Protein AF-0000000087426852 (afdb_homodimer)

pLDDT: mean 93.82, std 9.53, range [47.88, 98.94]

Secondary structure (DSSP, 8-state):
-PPPEEEE-TT-HHHHHHHHHHHT-PBPPEEEEE-TTSPEEEEE-S--TT-EEEEE---SSGGGTHHHHHHHHHHHHHTT-SEEEEEESS-SS-S--S--STTB--HHHHHHHHHHTT-SEEEEE----SS-S-GGGT--SEEEEE--HHHHHHHHHHH-SSEEEEESSGGGHHHHHHHHHHHT--EEE-EEEEETTTEEEEE-TTGGGGTTSEEEEEEEEESS-HHHHHHHHHHHHTTPPPPEEEEEEE---TTHHHHHHHHT-SEEEEETTS--TTEEE--HHHHHHHHHHHHH-/-PPPEEEE-TT-HHHHHHHHHHHT-PBPPEEEEE-TTSPEEEEE-S--TT-EEEEE---SSGGGTHHHHHHHHHHHHHTT-SEEEEEESS-SS-S--S--STTB--HHHHHHHHHHTT-SEEEEE----SS-S-GGGT--SEEEEE--HHHHHHHHHHH-SSEEEEESSGGGHHHHHHHHHHHT--EEE-EEEEETTTEEEEE-TTGGGGTTSEEEEEEEEESS-HHHHHHHHHHHHTTPPPPEEEEEEE---TTHHHHHHHHT-SEEEEETTS--TTEEE--HHHHHHHHHHHHH-

Foldseek 3Di:
DAQEEEEEDPPCVVLRVLLCVLRVHYYWDKDWDADPVGDIDIDTPDQQAAHHYEYEDACLVPPSPPVVVLVNLVVSVVSHHPFYEYEHQADPQLVQCDPPDPPDDSVLLVVLVVVLVRGAEYEYECHLQQPHPDSVVRHVHHYYYFYCLLLLLVVCLVPFDQEEEEELEPSQVVSSVSNCVNNVHHYYYWYQDDDPPPDTQTDDPPLVVCQVHAYEYEHQEQACCPSVLNVQLNCVVSVHAAHEYEYAHYSNPDPNQVSNVVSRHPAYAYDVSDPDPRHDGYCSNSSSVRVVVVVVD/DAQEEEEEDPPCVVLRVLLCVLRVHYYWDKDWDADPVGDIDIDTPDQQAAHHYEYEDACLVPPSPPVVVLVNLVVSVVSHHPFYEYEHQADPQLVQCDPPDPPDDSVLLVVLVVVLVRGAEYEYECHLQQPHPDSVVRHVHHYYYFYCLLLLLVVCLVPFDQEEEEELEPSQVVSSVSNCVNNVHHYYYWYQDDDPPDDTQTDDPPLVVCQVHAYEYEHQEQACCPSVLVVQLNCVVSVHAAHEYEYAHYSNPDVNLVSNVVSRHPAYAYDVSDPDPRHDGYCSNSSSVRVVVVVVD

Structure (mmCIF, N/CA/C/O backbone):
data_AF-0000000087426852-model_v1
#
loop_
_entity.id
_entity.type
_entity.pdbx_description
1 polymer 'ribose-phosphate diphosphokinase'
#
loop_
_atom_site.group_PDB
_atom_site.id
_atom_site.type_symbol
_atom_site.label_atom_id
_atom_site.label_alt_id
_atom_site.label_comp_id
_atom_site.label_asym_id
_atom_site.label_entity_id
_atom_site.label_seq_id
_atom_site.pdbx_PDB_ins_code
_atom_site.Cartn_x
_atom_site.Cartn_y
_atom_site.Cartn_z
_atom_site.occupancy
_atom_site.B_iso_or_equiv
_atom_site.auth_seq_id
_atom_site.auth_comp_id
_atom_site.auth_asym_id
_atom_site.auth_atom_id
_atom_site.pdbx_PDB_model_num
ATOM 1 N N . MET A 1 1 ? -29.328 19.297 -4.664 1 62 1 MET A N 1
ATOM 2 C CA . MET A 1 1 ? -28.344 18.234 -4.793 1 62 1 MET A CA 1
ATOM 3 C C . MET A 1 1 ? -28.188 17.484 -3.477 1 62 1 MET A C 1
ATOM 5 O O . MET A 1 1 ? -28.375 18.047 -2.4 1 62 1 MET A O 1
ATOM 9 N N . SER A 1 2 ? -28.203 16.109 -3.492 1 82.44 2 SER A N 1
ATOM 10 C CA . SER A 1 2 ? -28.094 15.305 -2.279 1 82.44 2 SER A CA 1
ATOM 11 C C . SER A 1 2 ? -26.812 15.602 -1.524 1 82.44 2 SER A C 1
ATOM 13 O O . SER A 1 2 ? -25.797 15.945 -2.135 1 82.44 2 SER A O 1
ATOM 15 N N . ALA A 1 3 ? -26.953 15.703 -0.221 1 91.25 3 ALA A N 1
ATOM 16 C CA . ALA A 1 3 ? -25.781 15.898 0.623 1 91.25 3 ALA A CA 1
ATOM 17 C C . ALA A 1 3 ? -24.703 14.859 0.319 1 91.25 3 ALA A C 1
ATOM 19 O O . ALA A 1 3 ? -25.016 13.719 -0.027 1 91.25 3 ALA A O 1
ATOM 20 N N . PRO A 1 4 ? -23.516 15.227 0.409 1 96.44 4 PRO A N 1
ATOM 21 C CA . PRO A 1 4 ? -22.438 14.25 0.174 1 96.44 4 PRO A CA 1
ATOM 22 C C . PRO A 1 4 ? -22.453 13.117 1.193 1 96.44 4 PRO A C 1
ATOM 24 O O . PRO A 1 4 ? -23 13.266 2.287 1 96.44 4 PRO A O 1
ATOM 27 N N . LEU A 1 5 ? -22 12.039 0.794 1 97.94 5 LEU A N 1
ATOM 28 C CA . LEU A 1 5 ? -21.797 10.891 1.672 1 97.94 5 LEU A CA 1
ATOM 29 C C . LEU A 1 5 ? -20.344 10.789 2.109 1 97.94 5 LEU A C 1
ATOM 31 O O . LEU A 1 5 ? -19.438 10.859 1.278 1 97.94 5 LEU A O 1
ATOM 35 N N . ILE A 1 6 ? -20.141 10.633 3.438 1 98.69 6 ILE A N 1
ATOM 36 C CA . ILE A 1 6 ? -18.781 10.641 3.969 1 98.69 6 ILE A CA 1
ATOM 37 C C . ILE A 1 6 ? -18.391 9.234 4.402 1 98.69 6 ILE A C 1
ATOM 39 O O . ILE A 1 6 ? -19.125 8.57 5.133 1 98.69 6 ILE A O 1
ATOM 43 N N . PHE A 1 7 ? -17.281 8.766 3.912 1 98.69 7 PHE A N 1
ATOM 44 C CA . PHE A 1 7 ? -16.719 7.473 4.281 1 98.69 7 PHE A CA 1
ATOM 45 C C . PHE A 1 7 ? -15.406 7.648 5.047 1 98.69 7 PHE A C 1
ATOM 47 O O . PHE A 1 7 ? -14.602 8.523 4.715 1 98.69 7 PHE A O 1
ATOM 54 N N . ALA A 1 8 ? -15.219 6.836 6.066 1 98.19 8 ALA A N 1
ATOM 55 C CA . ALA A 1 8 ? -13.984 6.84 6.836 1 98.19 8 ALA A CA 1
ATOM 56 C C . ALA A 1 8 ? -13.195 5.555 6.617 1 98.19 8 ALA A C 1
ATOM 58 O O . ALA A 1 8 ? -13.75 4.457 6.695 1 98.19 8 ALA A O 1
ATOM 59 N N . LEU A 1 9 ? -11.953 5.672 6.176 1 97.5 9 LEU A N 1
ATOM 60 C CA . LEU A 1 9 ? -11.117 4.488 6.312 1 97.5 9 LEU A CA 1
ATOM 61 C C . LEU A 1 9 ? -10.906 4.137 7.785 1 97.5 9 LEU A C 1
ATOM 63 O O . LEU A 1 9 ? -11.094 4.988 8.656 1 97.5 9 LEU A O 1
ATOM 67 N N . PRO A 1 10 ? -10.531 2.912 8.039 1 94.25 10 PRO A N 1
ATOM 68 C CA . PRO A 1 10 ? -10.344 2.506 9.438 1 94.25 10 PRO A CA 1
ATOM 69 C C . PRO A 1 10 ? -9.383 3.426 10.195 1 94.25 10 PRO A C 1
ATOM 71 O O . PRO A 1 10 ? -8.312 3.758 9.688 1 94.25 10 PRO A O 1
ATOM 74 N N . GLY A 1 11 ? -9.797 3.922 11.336 1 93.81 11 GLY A N 1
ATOM 75 C CA . GLY A 1 11 ? -8.969 4.781 12.164 1 93.81 11 GLY A CA 1
ATOM 76 C C . GLY A 1 11 ? -9.258 6.258 11.969 1 93.81 11 GLY A C 1
ATOM 77 O O . GLY A 1 11 ? -8.766 7.098 12.727 1 93.81 11 GLY A O 1
ATOM 78 N N . GLN A 1 12 ? -10.117 6.559 10.992 1 97 12 GLN A N 1
ATOM 79 C CA . GLN A 1 12 ? -10.383 7.957 10.68 1 97 12 GLN A CA 1
ATOM 80 C C . GLN A 1 12 ? -11.797 8.359 11.094 1 97 12 GLN A C 1
ATOM 82 O O . GLN A 1 12 ? -12.305 9.398 10.672 1 97 12 GLN A O 1
ATOM 87 N N . GLU A 1 13 ? -12.43 7.551 11.898 1 97.38 13 GLU A N 1
ATOM 88 C CA . GLU A 1 13 ? -13.852 7.719 12.203 1 97.38 13 GLU A CA 1
ATOM 89 C C . GLU A 1 13 ? -14.102 9.023 12.953 1 97.38 13 GLU A C 1
ATOM 91 O O . GLU A 1 13 ? -15.086 9.711 12.695 1 97.38 13 GLU A O 1
ATOM 96 N N . SER A 1 14 ? -13.227 9.352 13.891 1 97.75 14 SER A N 1
ATOM 97 C CA . SER A 1 14 ? -13.422 10.555 14.695 1 97.75 14 SER A CA 1
ATOM 98 C C . SER A 1 14 ? -13.406 11.812 13.828 1 97.75 14 SER A C 1
ATOM 100 O O . SER A 1 14 ? -14.297 12.656 13.93 1 97.75 14 SER A O 1
ATOM 102 N N . PHE A 1 15 ? -12.414 11.922 13 1 98.75 15 PHE A N 1
ATOM 103 C CA . PHE A 1 15 ? -12.328 13.078 12.117 1 98.75 15 PHE A CA 1
ATOM 104 C C . PHE A 1 15 ? -13.5 13.102 11.148 1 98.75 15 PHE A C 1
ATOM 106 O O . PHE A 1 15 ? -14.086 14.164 10.891 1 98.75 15 PHE A O 1
ATOM 113 N N . ALA A 1 16 ? -13.867 11.945 10.594 1 98.75 16 ALA A N 1
ATOM 114 C CA . ALA A 1 16 ? -14.969 11.844 9.641 1 98.75 16 ALA A CA 1
ATOM 115 C C . ALA A 1 16 ? -16.297 12.258 10.281 1 98.75 16 ALA A C 1
ATOM 117 O O . ALA A 1 16 ? -17.109 12.938 9.648 1 98.75 16 ALA A O 1
ATOM 118 N N . ARG A 1 17 ? -16.484 11.875 11.508 1 98.5 17 ARG A N 1
ATOM 119 C CA . ARG A 1 17 ? -17.719 12.242 12.211 1 98.5 17 ARG A CA 1
ATOM 120 C C . ARG A 1 17 ? -17.781 13.75 12.438 1 98.5 17 ARG A C 1
ATOM 122 O O . ARG A 1 17 ? -18.844 14.359 12.281 1 98.5 17 ARG A O 1
ATOM 129 N N . ALA A 1 18 ? -16.672 14.32 12.836 1 98.62 18 ALA A N 1
ATOM 130 C CA . ALA A 1 18 ? -16.625 15.773 13 1 98.62 18 ALA A CA 1
ATOM 131 C C . ALA A 1 18 ? -16.938 16.484 11.68 1 98.62 18 ALA A C 1
ATOM 133 O O . ALA A 1 18 ? -17.703 17.453 11.656 1 98.62 18 ALA A O 1
ATOM 134 N N . LEU A 1 19 ? -16.344 15.977 10.633 1 98.62 19 LEU A N 1
ATOM 135 C CA . LEU A 1 19 ? -16.609 16.531 9.305 1 98.62 19 LEU A CA 1
ATOM 136 C C . LEU A 1 19 ? -18.078 16.406 8.945 1 98.62 19 LEU A C 1
ATOM 138 O O . LEU A 1 19 ? -18.672 17.328 8.391 1 98.62 19 LEU A O 1
ATOM 142 N N . SER A 1 20 ? -18.625 15.211 9.195 1 98.56 20 SER A N 1
ATOM 143 C CA . SER A 1 20 ? -20.031 14.953 8.953 1 98.56 20 SER A CA 1
ATOM 144 C C . SER A 1 20 ? -20.906 15.984 9.648 1 98.56 20 SER A C 1
ATOM 146 O O . SER A 1 20 ? -21.859 16.5 9.062 1 98.56 20 SER A O 1
ATOM 148 N N . GLU A 1 21 ? -20.609 16.312 10.875 1 98.44 21 GLU A N 1
ATOM 149 C CA . GLU A 1 21 ? -21.359 17.297 11.648 1 98.44 21 GLU A CA 1
ATOM 150 C C . GLU A 1 21 ? -21.234 18.688 11.039 1 98.44 21 GLU A C 1
ATOM 152 O O . GLU A 1 21 ? -22.234 19.391 10.875 1 98.44 21 GLU A O 1
ATOM 157 N N . HIS A 1 22 ? -20.078 19.078 10.688 1 98.44 22 HIS A N 1
ATOM 158 C CA . HIS A 1 22 ? -19.844 20.406 10.133 1 98.44 22 HIS A CA 1
ATOM 159 C C . HIS A 1 22 ? -20.531 20.578 8.789 1 98.44 22 HIS A C 1
ATOM 161 O O . HIS A 1 22 ? -20.984 21.672 8.453 1 98.44 22 HIS A O 1
ATOM 167 N N . LEU A 1 23 ? -20.594 19.469 7.984 1 98.06 23 LEU A N 1
ATOM 168 C CA . LEU A 1 23 ? -21.109 19.531 6.621 1 98.06 23 LEU A CA 1
ATOM 169 C C . LEU A 1 23 ? -22.578 19.172 6.578 1 98.06 23 LEU A C 1
ATOM 171 O O . LEU A 1 23 ? -23.219 19.266 5.531 1 98.06 23 LEU A O 1
ATOM 175 N N . ASP A 1 24 ? -23.109 18.734 7.684 1 97.38 24 ASP A N 1
ATOM 176 C CA . ASP A 1 24 ? -24.469 18.188 7.719 1 97.38 24 ASP A CA 1
ATOM 177 C C . ASP A 1 24 ? -24.656 17.125 6.648 1 97.38 24 ASP A C 1
ATOM 179 O O . ASP A 1 24 ? -25.594 17.203 5.84 1 97.38 24 ASP A O 1
ATOM 183 N N . ALA A 1 25 ? -23.703 16.25 6.574 1 97.62 25 ALA A N 1
ATOM 184 C CA . ALA A 1 25 ? -23.688 15.164 5.598 1 97.62 25 ALA A CA 1
ATOM 185 C C . ALA A 1 25 ? -23.625 13.805 6.285 1 97.62 25 ALA A C 1
ATOM 187 O O . ALA A 1 25 ? -22.922 13.641 7.289 1 97.62 25 ALA A O 1
ATOM 188 N N . PRO A 1 26 ? -24.344 12.836 5.836 1 97.31 26 PRO A N 1
ATOM 189 C CA . PRO A 1 26 ? -24.391 11.539 6.508 1 97.31 26 PRO A CA 1
ATOM 190 C C . PRO A 1 26 ? -23.109 10.727 6.305 1 97.31 26 PRO A C 1
ATOM 192 O O . PRO A 1 26 ? -22.422 10.883 5.285 1 97.31 26 PRO A O 1
ATOM 195 N N . MET A 1 27 ? -22.875 9.883 7.309 1 97.69 27 MET A N 1
ATOM 196 C CA . MET A 1 27 ? -21.812 8.883 7.18 1 97.69 27 MET A CA 1
ATOM 197 C C . MET A 1 27 ? -22.281 7.715 6.309 1 97.69 27 MET A C 1
ATOM 199 O O . MET A 1 27 ? -23.422 7.273 6.406 1 97.69 27 MET A O 1
ATOM 203 N N . GLY A 1 28 ? -21.391 7.336 5.391 1 97 28 GLY A N 1
ATOM 204 C CA . GLY A 1 28 ? -21.641 6.105 4.66 1 97 28 GLY A CA 1
ATOM 205 C C . GLY A 1 28 ? -21.078 4.875 5.348 1 97 28 GLY A C 1
ATOM 206 O O . GLY A 1 28 ? -20.156 4.98 6.156 1 97 28 GLY A O 1
ATOM 207 N N . GLU A 1 29 ? -21.672 3.762 5.031 1 95.88 29 GLU A N 1
ATOM 208 C CA . GLU A 1 29 ? -21.203 2.49 5.582 1 95.88 29 GLU A CA 1
ATOM 209 C C . GLU A 1 29 ? -20.406 1.7 4.551 1 95.88 29 GLU A C 1
ATOM 211 O O . GLU A 1 29 ? -20.797 1.632 3.381 1 95.88 29 GLU A O 1
ATOM 216 N N . THR A 1 30 ? -19.281 1.238 5.004 1 96.81 30 THR A N 1
ATOM 217 C CA . THR A 1 30 ? -18.453 0.394 4.156 1 96.81 30 THR A CA 1
ATOM 218 C C . THR A 1 30 ? -17.922 -0.8 4.941 1 96.81 30 THR A C 1
ATOM 220 O O . THR A 1 30 ? -17.828 -0.752 6.172 1 96.81 30 THR A O 1
ATOM 223 N N . THR A 1 31 ? -17.734 -1.869 4.285 1 97.06 31 THR A N 1
ATOM 224 C CA . THR A 1 31 ? -16.984 -3 4.828 1 97.06 31 THR A CA 1
ATOM 225 C C . THR A 1 31 ? -15.586 -3.074 4.219 1 97.06 31 THR A C 1
ATOM 227 O O . THR A 1 31 ? -15.445 -3.213 3 1 97.06 31 THR A O 1
ATOM 230 N N . LEU A 1 32 ? -14.633 -2.836 5.016 1 96.44 32 LEU A N 1
ATOM 231 C CA . LEU A 1 32 ? -13.227 -2.969 4.645 1 96.44 32 LEU A CA 1
ATOM 232 C C . LEU A 1 32 ? -12.531 -4.012 5.512 1 96.44 32 LEU A C 1
ATOM 234 O O . LEU A 1 32 ? -12.477 -3.873 6.734 1 96.44 32 LEU A O 1
ATOM 238 N N . ARG A 1 33 ? -12.062 -5.039 4.895 1 95.19 33 ARG A N 1
ATOM 239 C CA . ARG A 1 33 ? -11.328 -6.059 5.637 1 95.19 33 ARG A CA 1
ATOM 240 C C . ARG A 1 33 ? -10.242 -6.688 4.773 1 95.19 33 ARG A C 1
ATOM 242 O O . ARG A 1 33 ? -10.156 -6.41 3.574 1 95.19 33 ARG A O 1
ATOM 249 N N . ARG A 1 34 ? -9.43 -7.457 5.391 1 94.25 34 ARG A N 1
ATOM 250 C CA . ARG A 1 34 ? -8.367 -8.18 4.699 1 94.25 34 ARG A CA 1
ATOM 251 C C . ARG A 1 34 ? -8.656 -9.672 4.664 1 94.25 34 ARG A C 1
ATOM 253 O O . ARG A 1 34 ? -9.117 -10.242 5.656 1 94.25 34 ARG A O 1
ATOM 260 N N . PHE A 1 35 ? -8.414 -10.258 3.551 1 94.38 35 PHE A N 1
ATOM 261 C CA . PHE A 1 35 ? -8.453 -11.711 3.461 1 94.38 35 PHE A CA 1
ATOM 262 C C . PHE A 1 35 ? -7.25 -12.328 4.172 1 94.38 35 PHE A C 1
ATOM 264 O O . PHE A 1 35 ? -6.281 -11.633 4.484 1 94.38 35 PHE A O 1
ATOM 271 N N . PRO A 1 36 ? -7.32 -13.594 4.418 1 91.06 36 PRO A N 1
ATOM 272 C CA . PRO A 1 36 ? -6.184 -14.266 5.051 1 91.06 36 PRO A CA 1
ATOM 273 C C . PRO A 1 36 ? -4.891 -14.117 4.25 1 91.06 36 PRO A C 1
ATOM 275 O O . PRO A 1 36 ? -3.801 -14.094 4.828 1 91.06 36 PRO A O 1
ATOM 278 N N . ASP A 1 37 ? -4.996 -13.93 3.029 1 89.81 37 ASP A N 1
ATOM 279 C CA . ASP A 1 37 ? -3.814 -13.82 2.182 1 89.81 37 ASP A CA 1
ATOM 280 C C . ASP A 1 37 ? -3.316 -12.375 2.127 1 89.81 37 ASP A C 1
ATOM 282 O O . ASP A 1 37 ? -2.352 -12.07 1.421 1 89.81 37 ASP A O 1
ATOM 286 N N . GLY A 1 38 ? -4.047 -11.477 2.74 1 92.38 38 GLY A N 1
ATOM 287 C CA . GLY A 1 38 ? -3.586 -10.102 2.861 1 92.38 38 GLY A CA 1
ATOM 288 C C . GLY A 1 38 ? -4.258 -9.156 1.881 1 92.38 38 GLY A C 1
ATOM 289 O O . GLY A 1 38 ? -4.07 -7.941 1.952 1 92.38 38 GLY A O 1
ATOM 290 N N . GLU A 1 39 ? -5.031 -9.672 0.985 1 95.88 39 GLU A N 1
ATOM 291 C CA . GLU A 1 39 ? -5.703 -8.828 0.006 1 95.88 39 GLU A CA 1
ATOM 292 C C . GLU A 1 39 ? -6.875 -8.078 0.636 1 95.88 39 GLU A C 1
ATOM 294 O O . GLU A 1 39 ? -7.469 -8.547 1.609 1 95.88 39 GLU A O 1
ATOM 299 N N . THR A 1 40 ? -7.199 -6.965 0.07 1 96.81 40 THR A N 1
ATOM 300 C CA . THR A 1 40 ? -8.227 -6.078 0.607 1 96.81 40 THR A CA 1
ATOM 301 C C . THR A 1 40 ? -9.594 -6.41 0.01 1 96.81 40 THR A C 1
ATOM 303 O O . THR A 1 40 ? -9.711 -6.629 -1.197 1 96.81 40 THR A O 1
ATOM 306 N N . TYR A 1 41 ? -10.539 -6.555 0.896 1 97.38 41 TYR A N 1
ATOM 307 C CA . TYR A 1 41 ? -11.953 -6.629 0.531 1 97.38 41 TYR A CA 1
ATOM 308 C C . TYR A 1 41 ? -12.648 -5.297 0.791 1 97.38 41 TYR A C 1
ATOM 310 O O . TYR A 1 41 ? -12.5 -4.711 1.865 1 97.38 41 TYR A O 1
ATOM 318 N N . VAL A 1 42 ? -13.383 -4.793 -0.225 1 97.94 42 VAL A N 1
ATOM 319 C CA . VAL A 1 42 ? -14.102 -3.527 -0.09 1 97.94 42 VAL A CA 1
ATOM 320 C C . VAL A 1 42 ? -15.555 -3.707 -0.525 1 97.94 42 VAL A C 1
ATOM 322 O O . VAL A 1 42 ? -15.82 -4.273 -1.587 1 97.94 42 VAL A O 1
ATOM 325 N N . ARG A 1 43 ? -16.453 -3.219 0.251 1 98.5 43 ARG A N 1
ATOM 326 C CA . ARG A 1 43 ? -17.859 -3.199 -0.109 1 98.5 43 ARG A CA 1
ATOM 327 C C . ARG A 1 43 ? -18.547 -1.937 0.409 1 98.5 43 ARG A C 1
ATOM 329 O O . A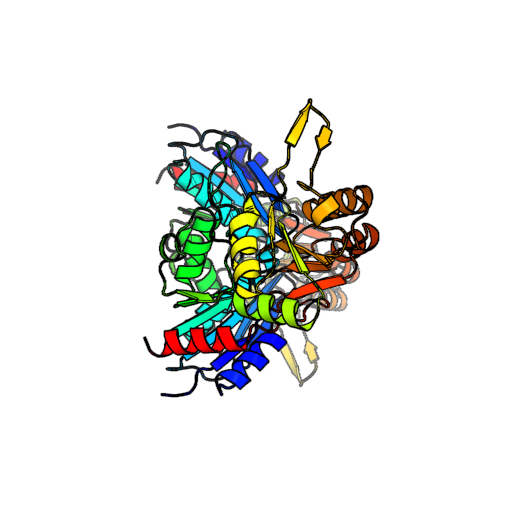RG A 1 43 ? -18.406 -1.59 1.585 1 98.5 43 ARG A O 1
ATOM 336 N N . VAL A 1 44 ? -19.156 -1.218 -0.441 1 98.44 44 VAL A N 1
ATOM 337 C CA . VAL A 1 44 ? -19.969 -0.057 -0.076 1 98.44 44 VAL A CA 1
ATOM 338 C C . VAL A 1 44 ? -21.391 -0.496 0.225 1 98.44 44 VAL A C 1
ATOM 340 O O . VAL A 1 44 ? -22.078 -1.051 -0.641 1 98.44 44 VAL A O 1
ATOM 343 N N . GLU A 1 45 ? -21.875 -0.236 1.397 1 96.38 45 GLU A N 1
ATOM 344 C CA . GLU A 1 45 ? -23.141 -0.773 1.873 1 96.38 45 GLU A CA 1
ATOM 345 C C . GLU A 1 45 ? -24.297 0.202 1.61 1 96.38 45 GLU A C 1
ATOM 347 O O . GLU A 1 45 ? -25.453 -0.128 1.833 1 96.38 45 GLU A O 1
ATOM 352 N N . GLU A 1 46 ? -23.938 1.396 1.179 1 91.69 46 GLU A N 1
ATOM 353 C CA . GLU A 1 46 ? -24.938 2.436 0.931 1 91.69 46 GLU A CA 1
ATOM 354 C C . GLU A 1 46 ? -24.953 2.836 -0.542 1 91.69 46 GLU A C 1
ATOM 356 O O . GLU A 1 46 ? -23.922 2.842 -1.206 1 91.69 46 GLU A O 1
ATOM 361 N N . ALA A 1 47 ? -26.203 3.178 -1.003 1 92.56 47 ALA A N 1
ATOM 362 C CA . ALA A 1 47 ? -26.312 3.68 -2.371 1 92.56 47 ALA A CA 1
ATOM 363 C C . ALA A 1 47 ? -25.625 5.027 -2.52 1 92.56 47 ALA A C 1
ATOM 365 O O . ALA A 1 47 ? -25.781 5.914 -1.681 1 92.56 47 ALA A O 1
ATOM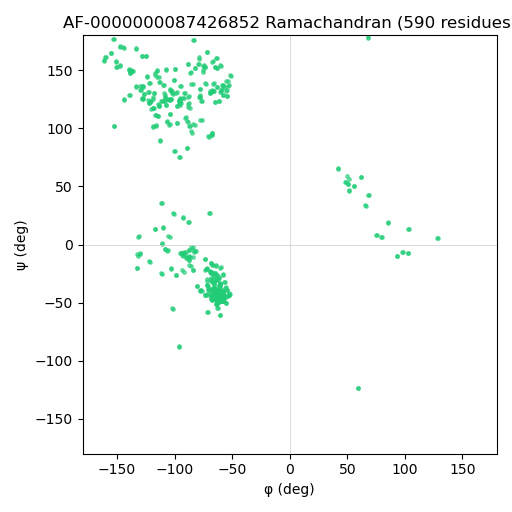 366 N N . CYS A 1 48 ? -24.812 5.117 -3.57 1 95.88 48 CYS A N 1
ATOM 367 C CA . CYS A 1 48 ? -24.062 6.355 -3.734 1 95.88 48 CYS A CA 1
ATOM 368 C C . CYS A 1 48 ? -24.188 6.883 -5.156 1 95.88 48 CYS A C 1
ATOM 370 O O . CYS A 1 48 ? -23.5 7.836 -5.531 1 95.88 48 CYS A O 1
ATOM 372 N N . LYS A 1 49 ? -25.031 6.277 -5.98 1 96 49 LYS A N 1
ATOM 373 C CA . LYS A 1 49 ? -25.172 6.688 -7.375 1 96 49 LYS A CA 1
ATOM 374 C C . LYS A 1 49 ? -25.578 8.156 -7.477 1 96 49 LYS A C 1
ATOM 376 O O . LYS A 1 49 ? -26.547 8.586 -6.848 1 96 49 LYS A O 1
ATOM 381 N N . GLY A 1 50 ? -24.828 8.852 -8.266 1 96.56 50 GLY A N 1
ATOM 382 C CA . GLY A 1 50 ? -25.156 10.242 -8.539 1 96.56 50 GLY A CA 1
ATOM 383 C C . GLY A 1 50 ? -24.812 11.164 -7.387 1 96.56 50 GLY A C 1
ATOM 384 O O . GLY A 1 50 ? -25.125 12.359 -7.434 1 96.56 50 GLY A O 1
ATOM 385 N N . ARG A 1 51 ? -24.141 10.68 -6.375 1 96.12 51 ARG A N 1
ATOM 386 C CA . ARG A 1 51 ? -23.859 11.492 -5.191 1 96.12 51 ARG A CA 1
ATOM 387 C C . ARG A 1 51 ? -22.391 11.883 -5.133 1 96.12 51 ARG A C 1
ATOM 389 O O . ARG A 1 51 ? -21.531 11.18 -5.66 1 96.12 51 ARG A O 1
ATOM 396 N N . GLU A 1 52 ? -22.203 13.062 -4.5 1 97.25 52 GLU A N 1
ATOM 397 C CA . GLU A 1 52 ? -20.844 13.391 -4.047 1 97.25 52 GLU A CA 1
ATOM 398 C C . GLU A 1 52 ? -20.422 12.492 -2.891 1 97.25 52 GLU A C 1
ATOM 400 O O . GLU A 1 52 ? -21.188 12.281 -1.946 1 97.25 52 GLU A O 1
ATOM 405 N N . THR A 1 53 ? -19.25 11.922 -3.033 1 98.5 53 THR A N 1
ATOM 406 C CA . THR A 1 53 ? -18.734 11.078 -1.959 1 98.5 53 THR A CA 1
ATOM 407 C C . THR A 1 53 ? -17.359 11.57 -1.493 1 98.5 53 THR A C 1
ATOM 409 O O . THR A 1 53 ? -16.594 12.125 -2.283 1 98.5 53 THR A O 1
ATOM 412 N N . ILE A 1 54 ? -17.141 11.438 -0.201 1 98.81 54 ILE A N 1
ATOM 413 C CA . ILE A 1 54 ? -15.906 11.914 0.424 1 98.81 54 ILE A CA 1
ATOM 414 C C . ILE A 1 54 ? -15.266 10.797 1.234 1 98.81 54 ILE A C 1
ATOM 416 O O . ILE A 1 54 ? -15.922 10.172 2.07 1 98.81 54 ILE A O 1
ATOM 420 N N . ILE A 1 55 ? -14.055 10.508 0.965 1 98.88 55 ILE A N 1
ATOM 421 C CA . ILE A 1 55 ? -13.297 9.562 1.775 1 98.88 55 ILE A CA 1
ATOM 422 C C . ILE A 1 55 ? -12.344 10.32 2.693 1 98.88 55 ILE A C 1
ATOM 424 O O . ILE A 1 55 ? -11.57 11.164 2.234 1 98.88 55 ILE A O 1
ATOM 428 N N . VAL A 1 56 ? -12.438 10.055 3.984 1 98.94 56 VAL A N 1
ATOM 429 C CA . VAL A 1 56 ? -11.523 10.633 4.961 1 98.94 56 VAL A CA 1
ATOM 430 C C . VAL A 1 56 ? -10.422 9.633 5.297 1 98.94 56 VAL A C 1
ATOM 432 O O . VAL A 1 56 ? -10.703 8.531 5.777 1 98.94 56 VAL A O 1
ATOM 435 N N . CYS A 1 57 ? -9.203 10.016 5.02 1 98.69 57 CYS A N 1
ATOM 436 C CA . CYS A 1 57 ? -8.07 9.148 5.297 1 98.69 57 CYS A CA 1
ATOM 437 C C . CYS A 1 57 ? -6.805 9.969 5.539 1 98.69 57 CYS A C 1
ATOM 439 O O . CYS A 1 57 ? -6.195 10.469 4.59 1 98.69 57 CYS A O 1
ATOM 441 N N . SER A 1 58 ? -6.418 10.125 6.844 1 98.44 58 SER A N 1
ATOM 442 C CA . SER A 1 58 ? -5.07 10.633 7.105 1 98.44 58 SER A CA 1
ATOM 443 C C . SER A 1 58 ? -4.008 9.633 6.66 1 98.44 58 SER A C 1
ATOM 445 O O . SER A 1 58 ? -4.086 8.453 6.992 1 98.44 58 SER A O 1
ATOM 447 N N . LEU A 1 59 ? -3.047 10.008 5.977 1 97.94 59 LEU A N 1
ATOM 448 C CA . LEU A 1 59 ? -2.146 9.086 5.297 1 97.94 59 LEU A CA 1
ATOM 449 C C . LEU A 1 59 ? -0.847 8.914 6.078 1 97.94 59 LEU A C 1
ATOM 451 O O . LEU A 1 59 ? 0.229 8.82 5.484 1 97.94 59 LEU A O 1
ATOM 455 N N . ASP A 1 60 ? -0.92 9.125 7.422 1 95.69 60 ASP A N 1
ATOM 456 C CA . ASP A 1 60 ? 0.176 8.617 8.242 1 95.69 60 ASP A CA 1
ATOM 457 C C . ASP A 1 60 ? 0.316 7.102 8.102 1 95.69 60 ASP A C 1
ATOM 459 O O . ASP A 1 60 ? -0.679 6.375 8.141 1 95.69 60 ASP A O 1
ATOM 463 N N . GLY A 1 61 ? 1.555 6.664 7.875 1 92.69 61 GLY A N 1
ATOM 464 C CA . GLY A 1 61 ? 1.721 5.246 7.59 1 92.69 61 GLY A CA 1
ATOM 465 C C . GLY A 1 61 ? 1 4.801 6.332 1 92.69 61 GLY A C 1
ATOM 466 O O . GLY A 1 61 ? 0.175 3.887 6.375 1 92.69 61 GLY A O 1
ATOM 467 N N . PRO A 1 62 ? 1.266 5.355 5.203 1 93.88 62 PRO A N 1
ATOM 468 C CA . PRO A 1 62 ? 0.465 5.262 3.982 1 93.88 62 PRO A CA 1
ATOM 469 C C . PRO A 1 62 ? 0.5 3.869 3.357 1 93.88 62 PRO A C 1
ATOM 471 O O . PRO A 1 62 ? -0.455 3.465 2.689 1 93.88 62 PRO A O 1
ATOM 474 N N . ASP A 1 63 ? 1.476 3.018 3.584 1 89.19 63 ASP A N 1
ATOM 475 C CA . ASP A 1 63 ? 1.712 1.81 2.799 1 89.19 63 ASP A CA 1
ATOM 476 C C . ASP A 1 63 ? 0.571 0.81 2.973 1 89.19 63 ASP A C 1
ATOM 478 O O . ASP A 1 63 ? 0.197 0.116 2.025 1 89.19 63 ASP A O 1
ATOM 482 N N . ARG A 1 64 ? -0.009 0.82 4.145 1 89.5 64 ARG A N 1
ATOM 483 C CA . ARG A 1 64 ? -1.085 -0.136 4.387 1 89.5 64 ARG A CA 1
ATOM 484 C C . ARG A 1 64 ? -2.445 0.486 4.09 1 89.5 64 ARG A C 1
ATOM 486 O O . ARG A 1 64 ? -3.461 -0.213 4.062 1 89.5 64 ARG A O 1
ATOM 493 N N . LYS A 1 65 ? -2.447 1.743 3.826 1 95.12 65 LYS A N 1
ATOM 494 C CA . LYS A 1 65 ? -3.717 2.453 3.697 1 95.12 65 LYS A CA 1
ATOM 495 C C . LYS A 1 65 ? -4.059 2.705 2.232 1 95.12 65 LYS A C 1
ATOM 497 O O . LYS A 1 65 ? -5.23 2.873 1.883 1 95.12 65 LYS A O 1
ATOM 502 N N . VAL A 1 66 ? -3.092 2.672 1.383 1 96.69 66 VAL A N 1
ATOM 503 C CA . VAL A 1 66 ? -3.26 3.254 0.055 1 96.69 66 VAL A CA 1
ATOM 504 C C . VAL A 1 66 ? -4.148 2.35 -0.796 1 96.69 66 VAL A C 1
ATOM 506 O O . VAL A 1 66 ? -5.043 2.83 -1.496 1 96.69 66 VAL A O 1
ATOM 509 N N . LEU A 1 67 ? -3.928 1.048 -0.751 1 97.31 67 LEU A N 1
ATOM 510 C CA . LEU A 1 67 ? -4.742 0.184 -1.598 1 97.31 67 LEU A CA 1
ATOM 511 C C . LEU A 1 67 ? -6.195 0.182 -1.132 1 97.31 67 LEU A C 1
ATOM 513 O O . LEU A 1 67 ? -7.109 0.403 -1.932 1 97.31 67 LEU A O 1
ATOM 517 N N . PRO A 1 68 ? -6.457 0.004 0.202 1 97.25 68 PRO A N 1
ATOM 518 C CA . PRO A 1 68 ? -7.848 0.13 0.647 1 97.25 68 PRO A CA 1
ATOM 519 C C . PRO A 1 68 ? -8.484 1.455 0.232 1 97.25 68 PRO A C 1
ATOM 521 O O . PRO A 1 68 ? -9.641 1.483 -0.193 1 97.25 68 PRO A O 1
ATOM 524 N N . LEU A 1 69 ? -7.727 2.486 0.297 1 98.38 69 LEU A N 1
ATOM 525 C CA . LEU A 1 69 ? -8.219 3.814 -0.056 1 98.38 69 LEU A CA 1
ATOM 526 C C . LEU A 1 69 ? -8.594 3.879 -1.532 1 98.38 69 LEU A C 1
ATOM 528 O O . LEU A 1 69 ? -9.711 4.273 -1.873 1 98.38 69 LEU A O 1
ATOM 532 N N . PHE A 1 70 ? -7.699 3.471 -2.379 1 98.56 70 PHE A N 1
ATOM 533 C CA . PHE A 1 70 ? -7.926 3.6 -3.812 1 98.56 70 PHE A CA 1
ATOM 534 C C . PHE A 1 70 ? -8.984 2.609 -4.285 1 98.56 70 PHE A C 1
ATOM 536 O O . PHE A 1 70 ? -9.766 2.912 -5.191 1 98.56 70 PHE A O 1
ATOM 543 N N . PHE A 1 71 ? -8.992 1.411 -3.643 1 98.62 71 PHE A N 1
ATOM 544 C CA . PHE A 1 71 ? -10.039 0.453 -3.988 1 98.62 71 PHE A CA 1
ATOM 545 C C . PHE A 1 71 ? -11.414 0.989 -3.604 1 98.62 71 PHE A C 1
ATOM 547 O O . PHE A 1 71 ? -12.383 0.805 -4.34 1 98.62 71 PHE A O 1
ATOM 554 N N . LEU A 1 72 ? -11.484 1.619 -2.447 1 98.69 72 LEU A N 1
ATOM 555 C CA . LEU A 1 72 ? -12.75 2.238 -2.068 1 98.69 72 LEU A CA 1
ATOM 556 C C . LEU A 1 72 ? -13.141 3.328 -3.062 1 98.69 72 LEU A C 1
ATOM 558 O O . LEU A 1 72 ? -14.297 3.389 -3.502 1 98.69 72 LEU A O 1
ATOM 562 N N . ALA A 1 73 ? -12.219 4.148 -3.436 1 98.88 73 ALA A N 1
ATOM 563 C CA . ALA A 1 73 ? -12.484 5.211 -4.406 1 98.88 73 ALA A CA 1
ATOM 564 C C . ALA A 1 73 ? -12.984 4.633 -5.727 1 98.88 73 ALA A C 1
ATOM 566 O O . ALA A 1 73 ? -14 5.086 -6.262 1 98.88 73 ALA A O 1
ATOM 567 N N . ASP A 1 74 ? -12.305 3.654 -6.219 1 98.75 74 ASP A N 1
ATOM 568 C CA . ASP A 1 74 ? -12.664 3.041 -7.488 1 98.75 74 ASP A CA 1
ATOM 569 C C . ASP A 1 74 ? -14.023 2.348 -7.395 1 98.75 74 ASP A C 1
ATOM 571 O O . ASP A 1 74 ? -14.797 2.355 -8.359 1 98.75 74 ASP A O 1
ATOM 575 N N . THR A 1 75 ? -14.258 1.681 -6.242 1 98.81 75 THR A N 1
ATOM 576 C CA . THR A 1 75 ? -15.562 1.057 -6.031 1 98.81 75 THR A CA 1
ATOM 577 C C . THR A 1 75 ? -16.672 2.098 -6.086 1 98.81 75 THR A C 1
ATOM 579 O O . THR A 1 75 ? -17.703 1.884 -6.738 1 98.81 75 THR A O 1
ATOM 582 N N . LEU A 1 76 ? -16.453 3.234 -5.43 1 98.75 76 LEU A N 1
ATOM 583 C CA . LEU A 1 76 ? -17.438 4.312 -5.449 1 98.75 76 LEU A CA 1
ATOM 584 C C . LEU A 1 76 ? -17.672 4.812 -6.871 1 98.75 76 LEU A C 1
ATOM 586 O O . LEU A 1 76 ? -18.812 5.012 -7.285 1 98.75 76 LEU A O 1
ATOM 590 N N . HIS A 1 77 ? -16.625 4.996 -7.633 1 98.69 77 HIS A N 1
ATOM 591 C CA . HIS A 1 77 ? -16.766 5.367 -9.039 1 98.69 77 HIS A CA 1
ATOM 592 C C . HIS A 1 77 ? -17.578 4.34 -9.805 1 98.69 77 HIS A C 1
ATOM 594 O O . HIS A 1 77 ? -18.516 4.695 -10.539 1 98.69 77 HIS A O 1
ATOM 600 N N . ASP A 1 78 ? -17.219 3.104 -9.586 1 98.06 78 ASP A N 1
ATOM 601 C CA . ASP A 1 78 ? -17.875 2 -10.289 1 98.06 78 ASP A CA 1
ATOM 602 C C . ASP A 1 78 ? -19.375 1.954 -9.969 1 98.06 78 ASP A C 1
ATOM 604 O O . ASP A 1 78 ? -20.172 1.542 -10.805 1 98.06 78 ASP A O 1
ATOM 608 N N . LEU A 1 79 ? -19.703 2.32 -8.766 1 98.12 79 LEU A N 1
ATOM 609 C CA . LEU A 1 79 ? -21.094 2.258 -8.312 1 98.12 79 LEU A CA 1
ATOM 610 C C . LEU A 1 79 ? -21.859 3.51 -8.727 1 98.12 79 LEU A C 1
ATOM 612 O O . LEU A 1 79 ? -23.047 3.652 -8.406 1 98.12 79 LEU A O 1
ATOM 616 N N . GLY A 1 80 ? -21.172 4.48 -9.375 1 98 80 GLY A N 1
ATOM 617 C CA . GLY A 1 80 ? -21.875 5.582 -10.008 1 98 80 GLY A CA 1
ATOM 618 C C . GLY A 1 80 ? -21.797 6.875 -9.219 1 98 80 GLY A C 1
ATOM 619 O O . GLY A 1 80 ? -22.578 7.801 -9.461 1 98 80 GLY A O 1
ATOM 620 N N . ALA A 1 81 ? -20.906 6.961 -8.211 1 98.19 81 ALA A N 1
ATOM 621 C CA . ALA A 1 81 ? -20.734 8.242 -7.527 1 98.19 81 ALA A CA 1
ATOM 622 C C . ALA A 1 81 ? -20.391 9.352 -8.523 1 98.19 81 ALA A C 1
ATOM 624 O O . ALA A 1 81 ? -19.672 9.125 -9.5 1 98.19 81 ALA A O 1
ATOM 625 N N . GLU A 1 82 ? -20.969 10.531 -8.297 1 97.44 82 GLU A N 1
ATOM 626 C CA . GLU A 1 82 ? -20.688 11.656 -9.18 1 97.44 82 GLU A CA 1
ATOM 627 C C . GLU A 1 82 ? -19.203 12.031 -9.133 1 97.44 82 GLU A C 1
ATOM 629 O O . GLU A 1 82 ? -18.562 12.156 -10.172 1 97.44 82 GLU A O 1
ATOM 634 N N . ARG A 1 83 ? -18.703 12.281 -7.953 1 98.19 83 ARG A N 1
ATOM 635 C CA . ARG A 1 83 ? -17.281 12.516 -7.688 1 98.19 83 ARG A CA 1
ATOM 636 C C . ARG A 1 83 ? -16.859 11.836 -6.391 1 98.19 83 ARG A C 1
ATOM 638 O O . ARG A 1 83 ? -17.672 11.578 -5.512 1 98.19 83 ARG A O 1
ATOM 645 N N . VAL A 1 84 ? -15.648 11.477 -6.348 1 98.75 84 VAL A N 1
ATOM 646 C CA . VAL A 1 84 ? -15.023 10.93 -5.148 1 98.75 84 VAL A CA 1
ATOM 647 C C . VAL A 1 84 ? -13.906 11.852 -4.676 1 98.75 84 VAL A C 1
ATOM 649 O O . VAL A 1 84 ? -12.875 11.969 -5.332 1 98.75 84 VAL A O 1
ATOM 652 N N . GLY A 1 85 ? -14.102 12.492 -3.557 1 98.81 85 GLY A N 1
ATOM 653 C CA . GLY A 1 85 ? -13.086 13.359 -2.971 1 98.81 85 GLY A CA 1
ATOM 654 C C . GLY A 1 85 ? -12.305 12.695 -1.859 1 98.81 85 GLY A C 1
ATOM 655 O O . GLY A 1 85 ? -12.828 11.828 -1.152 1 98.81 85 GLY A O 1
ATOM 656 N N . LEU A 1 86 ? -11.102 13.109 -1.698 1 98.94 86 LEU A N 1
ATOM 657 C CA . LEU A 1 86 ? -10.25 12.656 -0.609 1 98.94 86 LEU A CA 1
ATOM 658 C C . LEU A 1 86 ? -9.945 13.789 0.362 1 98.94 86 LEU A C 1
ATOM 660 O O . LEU A 1 86 ? -9.461 14.852 -0.043 1 98.94 86 LEU A O 1
ATOM 664 N N . VAL A 1 87 ? -10.328 13.617 1.553 1 98.94 87 VAL A N 1
ATOM 665 C CA . VAL A 1 87 ? -9.852 14.453 2.648 1 98.94 87 VAL A CA 1
ATOM 666 C C . VAL A 1 87 ? -8.719 13.742 3.389 1 98.94 87 VAL A C 1
ATOM 668 O O . VAL A 1 87 ? -8.953 12.766 4.102 1 98.94 87 VAL A O 1
ATOM 671 N N . ALA A 1 88 ? -7.562 14.188 3.158 1 98.88 88 ALA A N 1
ATOM 672 C CA . ALA A 1 88 ? -6.371 13.68 3.83 1 98.88 88 ALA A CA 1
ATOM 673 C C . ALA A 1 88 ? -5.77 14.734 4.754 1 98.88 88 ALA A C 1
ATOM 675 O O . ALA A 1 88 ? -4.859 15.469 4.359 1 98.88 88 ALA A O 1
ATOM 676 N N . PRO A 1 89 ? -6.227 14.742 5.98 1 98.75 89 PRO A N 1
ATOM 677 C CA . PRO A 1 89 ? -5.684 15.758 6.887 1 98.75 89 PRO A CA 1
ATOM 678 C C . PRO A 1 89 ? -4.156 15.758 6.922 1 98.75 89 PRO A C 1
ATOM 680 O O . PRO A 1 89 ? -3.541 16.828 6.977 1 98.75 89 PRO A O 1
ATOM 683 N N . TYR A 1 90 ? -3.551 14.641 6.953 1 98.62 90 TYR A N 1
ATOM 684 C CA . TYR A 1 90 ? -2.123 14.492 6.688 1 98.62 90 TYR A CA 1
ATOM 685 C C . TYR A 1 90 ? -1.887 13.844 5.328 1 98.62 90 TYR A C 1
ATOM 687 O O . TYR A 1 90 ? -2.346 12.727 5.082 1 98.62 90 TYR A O 1
ATOM 695 N N . LEU A 1 91 ? -1.215 14.523 4.449 1 98.44 91 LEU A N 1
ATOM 696 C CA . LEU A 1 91 ? -0.917 14.031 3.109 1 98.44 91 LEU A CA 1
ATOM 697 C C . LEU A 1 91 ? 0.471 13.398 3.059 1 98.44 91 LEU A C 1
ATOM 699 O O . LEU A 1 91 ? 1.471 14.062 3.338 1 98.44 91 LEU A O 1
ATOM 703 N N . ALA A 1 92 ? 0.542 12.164 2.639 1 97.31 92 ALA A N 1
ATOM 704 C CA . ALA A 1 92 ? 1.789 11.406 2.605 1 97.31 92 ALA A CA 1
ATOM 705 C C . ALA A 1 92 ? 2.631 11.789 1.391 1 97.31 92 ALA A C 1
ATOM 707 O O . ALA A 1 92 ? 2.111 12.328 0.412 1 97.31 92 ALA A O 1
ATOM 708 N N . TYR A 1 93 ? 3.99 11.57 1.492 1 97.56 93 TYR A N 1
ATOM 709 C CA . TYR A 1 93 ? 4.965 11.594 0.406 1 97.56 93 TYR A CA 1
ATOM 710 C C . TYR A 1 93 ? 5.133 13 -0.151 1 97.56 93 TYR A C 1
ATOM 712 O O . TYR A 1 93 ? 5.199 13.188 -1.368 1 97.56 93 TYR A O 1
ATOM 720 N N . MET A 1 94 ? 5.199 13.961 0.767 1 96.62 94 MET A N 1
ATOM 721 C CA . MET A 1 94 ? 5.453 15.336 0.334 1 96.62 94 MET A CA 1
ATOM 722 C C . MET A 1 94 ? 6.879 15.758 0.672 1 96.62 94 MET A C 1
ATOM 724 O O . MET A 1 94 ? 7.34 16.812 0.23 1 96.62 94 MET A O 1
ATOM 728 N N . ARG A 1 95 ? 7.598 14.836 1.389 1 93.56 95 ARG A N 1
ATOM 729 C CA . ARG A 1 95 ? 8.914 15.234 1.882 1 93.56 95 ARG A CA 1
ATOM 730 C C . ARG A 1 95 ? 10.008 14.836 0.895 1 93.56 95 ARG A C 1
ATOM 732 O O . ARG A 1 95 ? 11.102 15.406 0.911 1 93.56 95 ARG A O 1
ATOM 739 N N . GLN A 1 96 ? 9.766 13.844 0.016 1 96.44 96 GLN A N 1
ATOM 740 C CA . GLN A 1 96 ? 10.711 13.43 -1.018 1 96.44 96 GLN A CA 1
ATOM 741 C C . GLN A 1 96 ? 10.398 14.102 -2.352 1 96.44 96 GLN A C 1
ATOM 743 O O . GLN A 1 96 ? 9.93 13.445 -3.287 1 96.44 96 GLN A O 1
ATOM 748 N N . ASP A 1 97 ? 10.766 15.453 -2.43 1 96.69 97 ASP A N 1
ATOM 749 C CA . ASP A 1 97 ? 10.258 16.297 -3.508 1 96.69 97 ASP A CA 1
ATOM 750 C C . ASP A 1 97 ? 11.383 16.688 -4.473 1 96.69 97 ASP A C 1
ATOM 752 O O . ASP A 1 97 ? 11.156 17.438 -5.426 1 96.69 97 ASP A O 1
ATOM 756 N N . VAL A 1 98 ? 12.578 16.219 -4.211 1 96.12 98 VAL A N 1
ATOM 757 C CA . VAL A 1 98 ? 13.695 16.453 -5.113 1 96.12 98 VAL A CA 1
ATOM 758 C C . VAL A 1 98 ? 14.688 15.297 -5.035 1 96.12 98 VAL A C 1
ATOM 760 O O . VAL A 1 98 ? 14.703 14.555 -4.055 1 96.12 98 VAL A O 1
ATOM 763 N N . ARG A 1 99 ? 15.43 15.055 -6.109 1 96.75 99 ARG A N 1
ATOM 764 C CA . ARG A 1 99 ? 16.5 14.07 -6.148 1 96.75 99 ARG A CA 1
ATOM 765 C C . ARG A 1 99 ? 17.812 14.664 -5.633 1 96.75 99 ARG A C 1
ATOM 767 O O . ARG A 1 99 ? 18.547 15.297 -6.387 1 96.75 99 ARG A O 1
ATOM 774 N N . PHE A 1 100 ? 18.188 14.492 -4.375 1 94.81 100 PHE A N 1
ATOM 775 C CA . PHE A 1 100 ? 19.391 15.039 -3.768 1 94.81 100 PHE A CA 1
ATOM 776 C C . PHE A 1 100 ? 20.609 14.219 -4.176 1 94.81 100 PHE A C 1
ATOM 778 O O . PHE A 1 100 ? 21.688 14.781 -4.398 1 94.81 100 PHE A O 1
ATOM 785 N N . GLN A 1 101 ? 20.391 12.922 -4.203 1 95.75 101 GLN A N 1
ATOM 786 C CA . GLN A 1 101 ? 21.422 11.984 -4.637 1 95.75 101 GLN A CA 1
ATOM 787 C C . GLN A 1 101 ? 21.031 11.297 -5.938 1 95.75 101 GLN A C 1
ATOM 789 O O . GLN A 1 101 ? 19.859 10.969 -6.145 1 95.75 101 GLN A O 1
ATOM 794 N N . PRO A 1 102 ? 22.031 11.07 -6.754 1 96.19 102 PRO A N 1
ATOM 795 C CA . PRO A 1 102 ? 21.703 10.352 -7.992 1 96.19 102 PRO A CA 1
ATOM 796 C C . PRO A 1 102 ? 20.969 9.039 -7.734 1 96.19 102 PRO A C 1
ATOM 798 O O . PRO A 1 102 ? 21.281 8.328 -6.785 1 96.19 102 PRO A O 1
ATOM 801 N N . GLY A 1 103 ? 19.922 8.82 -8.562 1 98.06 103 GLY A N 1
ATOM 802 C CA . GLY A 1 103 ? 19.234 7.539 -8.508 1 98.06 103 GLY A CA 1
ATOM 803 C C . GLY A 1 103 ? 18.031 7.551 -7.574 1 98.06 103 GLY A C 1
ATOM 804 O O . GLY A 1 103 ? 17.234 6.613 -7.574 1 98.06 103 GLY A O 1
ATOM 805 N N . GLU A 1 104 ? 17.891 8.672 -6.77 1 98.38 104 GLU A N 1
ATOM 806 C CA . GLU A 1 104 ? 16.781 8.75 -5.828 1 98.38 104 GLU A CA 1
ATOM 807 C C . GLU A 1 104 ? 15.461 9 -6.551 1 98.38 104 GLU A C 1
ATOM 809 O O . GLU A 1 104 ? 15.414 9.758 -7.52 1 98.38 104 GLU A O 1
ATOM 814 N N . GLY A 1 105 ? 14.461 8.312 -6.094 1 98.19 105 GLY A N 1
ATOM 815 C CA . GLY A 1 105 ? 13.125 8.594 -6.594 1 98.19 105 GLY A CA 1
ATOM 816 C C . GLY A 1 105 ? 12.531 9.867 -6.016 1 98.19 105 GLY A C 1
ATOM 817 O O . GLY A 1 105 ? 12.883 10.273 -4.902 1 98.19 105 GLY A O 1
ATOM 818 N N . ILE A 1 106 ? 11.727 10.516 -6.801 1 98.38 106 ILE A N 1
ATOM 819 C CA . ILE A 1 106 ? 10.938 11.648 -6.324 1 98.38 106 ILE A CA 1
ATOM 820 C C . ILE A 1 106 ? 9.516 11.195 -6.016 1 98.38 106 ILE A C 1
ATOM 822 O O . ILE A 1 106 ? 8.594 11.422 -6.805 1 98.38 106 ILE A O 1
ATOM 826 N N . THR A 1 107 ? 9.328 10.602 -4.859 1 98 107 THR A N 1
ATOM 827 C CA . THR A 1 107 ? 8.109 9.867 -4.543 1 98 107 THR A CA 1
ATOM 828 C C . THR A 1 107 ? 6.922 10.812 -4.414 1 98 107 THR A C 1
ATOM 830 O O . THR A 1 107 ? 5.77 10.406 -4.59 1 98 107 THR A O 1
ATOM 833 N N . SER A 1 108 ? 7.16 12.133 -4.109 1 98.19 108 SER A N 1
ATOM 834 C CA . SER A 1 108 ? 6.062 13.094 -4.062 1 98.19 108 SER A CA 1
ATOM 835 C C . SER A 1 108 ? 5.328 13.156 -5.398 1 98.19 108 SER A C 1
ATOM 837 O O . SER A 1 108 ? 4.098 13.164 -5.438 1 98.19 108 SER A O 1
ATOM 839 N N . ARG A 1 109 ? 6.086 13.117 -6.48 1 98.19 109 ARG A N 1
ATOM 840 C CA . ARG A 1 109 ? 5.5 13.18 -7.816 1 98.19 109 ARG A CA 1
ATOM 841 C C . ARG A 1 109 ? 4.785 11.883 -8.164 1 98.19 109 ARG A C 1
ATOM 843 O O . ARG A 1 109 ? 3.695 11.898 -8.742 1 98.19 109 ARG A O 1
ATOM 850 N N . TYR A 1 110 ? 5.438 10.789 -7.816 1 98.44 110 TYR A N 1
ATOM 851 C CA . TYR A 1 110 ? 4.875 9.492 -8.164 1 98.44 110 TYR A CA 1
ATOM 852 C C . TYR A 1 110 ? 3.557 9.258 -7.434 1 98.44 110 TYR A C 1
ATOM 854 O O . TYR A 1 110 ? 2.57 8.836 -8.039 1 98.44 110 TYR A O 1
ATOM 862 N N . PHE A 1 111 ? 3.574 9.555 -6.145 1 98.44 111 PHE A N 1
ATOM 863 C CA . PHE A 1 111 ? 2.371 9.352 -5.348 1 98.44 111 PHE A CA 1
ATOM 864 C C . PHE A 1 111 ? 1.251 10.273 -5.812 1 98.44 111 PHE A C 1
ATOM 866 O O . PHE A 1 111 ? 0.096 9.852 -5.914 1 98.44 111 PHE A O 1
ATOM 873 N N . ALA A 1 112 ? 1.55 11.523 -6.059 1 98.56 112 ALA A N 1
ATOM 874 C CA . ALA A 1 112 ? 0.562 12.5 -6.508 1 98.56 112 ALA A CA 1
ATOM 875 C C . ALA A 1 112 ? -0.105 12.047 -7.805 1 98.56 112 ALA A C 1
ATOM 877 O O . ALA A 1 112 ? -1.33 12.109 -7.934 1 98.56 112 ALA A O 1
ATOM 878 N N . LYS A 1 113 ? 0.739 11.594 -8.734 1 97.75 113 LYS A N 1
ATOM 879 C CA . LYS A 1 113 ? 0.208 11.094 -10 1 97.75 113 LYS A CA 1
ATOM 880 C C . LYS A 1 113 ? -0.733 9.914 -9.781 1 97.75 113 LYS A C 1
ATOM 882 O O . LYS A 1 113 ? -1.825 9.867 -10.352 1 97.75 113 LYS A O 1
ATOM 887 N N . MET A 1 114 ? -0.319 9.031 -8.953 1 97.69 114 MET A N 1
ATOM 888 C CA . MET A 1 114 ? -1.12 7.844 -8.656 1 97.69 114 MET A CA 1
ATOM 889 C C . MET A 1 114 ? -2.445 8.234 -8.008 1 97.69 114 MET A C 1
ATOM 891 O O . MET A 1 114 ? -3.51 7.816 -8.469 1 97.69 114 MET A O 1
ATOM 895 N N . ALA A 1 115 ? -2.42 9.039 -6.98 1 98.12 115 ALA A N 1
ATOM 896 C CA . ALA A 1 115 ? -3.623 9.445 -6.258 1 98.12 115 ALA A CA 1
ATOM 897 C C . ALA A 1 115 ? -4.594 10.188 -7.18 1 98.12 115 ALA A C 1
ATOM 899 O O . ALA A 1 115 ? -5.809 9.992 -7.094 1 98.12 115 ALA A O 1
ATOM 900 N N . SER A 1 116 ? -4.051 10.961 -8.109 1 98.38 116 SER A N 1
ATOM 901 C CA . SER A 1 116 ? -4.852 11.797 -9 1 98.38 116 SER A CA 1
ATOM 902 C C . SER A 1 116 ? -5.664 10.945 -9.969 1 98.38 116 SER A C 1
ATOM 904 O O . SER A 1 116 ? -6.598 11.43 -10.609 1 98.38 116 SER A O 1
ATOM 906 N N . THR A 1 117 ? -5.312 9.664 -10.102 1 97.38 117 THR A N 1
ATOM 907 C CA . THR A 1 117 ? -6.043 8.781 -11.008 1 97.38 117 THR A CA 1
ATOM 908 C C . THR A 1 117 ? -7.203 8.109 -10.289 1 97.38 117 THR A C 1
ATOM 910 O O . THR A 1 117 ? -8.094 7.535 -10.93 1 97.38 117 THR A O 1
ATOM 913 N N . HIS A 1 118 ? -7.223 8.219 -8.938 1 98.31 118 HIS A N 1
ATOM 914 C CA . HIS A 1 118 ? -8.203 7.434 -8.203 1 98.31 118 HIS A CA 1
ATOM 915 C C . HIS A 1 118 ? -9.266 8.336 -7.566 1 98.31 118 HIS A C 1
ATOM 917 O O . HIS A 1 118 ? -10.375 7.883 -7.281 1 98.31 118 HIS A O 1
ATOM 923 N N . VAL A 1 119 ? -8.906 9.609 -7.316 1 98.75 119 VAL A N 1
ATOM 924 C CA . VAL A 1 119 ? -9.859 10.516 -6.684 1 98.75 119 VAL A CA 1
ATOM 925 C C . VAL A 1 119 ? -10.039 11.766 -7.547 1 98.75 119 VAL A C 1
ATOM 927 O O . VAL A 1 119 ? -9.172 12.086 -8.367 1 98.75 119 VAL A O 1
ATOM 930 N N . ASP A 1 120 ? -11.117 12.508 -7.301 1 98.62 120 ASP A N 1
ATOM 931 C CA . ASP A 1 120 ? -11.484 13.609 -8.188 1 98.62 120 ASP A CA 1
ATOM 932 C C . ASP A 1 120 ? -11.016 14.945 -7.621 1 98.62 120 ASP A C 1
ATOM 934 O O . ASP A 1 120 ? -10.852 15.922 -8.367 1 98.62 120 ASP A O 1
ATOM 938 N N . TRP A 1 121 ? -10.883 15.039 -6.395 1 98.75 121 TRP A N 1
ATOM 939 C CA . TRP A 1 121 ? -10.359 16.234 -5.75 1 98.75 121 TRP A CA 1
ATOM 940 C C . TRP A 1 121 ? -9.75 15.906 -4.395 1 98.75 121 TRP A C 1
ATOM 942 O O . TRP A 1 121 ? -9.922 14.797 -3.881 1 98.75 121 TRP A O 1
ATOM 952 N N . LEU A 1 122 ? -8.945 16.859 -3.82 1 98.81 122 LEU A N 1
ATOM 953 C CA . LEU A 1 122 ? -8.164 16.609 -2.611 1 98.81 122 LEU A CA 1
ATOM 954 C C . LEU A 1 122 ? -8.219 17.828 -1.686 1 98.81 122 LEU A C 1
ATOM 956 O O . LEU A 1 122 ? -8.047 18.969 -2.133 1 98.81 122 LEU A O 1
ATOM 960 N N . VAL A 1 123 ? -8.555 17.578 -0.427 1 98.88 123 VAL A N 1
ATOM 961 C CA . VAL A 1 123 ? -8.398 18.578 0.634 1 98.88 123 VAL A CA 1
ATOM 962 C C . VAL A 1 123 ? -7.414 18.062 1.681 1 98.88 123 VAL A C 1
ATOM 964 O O . VAL A 1 123 ? -7.508 16.906 2.123 1 98.88 123 VAL A O 1
ATOM 967 N N . THR A 1 124 ? -6.473 18.859 2.029 1 98.88 124 THR A N 1
ATOM 968 C CA . THR A 1 124 ? -5.449 18.469 2.99 1 98.88 124 THR A CA 1
ATOM 969 C C . THR A 1 124 ? -5.035 19.641 3.867 1 98.88 124 THR A C 1
ATOM 971 O O . THR A 1 124 ? -5.496 20.766 3.66 1 98.88 124 THR A O 1
ATOM 974 N N . VAL A 1 125 ? -4.266 19.312 4.938 1 98.69 125 VAL A N 1
ATOM 975 C CA . VAL A 1 125 ? -3.809 20.328 5.867 1 98.69 125 VAL A CA 1
ATOM 976 C C . VAL A 1 125 ? -2.289 20.469 5.789 1 98.69 125 VAL A C 1
ATOM 978 O O . VAL A 1 125 ? -1.566 19.484 5.977 1 98.69 125 VAL A O 1
ATOM 981 N N . ASP A 1 126 ? -1.837 21.609 5.465 1 96.81 126 ASP A N 1
ATOM 982 C CA . ASP A 1 126 ? -0.417 21.953 5.496 1 96.81 126 ASP A CA 1
ATOM 983 C C . ASP A 1 126 ? 0.432 20.812 4.938 1 96.81 126 ASP A C 1
ATOM 985 O O . ASP A 1 126 ? 1.249 20.234 5.652 1 96.81 126 ASP A O 1
ATOM 989 N N . PRO A 1 12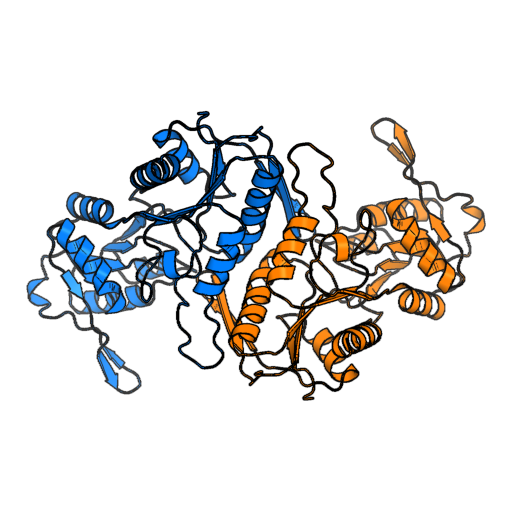7 ? 0.396 20.391 3.596 1 95.81 127 PRO A N 1
ATOM 990 C CA . PRO A 1 127 ? 1.088 19.25 2.99 1 95.81 127 PRO A CA 1
ATOM 991 C C . PRO A 1 127 ? 2.6 19.453 2.906 1 95.81 127 PRO A C 1
ATOM 993 O O . PRO A 1 127 ? 3.293 18.688 2.234 1 95.81 127 PRO A O 1
ATOM 996 N N . HIS A 1 128 ? 3.221 20.203 3.713 1 91.44 128 HIS A N 1
ATOM 997 C CA . HIS A 1 128 ? 4.668 20.406 3.717 1 91.44 128 HIS A CA 1
ATOM 998 C C . HIS A 1 128 ? 5.16 20.875 2.352 1 91.44 128 HIS A C 1
ATOM 1000 O O . HIS A 1 128 ? 6.082 20.281 1.784 1 91.44 128 HIS A O 1
ATOM 1006 N N . LEU A 1 129 ? 4.582 21.828 1.823 1 90.44 129 LEU A N 1
ATOM 1007 C CA . LEU A 1 129 ? 5.035 22.438 0.575 1 90.44 129 LEU A CA 1
ATOM 1008 C C . LEU A 1 129 ? 6.375 23.141 0.769 1 90.44 129 LEU A C 1
ATOM 1010 O O . LEU A 1 129 ? 6.434 24.219 1.368 1 90.44 129 LEU A O 1
ATOM 1014 N N . HIS A 1 130 ? 7.453 22.453 0.441 1 85.56 130 HIS A N 1
ATOM 1015 C CA . HIS A 1 130 ? 8.789 23 0.609 1 85.56 130 HIS A CA 1
ATOM 1016 C C . HIS A 1 130 ? 9.352 23.5 -0.72 1 85.56 130 HIS A C 1
ATOM 1018 O O . HIS A 1 130 ? 9.68 24.688 -0.862 1 85.56 130 HIS A O 1
ATOM 1024 N N . ARG A 1 131 ? 9.375 22.625 -1.695 1 91 131 ARG A N 1
ATOM 1025 C CA . ARG A 1 131 ? 9.922 23.016 -2.99 1 91 131 ARG A CA 1
ATOM 1026 C C . ARG A 1 131 ? 8.82 23.156 -4.035 1 91 131 ARG A C 1
ATOM 1028 O O . ARG A 1 131 ? 9.094 23.453 -5.199 1 91 131 ARG A O 1
ATOM 1035 N N . TYR A 1 132 ? 7.637 22.844 -3.625 1 94.5 132 TYR A N 1
ATOM 1036 C CA . TYR A 1 132 ? 6.461 23.109 -4.445 1 94.5 132 TYR A CA 1
ATOM 1037 C C . TYR A 1 132 ? 5.742 24.375 -3.977 1 94.5 132 TYR A C 1
ATOM 1039 O O . TYR A 1 132 ? 5.629 24.625 -2.773 1 94.5 132 TYR A O 1
ATOM 1047 N N . ASP A 1 133 ? 5.238 25.172 -4.934 1 93.88 133 ASP A N 1
ATOM 1048 C CA . ASP A 1 133 ? 4.457 26.344 -4.586 1 93.88 133 ASP A CA 1
ATOM 1049 C C . ASP A 1 133 ? 3.012 25.969 -4.262 1 93.88 133 ASP A C 1
ATOM 1051 O O . ASP A 1 133 ? 2.363 26.625 -3.441 1 93.88 133 ASP A O 1
ATOM 1055 N N . SER A 1 134 ? 2.613 25.016 -5 1 96.69 134 SER A N 1
ATOM 1056 C CA . SER A 1 134 ? 1.242 24.547 -4.828 1 96.69 134 SER A CA 1
ATOM 1057 C C . SER A 1 134 ? 1.116 23.062 -5.18 1 96.69 134 SER A C 1
ATOM 1059 O O . SER A 1 134 ? 1.96 22.516 -5.891 1 96.69 134 SER A O 1
ATOM 1061 N N . LEU A 1 135 ? 0.107 22.469 -4.648 1 97.75 135 LEU A N 1
ATOM 1062 C CA . LEU A 1 135 ? -0.134 21.047 -4.914 1 97.75 135 LEU A CA 1
ATOM 1063 C C . LEU A 1 135 ? -0.407 20.812 -6.395 1 97.75 135 LEU A C 1
ATOM 1065 O O . LEU A 1 135 ? -0.136 19.719 -6.914 1 97.75 135 LEU A O 1
ATOM 1069 N N . ASP A 1 136 ? -0.913 21.812 -7.094 1 96.88 136 ASP A N 1
ATOM 1070 C CA . ASP A 1 136 ? -1.308 21.688 -8.492 1 96.88 136 ASP A CA 1
ATOM 1071 C C . ASP A 1 136 ? -0.1 21.375 -9.383 1 96.88 136 ASP A C 1
ATOM 1073 O O . ASP A 1 136 ? -0.255 20.984 -10.539 1 96.88 136 ASP A O 1
ATOM 1077 N N . GLU A 1 137 ? 1.027 21.641 -8.844 1 97.69 137 GLU A N 1
ATOM 1078 C CA . GLU A 1 137 ? 2.24 21.344 -9.602 1 97.69 137 GLU A CA 1
ATOM 1079 C C . GLU A 1 137 ? 2.42 19.844 -9.797 1 97.69 137 GLU A C 1
ATOM 1081 O O . GLU A 1 137 ? 3.07 19.406 -10.75 1 97.69 137 GLU A O 1
ATOM 1086 N N . ILE A 1 138 ? 1.806 19.016 -8.867 1 97.88 138 ILE A N 1
ATOM 1087 C CA . ILE A 1 138 ? 2.078 17.578 -8.992 1 97.88 138 ILE A CA 1
ATOM 1088 C C . ILE A 1 138 ? 0.77 16.797 -8.906 1 97.88 138 ILE A C 1
ATOM 1090 O O . ILE A 1 138 ? 0.699 15.648 -9.344 1 97.88 138 ILE A O 1
ATOM 1094 N N . TYR A 1 139 ? -0.237 17.375 -8.359 1 98.38 139 TYR A N 1
ATOM 1095 C CA . TYR A 1 139 ? -1.561 16.75 -8.375 1 98.38 139 TYR A CA 1
ATOM 1096 C C . TYR A 1 139 ? -2.391 17.281 -9.539 1 98.38 139 TYR A C 1
ATOM 1098 O O . TYR A 1 139 ? -2.578 18.484 -9.688 1 98.38 139 TYR A O 1
ATOM 1106 N N . GLY A 1 140 ? -2.918 16.391 -10.383 1 97.69 140 GLY A N 1
ATOM 1107 C CA . GLY A 1 140 ? -3.691 16.766 -11.562 1 97.69 140 GLY A CA 1
ATOM 1108 C C . GLY A 1 140 ? -5.172 16.938 -11.273 1 97.69 140 GLY A C 1
ATOM 1109 O O . GLY A 1 140 ? -6 16.859 -12.18 1 97.69 140 GLY A O 1
ATOM 1110 N N . ILE A 1 141 ? -5.531 17.125 -10.07 1 98.19 141 ILE A N 1
ATOM 1111 C CA . ILE A 1 141 ? -6.922 17.266 -9.648 1 98.19 141 ILE A CA 1
ATOM 1112 C C . ILE A 1 141 ? -7.09 18.531 -8.805 1 98.19 141 ILE A C 1
ATOM 1114 O O . ILE A 1 141 ? -6.105 19.078 -8.312 1 98.19 141 ILE A O 1
ATOM 1118 N N . ASP A 1 142 ? -8.336 18.984 -8.656 1 97.69 142 ASP A N 1
ATOM 1119 C CA . ASP A 1 142 ? -8.609 20.125 -7.789 1 97.69 142 ASP A CA 1
ATOM 1120 C C . ASP A 1 142 ? -8.18 19.844 -6.352 1 97.69 142 ASP A C 1
ATOM 1122 O O . ASP A 1 142 ? -8.398 18.734 -5.84 1 97.69 142 ASP A O 1
ATOM 1126 N N . SER A 1 143 ? -7.504 20.781 -5.789 1 98.06 143 SER A N 1
ATOM 1127 C CA . SER A 1 143 ? -7.035 20.578 -4.422 1 98.06 143 SER A CA 1
ATOM 1128 C C . SER A 1 143 ? -7.203 21.859 -3.596 1 98.06 143 SER A C 1
ATOM 1130 O O . SER A 1 143 ? -7.207 22.953 -4.141 1 98.06 143 SER A O 1
ATOM 1132 N N . ARG A 1 144 ? -7.43 21.719 -2.311 1 98.06 144 ARG A N 1
ATOM 1133 C CA . ARG A 1 144 ? -7.453 22.797 -1.328 1 98.06 144 ARG A CA 1
ATOM 1134 C C . ARG A 1 144 ? -6.527 22.484 -0.157 1 98.06 144 ARG A C 1
ATOM 1136 O O . ARG A 1 144 ? -6.477 21.359 0.323 1 98.06 144 ARG A O 1
ATOM 1143 N N . VAL A 1 145 ? -5.828 23.516 0.173 1 98.31 145 VAL A N 1
ATOM 1144 C CA . VAL A 1 145 ? -4.945 23.406 1.331 1 98.31 145 VAL A CA 1
ATOM 1145 C C . VAL A 1 145 ? -5.508 24.234 2.484 1 98.31 145 VAL A C 1
ATOM 1147 O O . VAL A 1 145 ? -5.797 25.422 2.32 1 98.31 145 VAL A O 1
ATOM 1150 N N . VAL A 1 146 ? -5.695 23.547 3.562 1 98.5 146 VAL A N 1
ATOM 1151 C CA . VAL A 1 146 ? -6.109 24.219 4.797 1 98.5 146 VAL A CA 1
ATOM 1152 C C . VAL A 1 146 ? -4.887 24.516 5.656 1 98.5 146 VAL A C 1
ATOM 1154 O O . VAL A 1 146 ? -3.98 23.688 5.777 1 98.5 146 VAL A O 1
ATOM 1157 N N . HIS A 1 147 ? -4.852 25.703 6.211 1 97.44 147 HIS A N 1
ATOM 1158 C CA . HIS A 1 147 ? -3.732 26.094 7.051 1 97.44 147 HIS A CA 1
ATOM 1159 C C . HIS A 1 147 ? -4.105 26.047 8.531 1 97.44 147 HIS A C 1
ATOM 1161 O O . HIS A 1 147 ? -5.141 26.594 8.93 1 97.44 147 HIS A O 1
ATOM 1167 N N . ALA A 1 148 ? -3.268 25.484 9.297 1 98.19 148 ALA A N 1
ATOM 1168 C CA . ALA A 1 148 ? -3.525 25.266 10.719 1 98.19 148 ALA A CA 1
ATOM 1169 C C . ALA A 1 148 ? -3.086 26.484 11.539 1 98.19 148 ALA A C 1
ATOM 1171 O O . ALA A 1 148 ? -3.422 26.594 12.719 1 98.19 148 ALA A O 1
ATOM 1172 N N . ALA A 1 149 ? -2.381 27.422 10.961 1 97.5 149 ALA A N 1
ATOM 1173 C CA . ALA A 1 149 ? -1.637 28.484 11.648 1 97.5 149 ALA A CA 1
ATOM 1174 C C . ALA A 1 149 ? -2.547 29.281 12.578 1 97.5 149 ALA A C 1
ATOM 1176 O O . ALA A 1 149 ? -2.191 29.547 13.727 1 97.5 149 ALA A O 1
ATOM 1177 N N . GLU A 1 150 ? -3.715 29.641 12.102 1 97.88 150 GLU A N 1
ATOM 1178 C CA . GLU A 1 150 ? -4.617 30.469 12.883 1 97.88 150 GLU A CA 1
ATOM 1179 C C . GLU A 1 150 ? -5.066 29.766 14.156 1 97.88 150 GLU A C 1
ATOM 1181 O O . GLU A 1 150 ? -5.051 30.359 15.242 1 97.88 150 GLU A O 1
ATOM 1186 N N . LEU A 1 151 ? -5.473 28.516 14.016 1 98.62 151 LEU A N 1
ATOM 1187 C CA . LEU A 1 151 ? -5.961 27.766 15.172 1 98.62 151 LEU A CA 1
ATOM 1188 C C . LEU A 1 151 ? -4.816 27.422 16.109 1 98.62 151 LEU A C 1
ATOM 1190 O O . LEU A 1 151 ? -4.996 27.391 17.328 1 98.62 151 LEU A O 1
ATOM 1194 N N . VAL A 1 152 ? -3.662 27.109 15.57 1 98.62 152 VAL A N 1
ATOM 1195 C CA . VAL A 1 152 ? -2.486 26.844 16.391 1 98.62 152 VAL A CA 1
ATOM 1196 C C . VAL A 1 152 ? -2.121 28.094 17.188 1 98.62 152 VAL A C 1
ATOM 1198 O O . VAL A 1 152 ? -1.895 28.016 18.406 1 98.62 152 VAL A O 1
ATOM 1201 N N . ALA A 1 153 ? -2.09 29.25 16.547 1 98.44 153 ALA A N 1
ATOM 1202 C CA . ALA A 1 153 ? -1.78 30.531 17.188 1 98.44 153 ALA A CA 1
ATOM 1203 C C . ALA A 1 153 ? -2.783 30.828 18.297 1 98.44 153 ALA A C 1
ATOM 1205 O O . ALA A 1 153 ? -2.4 31.266 19.391 1 98.44 153 ALA A O 1
ATOM 1206 N N . ALA A 1 154 ? -4.051 30.625 17.953 1 98.44 154 ALA A N 1
ATOM 1207 C CA . ALA A 1 154 ? -5.098 30.859 18.938 1 98.44 154 ALA A CA 1
ATOM 1208 C C . ALA A 1 154 ? -4.902 29.984 20.172 1 98.44 154 ALA A C 1
ATOM 1210 O O . ALA A 1 154 ? -5.074 30.453 21.312 1 98.44 154 ALA A O 1
ATOM 1211 N N . TRP A 1 155 ? -4.594 28.719 19.953 1 98.69 155 TRP A N 1
ATOM 1212 C CA . TRP A 1 155 ? -4.355 27.812 21.078 1 98.69 155 TRP A CA 1
ATOM 1213 C C . TR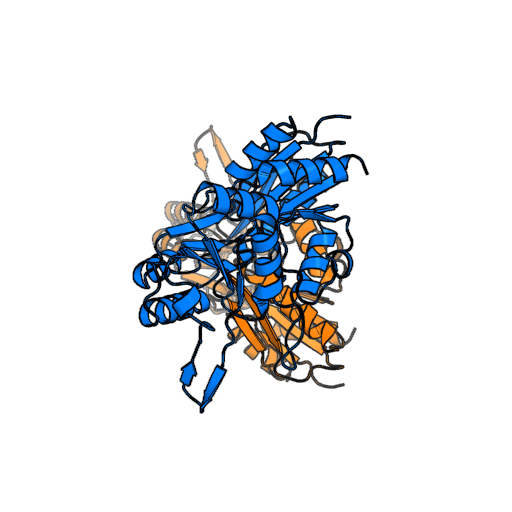P A 1 155 ? -3.176 28.297 21.922 1 98.69 155 TRP A C 1
ATOM 1215 O O . TRP A 1 155 ? -3.25 28.312 23.141 1 98.69 155 TRP A O 1
ATOM 1225 N N . ILE A 1 156 ? -2.068 28.641 21.281 1 98.25 156 ILE A N 1
ATOM 1226 C CA . ILE A 1 156 ? -0.867 29.109 21.969 1 98.25 156 ILE A CA 1
ATOM 1227 C C . ILE A 1 156 ? -1.198 30.328 22.812 1 98.25 156 ILE A C 1
ATOM 1229 O O . ILE A 1 156 ? -0.835 30.406 23.984 1 98.25 156 ILE A O 1
ATOM 1233 N N . GLY A 1 157 ? -1.891 31.297 22.234 1 97.12 157 GLY A N 1
ATOM 1234 C CA . GLY A 1 157 ? -2.271 32.5 22.953 1 97.12 157 GLY A CA 1
ATOM 1235 C C . GLY A 1 157 ? -3.15 32.219 24.156 1 97.12 157 GLY A C 1
ATOM 1236 O O . GLY A 1 157 ? -3.025 32.906 25.188 1 97.12 157 GLY A O 1
ATOM 1237 N N . ALA A 1 158 ? -3.977 31.219 24.062 1 97.81 158 ALA A N 1
ATOM 1238 C CA . ALA A 1 158 ? -4.949 30.938 25.109 1 97.81 158 ALA A CA 1
ATOM 1239 C C . ALA A 1 158 ? -4.32 30.109 26.234 1 97.81 158 ALA A C 1
ATOM 1241 O O . ALA A 1 158 ? -4.773 30.172 27.375 1 97.81 158 ALA A O 1
ATOM 1242 N N . HIS A 1 159 ? -3.207 29.391 25.906 1 98.06 159 HIS A N 1
ATOM 1243 C CA . HIS A 1 159 ? -2.801 28.375 26.859 1 98.06 159 HIS A CA 1
ATOM 1244 C C . HIS A 1 159 ? -1.381 28.625 27.359 1 98.06 159 HIS A C 1
ATOM 1246 O O . HIS A 1 159 ? -0.946 28 28.328 1 98.06 159 HIS A O 1
ATOM 1252 N N . ILE A 1 160 ? -0.617 29.484 26.688 1 97.88 160 ILE A N 1
ATOM 1253 C CA . ILE A 1 160 ? 0.788 29.656 27.031 1 97.88 160 ILE A CA 1
ATOM 1254 C C . ILE A 1 160 ? 1.064 31.109 27.391 1 97.88 160 ILE A C 1
ATOM 1256 O O . ILE A 1 160 ? 0.813 32 26.578 1 97.88 160 ILE A O 1
ATOM 1260 N N . GLU A 1 161 ? 1.582 31.328 28.578 1 96.19 161 GLU A N 1
ATOM 1261 C CA . GLU A 1 161 ? 1.953 32.656 29.016 1 96.19 161 GLU A CA 1
ATOM 1262 C C . GLU A 1 161 ? 3.281 33.094 28.406 1 96.19 161 GLU A C 1
ATOM 1264 O O . GLU A 1 161 ? 4.266 32.344 28.453 1 96.19 161 GLU A O 1
ATOM 1269 N N . ARG A 1 162 ? 3.338 34.281 27.781 1 96.56 162 ARG A N 1
ATOM 1270 C CA . ARG A 1 162 ? 4.523 34.906 27.188 1 96.56 162 ARG A CA 1
ATOM 1271 C C . ARG A 1 162 ? 5.258 33.906 26.281 1 96.56 162 ARG A C 1
ATOM 1273 O O . ARG A 1 162 ? 6.457 33.688 26.453 1 96.56 162 ARG A O 1
ATOM 1280 N N . PRO A 1 163 ? 4.527 33.438 25.312 1 97.56 163 PRO A N 1
ATOM 1281 C CA . PRO A 1 163 ? 5.145 32.438 24.422 1 97.56 163 PRO A CA 1
ATOM 1282 C C . PRO A 1 163 ? 6.277 33 23.578 1 97.56 163 PRO A C 1
ATOM 1284 O O . PRO A 1 163 ? 6.199 34.156 23.141 1 97.56 163 PRO A O 1
ATOM 1287 N N . LEU A 1 164 ? 7.348 32.25 23.438 1 96.56 164 LEU A N 1
ATOM 1288 C CA . LEU A 1 164 ? 8.406 32.438 22.453 1 96.56 164 LEU A CA 1
ATOM 1289 C C . LEU A 1 164 ? 8.453 31.281 21.469 1 96.56 164 LEU A C 1
ATOM 1291 O O . LEU A 1 164 ? 8.789 30.156 21.844 1 96.56 164 LEU A O 1
ATOM 1295 N N . LEU A 1 165 ? 8.07 31.547 20.203 1 96.94 165 LEU A N 1
ATOM 1296 C CA . LEU A 1 165 ? 8.086 30.484 19.203 1 96.94 165 LEU A CA 1
ATOM 1297 C C . LEU A 1 165 ? 9.508 30.234 18.703 1 96.94 165 LEU A C 1
ATOM 1299 O O . LEU A 1 165 ? 10.203 31.172 18.328 1 96.94 165 LEU A O 1
ATOM 1303 N N . ILE A 1 166 ? 9.875 28.953 18.797 1 95.06 166 ILE A N 1
ATOM 1304 C CA . ILE A 1 166 ? 11.227 28.562 18.406 1 95.06 166 ILE A CA 1
ATOM 1305 C C . ILE A 1 166 ? 11.156 27.531 17.281 1 95.06 166 ILE A C 1
ATOM 1307 O O . ILE A 1 166 ? 10.484 26.5 17.422 1 95.06 166 ILE A O 1
ATOM 1311 N N . GLY A 1 167 ? 11.773 27.797 16.172 1 93.69 167 GLY A N 1
ATOM 1312 C CA . GLY A 1 167 ? 11.977 26.812 15.117 1 93.69 167 GLY A CA 1
ATOM 1313 C C . GLY A 1 167 ? 13.258 26.016 15.297 1 93.69 167 GLY A C 1
ATOM 1314 O O . GLY A 1 167 ? 14.328 26.578 15.531 1 93.69 167 GLY A O 1
ATOM 1315 N N . PRO A 1 168 ? 13.125 24.719 15.273 1 88.75 168 PRO A N 1
ATOM 1316 C CA . PRO A 1 168 ? 14.297 23.891 15.547 1 88.75 168 PRO A CA 1
ATOM 1317 C C . PRO A 1 168 ? 15.383 24.031 14.477 1 88.75 168 PRO A C 1
ATOM 1319 O O . PRO A 1 168 ? 16.562 23.75 14.734 1 88.75 168 PRO A O 1
ATOM 1322 N N . ASP A 1 169 ? 14.992 24.359 13.234 1 84.62 169 ASP A N 1
ATOM 1323 C CA . ASP A 1 169 ? 15.938 24.562 12.141 1 84.62 169 ASP A CA 1
ATOM 1324 C C . ASP A 1 169 ? 15.367 25.516 11.094 1 84.62 169 ASP A C 1
ATOM 1326 O O . ASP A 1 169 ? 14.234 26 11.227 1 84.62 169 ASP A O 1
ATOM 1330 N N . VAL A 1 170 ? 16.172 25.781 10.164 1 81.81 170 VAL A N 1
ATOM 1331 C CA . VAL A 1 170 ? 15.852 26.797 9.164 1 81.81 170 VAL A CA 1
ATOM 1332 C C . VAL A 1 170 ? 14.641 26.344 8.344 1 81.81 170 VAL A C 1
ATOM 1334 O O . VAL A 1 170 ? 13.836 27.172 7.91 1 81.81 170 VAL A O 1
ATOM 1337 N N . GLU A 1 171 ? 14.391 25.125 8.258 1 81.75 171 GLU A N 1
ATOM 1338 C CA . GLU A 1 171 ? 13.305 24.609 7.43 1 81.75 171 GLU A CA 1
ATOM 1339 C C . GLU A 1 171 ? 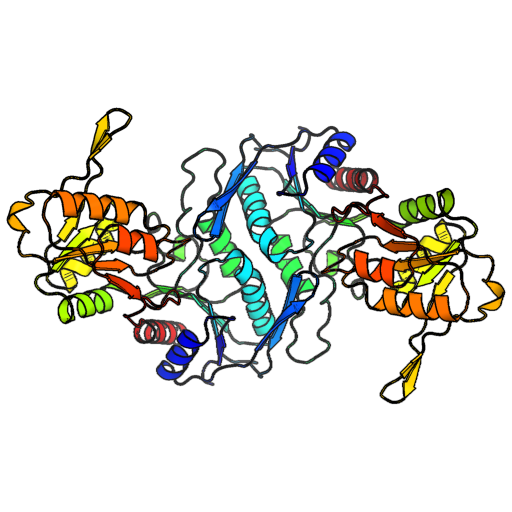11.945 24.922 8.047 1 81.75 171 GLU A C 1
ATOM 1341 O O . GLU A 1 171 ? 10.93 24.953 7.34 1 81.75 171 GLU A O 1
ATOM 1346 N N . SER A 1 172 ? 11.961 25.172 9.32 1 86.44 172 SER A N 1
ATOM 1347 C CA . SER A 1 172 ? 10.703 25.438 10.016 1 86.44 172 SER A CA 1
ATOM 1348 C C . SER A 1 172 ? 10.359 26.922 10.016 1 86.44 172 SER A C 1
ATOM 1350 O O . SER A 1 172 ? 9.273 27.312 10.453 1 86.44 172 SER A O 1
ATOM 1352 N N . GLU A 1 173 ? 11.266 27.703 9.531 1 85.75 173 GLU A N 1
ATOM 1353 C CA . GLU A 1 173 ? 11.18 29.156 9.664 1 85.75 173 GLU A CA 1
ATOM 1354 C C . GLU A 1 173 ? 9.836 29.672 9.156 1 85.75 173 GLU A C 1
ATOM 1356 O O . GLU A 1 173 ? 9.18 30.469 9.828 1 85.75 173 GLU A O 1
ATOM 1361 N N . GLN A 1 174 ? 9.414 29.172 8.047 1 85.69 174 GLN A N 1
ATOM 1362 C CA . GLN A 1 174 ? 8.188 29.688 7.441 1 85.69 174 GLN A CA 1
ATOM 1363 C C . GLN A 1 174 ? 6.977 29.422 8.336 1 85.69 174 GLN A C 1
ATOM 1365 O O . GLN A 1 174 ? 6.121 30.281 8.508 1 85.69 174 GLN A O 1
ATOM 1370 N N . TRP A 1 175 ? 6.887 28.359 8.93 1 88.75 175 TRP A N 1
ATOM 1371 C CA . TRP A 1 175 ? 5.746 27.984 9.758 1 88.75 175 TRP A CA 1
ATOM 1372 C C . TRP A 1 175 ? 5.785 28.703 11.102 1 88.75 175 TRP A C 1
ATOM 1374 O O . TRP A 1 175 ? 4.758 29.172 11.586 1 88.75 175 TRP A O 1
ATOM 1384 N N . VAL A 1 176 ? 7 28.812 11.648 1 92.56 176 VAL A N 1
ATOM 1385 C CA . VAL A 1 176 ? 7.191 29.469 12.938 1 92.56 176 VAL A CA 1
ATOM 1386 C C . VAL A 1 176 ? 6.816 30.938 12.836 1 92.56 176 VAL A C 1
ATOM 1388 O O . VAL A 1 176 ? 6.086 31.469 13.68 1 92.56 176 VAL A O 1
ATOM 1391 N N . ALA A 1 177 ? 7.32 31.547 11.805 1 92.12 177 ALA A N 1
ATOM 1392 C CA . ALA A 1 177 ? 7.039 32.969 11.602 1 92.12 177 ALA A CA 1
ATOM 1393 C C . ALA A 1 177 ? 5.543 33.219 11.43 1 92.12 177 ALA A C 1
ATOM 1395 O O . ALA A 1 177 ? 4.996 34.156 11.992 1 92.12 177 ALA A O 1
ATOM 1396 N N . ASP A 1 178 ? 4.926 32.375 10.664 1 93.94 178 ASP A N 1
ATOM 1397 C CA . ASP A 1 178 ? 3.496 32.5 10.391 1 93.94 178 ASP A CA 1
ATOM 1398 C C . ASP A 1 178 ? 2.678 32.375 11.672 1 93.94 178 ASP A C 1
ATOM 1400 O O . ASP A 1 178 ? 1.862 33.25 11.992 1 93.94 178 ASP A O 1
ATOM 1404 N N . VAL A 1 179 ? 2.912 31.406 12.445 1 96.31 179 VAL A N 1
ATOM 1405 C CA . VAL A 1 179 ? 2.174 31.141 13.68 1 96.31 179 VAL A CA 1
ATOM 1406 C C . VAL A 1 179 ? 2.488 32.219 14.711 1 96.31 179 VAL A C 1
ATOM 1408 O O . VAL A 1 179 ? 1.59 32.719 15.398 1 96.31 179 VAL A O 1
ATOM 1411 N N . ALA A 1 180 ? 3.775 32.594 14.852 1 95.56 180 ALA A N 1
ATOM 1412 C CA . ALA A 1 180 ? 4.184 33.625 15.797 1 95.56 180 ALA A CA 1
ATOM 1413 C C . ALA A 1 180 ? 3.486 34.938 15.5 1 95.56 180 ALA A C 1
ATOM 1415 O O . ALA A 1 180 ? 2.996 35.625 16.422 1 95.56 180 ALA A O 1
ATOM 1416 N N . GLY A 1 181 ? 3.494 35.281 14.203 1 95.56 181 GLY A N 1
ATOM 1417 C CA . GLY A 1 181 ? 2.816 36.5 13.797 1 95.56 181 GLY A CA 1
ATOM 1418 C C . GLY A 1 181 ? 1.347 36.531 14.172 1 95.56 181 GLY A C 1
ATOM 1419 O O . GLY A 1 181 ? 0.846 37.531 14.688 1 95.56 181 GLY A O 1
ATOM 1420 N N . LYS A 1 182 ? 0.666 35.5 13.992 1 96.31 182 LYS A N 1
ATOM 1421 C CA . LYS A 1 182 ? -0.763 35.375 14.266 1 96.31 182 LYS A CA 1
ATOM 1422 C C . LYS A 1 182 ? -1.033 35.344 15.773 1 96.31 182 LYS A C 1
ATOM 1424 O O . LYS A 1 182 ? -2.078 35.844 16.219 1 96.31 182 LYS A O 1
ATOM 1429 N N . ALA A 1 183 ? -0.078 34.844 16.516 1 95.62 183 ALA A N 1
ATOM 1430 C CA . ALA A 1 183 ? -0.21 34.75 17.969 1 95.62 183 ALA A CA 1
ATOM 1431 C C . ALA A 1 183 ? 0.243 36.062 18.625 1 95.62 183 ALA A C 1
ATOM 1433 O O . ALA A 1 183 ? 0.041 36.25 19.828 1 95.62 183 ALA A O 1
ATOM 1434 N N . GLY A 1 184 ? 0.856 36.906 17.844 1 95.44 184 GLY A N 1
ATOM 1435 C CA . GLY A 1 184 ? 1.439 38.094 18.422 1 95.44 184 GLY A CA 1
ATOM 1436 C C . GLY A 1 184 ? 2.596 37.812 19.359 1 95.44 184 GLY A C 1
ATOM 1437 O O . GLY A 1 184 ? 2.742 38.469 20.406 1 95.44 184 GLY A O 1
ATOM 1438 N N . ALA A 1 185 ? 3.352 36.781 19.062 1 96.12 185 ALA A N 1
ATOM 1439 C CA . ALA A 1 185 ? 4.461 36.344 19.906 1 96.12 185 ALA A CA 1
ATOM 1440 C C . ALA A 1 185 ? 5.793 36.5 19.172 1 96.12 185 ALA A C 1
ATOM 1442 O O . ALA A 1 185 ? 5.844 36.469 17.938 1 96.12 185 ALA A O 1
ATOM 1443 N N . PRO A 1 186 ? 6.867 36.75 19.938 1 95.06 186 PRO A N 1
ATOM 1444 C CA . PRO A 1 186 ? 8.188 36.719 19.297 1 95.06 186 PRO A CA 1
ATOM 1445 C C . PRO A 1 186 ? 8.586 35.312 18.828 1 95.06 186 PRO A C 1
ATOM 1447 O O . PRO A 1 186 ? 8.023 34.312 19.297 1 95.06 186 PRO A O 1
ATOM 1450 N N . SER A 1 187 ? 9.508 35.312 17.859 1 94.38 187 SER A N 1
ATOM 1451 C CA . SER A 1 187 ? 9.984 34.031 17.344 1 94.38 187 SER A CA 1
ATOM 1452 C C . SER A 1 187 ? 11.492 34.062 17.125 1 94.38 187 SER A C 1
ATOM 1454 O O . SER A 1 187 ? 12.078 35.125 16.906 1 94.38 187 SER A O 1
ATOM 1456 N N . VAL A 1 188 ? 12.086 32.875 17.328 1 90.06 188 VAL A N 1
ATOM 1457 C CA . VAL A 1 188 ? 13.508 32.656 17.062 1 90.06 188 VAL A CA 1
ATOM 1458 C C . VAL A 1 188 ? 13.688 31.359 16.281 1 90.06 188 VAL A C 1
ATOM 1460 O O . VAL A 1 188 ? 12.984 30.375 16.531 1 90.06 188 VAL A O 1
ATOM 1463 N N . VAL A 1 189 ? 14.523 31.406 15.266 1 88.56 189 VAL A N 1
ATOM 1464 C CA . VAL A 1 189 ? 14.875 30.188 14.539 1 88.56 189 VAL A CA 1
ATOM 1465 C C . VAL A 1 189 ? 16.312 29.797 14.852 1 88.56 189 VAL A C 1
ATOM 1467 O O . VAL A 1 189 ? 17.219 30.625 14.758 1 88.56 189 VAL A O 1
ATOM 1470 N N . LEU A 1 190 ? 16.391 28.516 15.227 1 84 190 LEU A N 1
ATOM 1471 C CA . LEU A 1 190 ? 17.719 28.062 15.609 1 84 190 LEU A CA 1
ATOM 1472 C C . LEU A 1 190 ? 18.531 27.656 14.383 1 84 190 LEU A C 1
ATOM 1474 O O . LEU A 1 190 ? 17.969 27.172 13.398 1 84 190 LEU A O 1
ATOM 1478 N N . GLU A 1 191 ? 19.75 28.031 14.375 1 76.38 191 GLU A N 1
ATOM 1479 C CA . GLU A 1 191 ? 20.656 27.641 13.305 1 76.38 191 GLU A CA 1
ATOM 1480 C C . GLU A 1 191 ? 21.609 26.531 13.766 1 76.38 191 GLU A C 1
ATOM 1482 O O . GLU A 1 191 ? 22.109 26.578 14.891 1 76.38 191 GLU A O 1
ATOM 1487 N N . LYS A 1 192 ? 21.578 25.422 12.977 1 64.69 192 LYS A N 1
ATOM 1488 C CA . LYS A 1 192 ? 22.562 24.391 13.266 1 64.69 192 LYS A CA 1
ATOM 1489 C C . LYS A 1 192 ? 23.984 24.859 12.922 1 64.69 192 LYS A C 1
ATOM 1491 O O . LYS A 1 192 ? 24.219 25.328 11.805 1 64.69 192 LYS A O 1
ATOM 1496 N N . VAL A 1 193 ? 24.75 25.406 13.875 1 57.28 193 VAL A N 1
ATOM 1497 C CA . VAL A 1 193 ? 26.141 25.766 13.609 1 57.28 193 VAL A CA 1
ATOM 1498 C C . VAL A 1 193 ? 27.031 24.547 13.734 1 57.28 193 VAL A C 1
ATOM 1500 O O . VAL A 1 193 ? 27.094 23.922 14.797 1 57.28 193 VAL A O 1
ATOM 1503 N N . ARG A 1 194 ? 27.438 23.984 12.602 1 49.94 194 ARG A N 1
ATOM 1504 C CA . ARG A 1 194 ? 28.375 22.875 12.609 1 49.94 194 ARG A CA 1
ATOM 1505 C C . ARG A 1 194 ? 29.766 23.312 13.039 1 49.94 194 ARG A C 1
ATOM 1507 O O . ARG A 1 194 ? 30.375 24.188 12.406 1 49.94 194 ARG A O 1
ATOM 1514 N N . ARG A 1 195 ? 30 23.188 14.391 1 50.66 195 ARG A N 1
ATOM 1515 C CA . ARG A 1 195 ? 31.375 23.438 14.805 1 50.66 195 ARG A CA 1
ATOM 1516 C C . ARG A 1 195 ? 32.188 22.156 14.75 1 50.66 195 ARG A C 1
ATOM 1518 O O . ARG A 1 195 ? 32.031 21.266 15.586 1 50.66 195 ARG A O 1
ATOM 1525 N N . GLY A 1 196 ? 33.094 21.844 13.852 1 51.38 196 GLY A N 1
ATOM 1526 C CA . GLY A 1 196 ? 33.938 20.688 13.641 1 51.38 196 GLY A CA 1
ATOM 1527 C C . GLY A 1 196 ? 33.156 19.453 13.234 1 51.38 196 GLY A C 1
ATOM 1528 O O . GLY A 1 196 ? 31.969 19.531 12.969 1 51.38 196 GLY A O 1
ATOM 1529 N N . ASP A 1 197 ? 33.781 18.062 12.875 1 47.88 197 ASP A N 1
ATOM 1530 C CA . ASP A 1 197 ? 33.188 16.844 12.32 1 47.88 197 ASP A CA 1
ATOM 1531 C C . ASP A 1 197 ? 32.094 16.297 13.219 1 47.88 197 ASP A C 1
ATOM 1533 O O . ASP A 1 197 ? 31.312 15.438 12.805 1 47.88 197 ASP A O 1
ATOM 1537 N N . ARG A 1 198 ? 32.188 16.812 14.562 1 52.62 198 ARG A N 1
ATOM 1538 C CA . ARG A 1 198 ? 31.406 16 15.492 1 52.62 198 ARG A CA 1
ATOM 1539 C C . ARG A 1 198 ? 30.5 16.891 16.359 1 52.62 198 ARG A C 1
ATOM 1541 O O . ARG A 1 198 ? 29.672 16.375 17.109 1 52.62 198 ARG A O 1
ATOM 1548 N N . ASP A 1 199 ? 30.672 18.234 16.266 1 49.75 199 ASP A N 1
ATOM 1549 C CA . ASP A 1 199 ? 29.922 18.969 17.281 1 49.75 199 ASP A CA 1
ATOM 1550 C C . ASP A 1 199 ? 28.906 19.906 16.656 1 49.75 199 ASP A C 1
ATOM 1552 O O . ASP A 1 199 ? 29.25 20.734 15.797 1 49.75 199 ASP A O 1
ATOM 1556 N N . VAL A 1 200 ? 27.766 19.688 16.578 1 53.31 200 VAL A N 1
ATOM 1557 C CA . VAL A 1 200 ? 26.656 20.531 16.188 1 53.31 200 VAL A CA 1
ATOM 1558 C C . VAL A 1 200 ? 26.125 21.297 17.406 1 53.31 200 VAL A C 1
ATOM 1560 O O . VAL A 1 200 ? 25.781 20.688 18.422 1 53.31 200 VAL A O 1
ATOM 1563 N N . GLU A 1 201 ? 26.531 22.672 17.5 1 56.72 201 GLU A N 1
ATOM 1564 C CA . GLU A 1 201 ? 25.984 23.469 18.594 1 56.72 201 GLU A CA 1
ATOM 1565 C C . GLU A 1 201 ? 24.766 24.266 18.141 1 56.72 201 GLU A C 1
ATOM 1567 O O . GLU A 1 201 ? 24.719 24.719 16.984 1 56.72 201 GLU A O 1
ATOM 1572 N N . VAL A 1 202 ? 23.594 24.141 18.781 1 58.59 202 VAL A N 1
ATOM 1573 C CA . VAL A 1 202 ? 22.391 24.938 18.594 1 58.59 202 VAL A CA 1
ATOM 1574 C C . VAL A 1 202 ? 22.422 26.141 19.531 1 58.59 202 VAL A C 1
ATOM 1576 O O . VAL A 1 202 ? 22.672 25.984 20.734 1 58.59 202 VAL A O 1
ATOM 1579 N N . SER A 1 203 ? 22.609 27.438 19.047 1 63.12 203 SER A N 1
ATOM 1580 C CA . SER A 1 203 ? 22.641 28.594 19.938 1 63.12 203 SER A CA 1
ATOM 1581 C C . SER A 1 203 ? 21.359 29.422 19.812 1 63.12 203 SER A C 1
ATOM 1583 O O . SER A 1 203 ? 20.797 29.562 18.734 1 63.12 203 SER A O 1
ATOM 1585 N N . VAL A 1 204 ? 20.672 29.656 21.031 1 67.19 204 VAL A N 1
ATOM 1586 C CA . VAL A 1 204 ? 19.594 30.641 21.125 1 67.19 204 VAL A CA 1
ATOM 1587 C C . VAL A 1 204 ? 20.156 32.062 21.156 1 67.19 204 VAL A C 1
ATOM 1589 O O . VAL A 1 204 ? 20.859 32.406 22.109 1 67.19 204 VAL A O 1
ATOM 1592 N N . PRO A 1 205 ? 20.016 32.781 20.109 1 69.12 205 PRO A N 1
ATOM 1593 C CA . PRO A 1 205 ? 20.547 34.156 20.172 1 69.12 205 PRO A CA 1
ATOM 1594 C C . PRO A 1 205 ? 19.938 34.969 21.312 1 69.12 205 PRO A C 1
ATOM 1596 O O . PRO A 1 205 ? 18.734 34.906 21.531 1 69.12 205 PRO A O 1
ATOM 1599 N N . GLU A 1 206 ? 20.734 35.688 22.016 1 75.38 206 GLU A N 1
ATOM 1600 C CA . GLU A 1 206 ? 20.359 36.594 23.078 1 75.38 206 GLU A CA 1
ATOM 1601 C C . GLU A 1 206 ? 19.438 35.938 24.094 1 75.38 206 GLU A C 1
ATOM 1603 O O . GLU A 1 206 ? 18.391 36.469 24.453 1 75.38 206 GLU A O 1
ATOM 1608 N N . VAL A 1 207 ? 19.812 34.875 24.562 1 78.25 207 VAL A N 1
ATOM 1609 C CA . VAL A 1 207 ? 19.016 34 25.422 1 78.25 207 VAL A CA 1
ATOM 1610 C C . VAL A 1 207 ? 18.531 34.781 26.656 1 78.25 207 VAL A C 1
ATOM 1612 O O . VAL A 1 207 ? 17.438 34.562 27.156 1 78.25 207 VAL A O 1
ATOM 1615 N N . GLU A 1 208 ? 19.281 35.719 27.125 1 81.06 208 GLU A N 1
ATOM 1616 C CA . GLU A 1 208 ? 18.953 36.438 28.344 1 81.06 208 GLU A CA 1
ATOM 1617 C C . GLU A 1 208 ? 17.625 37.188 28.188 1 81.06 208 GLU A C 1
ATOM 1619 O O . GLU A 1 208 ? 16.891 37.375 29.156 1 81.06 208 GLU A O 1
ATOM 1624 N N . GLN A 1 209 ? 17.359 37.531 27 1 87.25 209 GLN A N 1
ATOM 1625 C CA . GLN A 1 209 ? 16.156 38.312 26.719 1 87.25 209 GLN A CA 1
ATOM 1626 C C . GLN A 1 209 ? 14.914 37.438 26.828 1 87.25 209 GLN A C 1
ATOM 1628 O O . GLN A 1 209 ? 13.797 37.969 26.953 1 87.25 209 GLN A O 1
ATOM 1633 N N . TRP A 1 210 ? 15.078 36.188 26.891 1 90.31 210 TRP A N 1
ATOM 1634 C CA . TRP A 1 210 ? 13.922 35.312 26.75 1 90.31 210 TRP A CA 1
ATOM 1635 C C . TRP A 1 210 ? 13.703 34.5 28.031 1 90.31 210 TRP A C 1
ATOM 1637 O O . TRP A 1 210 ? 12.906 33.562 28.047 1 90.31 210 TRP A O 1
ATOM 1647 N N . ARG A 1 211 ? 14.312 34.844 29.078 1 88.38 211 ARG A N 1
ATOM 1648 C CA . ARG A 1 211 ? 14.312 34.062 30.312 1 88.38 211 ARG A CA 1
ATOM 1649 C C . ARG A 1 211 ? 12.914 33.969 30.906 1 88.38 211 ARG A C 1
ATOM 1651 O O . ARG A 1 211 ? 12.562 32.969 31.531 1 88.38 211 ARG A O 1
ATOM 1658 N N . GLU A 1 212 ? 12.102 35 30.688 1 92.06 212 GLU A N 1
ATOM 1659 C CA . GLU A 1 212 ? 10.766 35.031 31.281 1 92.06 212 GLU A CA 1
ATOM 1660 C C . GLU A 1 212 ? 9.734 34.406 30.328 1 92.06 212 GLU A C 1
ATOM 1662 O O . GLU A 1 212 ? 8.57 34.25 30.688 1 92.06 212 GLU A O 1
ATOM 1667 N N . HIS A 1 213 ? 10.141 34.125 29.125 1 95.56 213 HIS A N 1
ATOM 1668 C CA . HIS A 1 213 ? 9.242 33.594 28.109 1 95.56 213 HIS A CA 1
ATOM 1669 C C . HIS A 1 213 ? 9.156 32.062 28.219 1 95.56 213 HIS A C 1
ATOM 1671 O O . HIS A 1 213 ? 10.102 31.422 28.688 1 95.56 213 HIS A O 1
ATOM 1677 N N . THR A 1 214 ? 8.023 31.516 27.875 1 96.81 214 THR A N 1
ATOM 1678 C CA . THR A 1 214 ? 7.871 30.078 27.71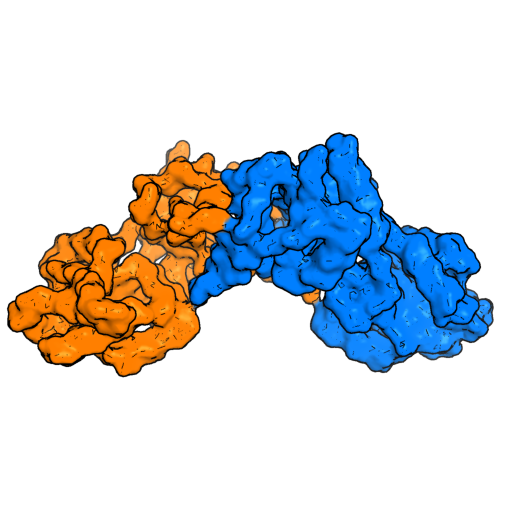9 1 96.81 214 THR A CA 1
ATOM 1679 C C . THR A 1 214 ? 8.211 29.656 26.281 1 96.81 214 THR A C 1
ATOM 1681 O O . THR A 1 214 ? 7.555 30.078 25.328 1 96.81 214 THR A O 1
ATOM 1684 N N . PRO A 1 215 ? 9.234 28.812 26.125 1 96.69 215 PRO A N 1
ATOM 1685 C CA . PRO A 1 215 ? 9.578 28.359 24.766 1 96.69 215 PRO A CA 1
ATOM 1686 C C . PRO A 1 215 ? 8.523 27.453 24.156 1 96.69 215 PRO A C 1
ATOM 1688 O O . PRO A 1 215 ? 8.008 26.562 24.844 1 96.69 215 PRO A O 1
ATOM 1691 N N . VAL A 1 216 ? 8.141 27.734 22.953 1 98 216 VAL A N 1
ATOM 1692 C CA . VAL A 1 216 ? 7.258 26.891 22.156 1 98 216 VAL A CA 1
ATOM 1693 C C . VAL A 1 216 ? 8.008 26.375 20.922 1 98 216 VAL A C 1
ATOM 1695 O O . VAL A 1 216 ? 8.219 27.125 19.969 1 98 216 VAL A O 1
ATOM 1698 N N . LEU A 1 217 ? 8.414 25.125 21.016 1 97 217 LEU A N 1
ATOM 1699 C CA . LEU A 1 217 ? 9.031 24.516 19.844 1 97 217 LEU A CA 1
ATOM 1700 C C . LEU A 1 217 ? 7.973 24.125 18.812 1 97 217 LEU A C 1
ATOM 1702 O O . LEU A 1 217 ? 7.043 23.375 19.125 1 97 217 LEU A O 1
ATOM 1706 N N . PHE A 1 218 ? 8.133 24.641 17.594 1 96.5 218 PHE A N 1
ATOM 1707 C CA . PHE A 1 218 ? 7.078 24.438 16.609 1 96.5 218 PHE A CA 1
ATOM 1708 C C . PHE A 1 218 ? 7.656 23.906 15.305 1 96.5 218 PHE A C 1
ATOM 1710 O O . PHE A 1 218 ? 8.719 24.344 14.859 1 96.5 218 PHE A O 1
ATOM 1717 N N . ASP A 1 219 ? 6.984 22.906 14.727 1 93.94 219 ASP A N 1
ATOM 1718 C CA . ASP A 1 219 ? 7.266 22.359 13.398 1 93.94 219 ASP A CA 1
ATOM 1719 C C . ASP A 1 219 ? 5.988 21.875 12.719 1 93.94 219 ASP A C 1
ATOM 1721 O O . ASP A 1 219 ? 5.004 21.562 13.398 1 93.94 219 ASP A O 1
ATOM 1725 N N . ASP A 1 220 ? 5.984 21.859 11.438 1 94.38 220 ASP A N 1
ATOM 1726 C CA . ASP A 1 220 ? 4.809 21.359 10.742 1 94.38 220 ASP A CA 1
ATOM 1727 C C . ASP A 1 220 ? 4.645 19.859 10.961 1 94.38 220 ASP A C 1
ATOM 1729 O O . ASP A 1 220 ? 3.529 19.375 11.172 1 94.38 220 ASP A O 1
ATOM 1733 N N . ILE A 1 221 ? 5.773 19.109 10.977 1 95.81 221 ILE A N 1
ATOM 1734 C CA . ILE A 1 221 ? 5.727 17.672 11.164 1 95.81 221 ILE A CA 1
ATOM 1735 C C . ILE A 1 221 ? 6.668 17.266 12.297 1 95.81 221 ILE A C 1
ATOM 1737 O O . ILE A 1 221 ? 7.84 17.656 12.305 1 95.81 221 ILE A O 1
ATOM 1741 N N . ILE A 1 222 ? 6.195 16.578 13.258 1 96.44 222 ILE A N 1
ATOM 1742 C CA . ILE A 1 222 ? 7.016 15.938 14.266 1 96.44 222 ILE A CA 1
ATOM 1743 C C . ILE A 1 222 ? 7.043 14.43 14.023 1 96.44 222 ILE A C 1
ATOM 1745 O O . ILE A 1 222 ? 6.062 13.727 14.305 1 96.44 222 ILE A O 1
ATOM 1749 N N . SER A 1 223 ? 8.109 13.953 13.539 1 95.19 223 SER A N 1
ATOM 1750 C CA . SER A 1 223 ? 8.219 12.531 13.234 1 95.19 223 SER A CA 1
ATOM 1751 C C . SER A 1 223 ? 8.891 11.773 14.375 1 95.19 223 SER A C 1
ATOM 1753 O O . SER A 1 223 ? 8.242 11.414 15.359 1 95.19 223 SER A O 1
ATOM 1755 N N . THR A 1 224 ? 10.234 11.688 14.383 1 95.62 224 THR A N 1
ATOM 1756 C CA . THR A 1 224 ? 10.945 10.977 15.438 1 95.62 224 THR A CA 1
ATOM 1757 C C . THR A 1 224 ? 11.219 11.898 16.625 1 95.62 224 THR A C 1
ATOM 1759 O O . THR A 1 224 ? 11.562 11.438 17.719 1 95.62 224 THR A O 1
ATOM 1762 N N . GLY A 1 225 ? 11.117 13.164 16.328 1 94.81 225 GLY A N 1
ATOM 1763 C CA . GLY A 1 225 ? 11.32 14.148 17.375 1 94.81 225 GLY A CA 1
ATOM 1764 C C . GLY A 1 225 ? 12.789 14.398 17.672 1 94.81 225 GLY A C 1
ATOM 1765 O O . GLY A 1 225 ? 13.117 15.188 18.578 1 94.81 225 GLY A O 1
ATOM 1766 N N . HIS A 1 226 ? 13.688 13.875 16.953 1 93.19 226 HIS A N 1
ATOM 1767 C CA . HIS A 1 226 ? 15.117 13.977 17.234 1 93.19 226 HIS A CA 1
ATOM 1768 C C . HIS A 1 226 ? 15.57 15.43 17.266 1 93.19 226 HIS A C 1
ATOM 1770 O O . HIS A 1 226 ? 16.281 15.852 18.172 1 93.19 226 HIS A O 1
ATOM 1776 N N . THR A 1 227 ? 15.18 16.203 16.234 1 91.12 227 THR A N 1
ATOM 1777 C CA . THR A 1 227 ? 15.562 17.609 16.156 1 91.12 227 THR A CA 1
ATOM 1778 C C . THR A 1 227 ? 15 18.375 17.344 1 91.12 227 THR A C 1
ATOM 1780 O O . THR A 1 227 ? 15.695 19.219 17.938 1 91.12 227 THR A O 1
ATOM 1783 N N . MET A 1 228 ? 13.852 18.047 17.734 1 94.5 228 MET A N 1
ATOM 1784 C CA . MET A 1 228 ? 13.211 18.703 18.875 1 94.5 228 MET A CA 1
ATOM 1785 C C . MET A 1 228 ? 13.914 18.359 20.172 1 94.5 228 MET A C 1
ATOM 1787 O O . MET A 1 228 ? 14.086 19.219 21.047 1 94.5 228 MET A O 1
ATOM 1791 N N . ILE A 1 229 ? 14.258 17.141 20.297 1 95.62 229 ILE A N 1
ATOM 1792 C CA . ILE A 1 229 ? 14.914 16.672 21.5 1 95.62 229 ILE A CA 1
ATOM 1793 C C . ILE A 1 229 ? 16.25 17.391 21.688 1 95.62 229 ILE A C 1
ATOM 1795 O O . ILE A 1 229 ? 16.562 17.859 22.781 1 95.62 229 ILE A O 1
ATOM 1799 N N . GLU A 1 230 ? 16.984 17.5 20.609 1 92.75 230 GLU A N 1
ATOM 1800 C CA . GLU A 1 230 ? 18.25 18.234 20.656 1 92.75 230 GLU A CA 1
ATOM 1801 C C . GLU A 1 230 ? 18.031 19.688 21.047 1 92.75 230 GLU A C 1
ATOM 1803 O O . GLU A 1 230 ? 18.781 20.234 21.859 1 92.75 230 GLU A O 1
ATOM 1808 N N . THR A 1 231 ? 17.031 20.234 20.5 1 92.88 231 THR A N 1
ATOM 1809 C CA . THR A 1 231 ? 16.703 21.625 20.797 1 92.88 231 THR A CA 1
ATOM 1810 C C . THR A 1 231 ? 16.312 21.797 22.266 1 92.88 231 THR A C 1
ATOM 1812 O O . THR A 1 231 ? 16.734 22.75 22.922 1 92.88 231 THR A O 1
ATOM 1815 N N . ILE A 1 232 ? 15.562 20.875 22.812 1 95.19 232 ILE A N 1
ATOM 1816 C CA . ILE A 1 232 ? 15.125 20.891 24.219 1 95.19 232 ILE A CA 1
ATOM 1817 C C . ILE A 1 232 ? 16.344 20.875 25.141 1 95.19 232 ILE A C 1
ATOM 1819 O O . ILE A 1 232 ? 16.406 21.625 26.109 1 95.19 232 ILE A O 1
ATOM 1823 N N . ARG A 1 233 ? 17.25 20.062 24.797 1 92.81 233 ARG A N 1
ATOM 1824 C CA . ARG A 1 233 ? 18.469 19.953 25.594 1 92.81 233 ARG A CA 1
ATOM 1825 C C . ARG A 1 233 ? 19.234 21.281 25.594 1 92.81 233 ARG A C 1
ATOM 1827 O O . ARG A 1 233 ? 19.703 21.734 26.641 1 92.81 233 ARG A O 1
ATOM 1834 N N . HIS A 1 234 ? 19.328 21.875 24.469 1 89.12 234 HIS A N 1
ATOM 1835 C CA . HIS A 1 234 ? 20.016 23.156 24.344 1 89.12 234 HIS A CA 1
ATOM 1836 C C . HIS A 1 234 ? 19.312 24.234 25.172 1 89.12 234 HIS A C 1
ATOM 1838 O O . HIS A 1 234 ? 19.969 25.062 25.812 1 89.12 234 HIS A O 1
ATOM 1844 N N . LEU A 1 235 ? 18.016 24.234 25.109 1 91.31 235 LEU A N 1
ATOM 1845 C CA . LEU A 1 235 ? 17.234 25.219 25.859 1 91.31 235 LEU A CA 1
ATOM 1846 C C . LEU A 1 235 ? 17.406 25.016 27.359 1 91.31 235 LEU A C 1
ATOM 1848 O O . LEU A 1 235 ? 17.547 25.984 28.109 1 91.31 235 LEU A O 1
ATOM 1852 N N . ARG A 1 236 ? 17.391 23.797 27.719 1 91.31 236 ARG A N 1
ATOM 1853 C CA . ARG A 1 236 ? 17.609 23.469 29.125 1 91.31 236 ARG A CA 1
ATOM 1854 C C . ARG A 1 236 ? 18.984 23.938 29.594 1 91.31 236 ARG A C 1
ATOM 1856 O O . ARG A 1 236 ? 19.109 24.531 30.672 1 91.31 236 ARG A O 1
ATOM 1863 N N . GLU A 1 237 ? 19.969 23.703 28.812 1 88.75 237 GLU A N 1
ATOM 1864 C CA . GLU A 1 237 ? 21.328 24.141 29.141 1 88.75 237 GLU A CA 1
ATOM 1865 C C . GLU A 1 237 ? 21.438 25.656 29.219 1 88.75 237 GLU A C 1
ATOM 1867 O O . GLU A 1 237 ? 22.234 26.188 29.984 1 88.75 237 GLU A O 1
ATOM 1872 N N . ALA A 1 238 ? 20.625 26.281 28.469 1 86.69 238 ALA A N 1
ATOM 1873 C CA . ALA A 1 238 ? 20.625 27.734 28.438 1 86.69 238 ALA A CA 1
ATOM 1874 C C . ALA A 1 238 ? 19.797 28.297 29.609 1 86.69 238 ALA A C 1
ATOM 1876 O O . ALA A 1 238 ? 19.734 29.516 29.797 1 86.69 238 ALA A O 1
ATOM 1877 N N . GLY A 1 239 ? 19.141 27.422 30.344 1 88.94 239 GLY A N 1
ATOM 1878 C CA . GLY A 1 239 ? 18.406 27.828 31.531 1 88.94 239 GLY A CA 1
ATOM 1879 C C . GLY A 1 239 ? 17 28.312 31.219 1 88.94 239 GLY A C 1
ATOM 1880 O O . GLY A 1 239 ? 16.422 29.047 32 1 88.94 239 GLY A O 1
ATOM 1881 N N . MET A 1 240 ? 16.5 27.984 30.125 1 92.5 240 MET A N 1
ATOM 1882 C CA . MET A 1 240 ? 15.141 28.375 29.75 1 92.5 240 MET A CA 1
ATOM 1883 C C . MET A 1 240 ? 14.109 27.469 30.438 1 92.5 240 MET A C 1
ATOM 1885 O O . MET A 1 240 ? 14.445 26.391 30.906 1 92.5 240 MET A O 1
ATOM 1889 N N . LYS A 1 241 ? 12.875 28.016 30.5 1 95.31 241 LYS A N 1
ATOM 1890 C CA . LYS A 1 241 ? 11.758 27.203 30.984 1 95.31 241 LYS A CA 1
ATOM 1891 C C . LYS A 1 241 ? 11.562 25.969 30.109 1 95.31 241 LYS A C 1
ATOM 1893 O O . LYS A 1 241 ? 11.977 25.938 28.953 1 95.31 241 LYS A O 1
ATOM 1898 N N . PRO A 1 242 ? 10.977 24.875 30.75 1 96.56 242 PRO A N 1
ATOM 1899 C CA . PRO A 1 242 ? 10.641 23.719 29.906 1 96.56 242 PRO A CA 1
ATOM 1900 C C . PRO A 1 242 ? 9.75 24.094 28.719 1 96.56 242 PRO A C 1
ATOM 1902 O O . PRO A 1 242 ? 8.758 24.797 28.891 1 96.56 242 PRO A O 1
ATOM 1905 N N . PRO A 1 243 ? 10.078 23.656 27.594 1 97.69 243 PRO A N 1
ATOM 1906 C CA . PRO A 1 243 ? 9.344 24.078 26.406 1 97.69 243 PRO A CA 1
ATOM 1907 C C . PRO A 1 243 ? 8.062 23.281 26.188 1 97.69 243 PRO A C 1
ATOM 1909 O O . PRO A 1 243 ? 7.961 22.141 26.641 1 97.69 243 PRO A O 1
ATOM 1912 N N . VAL A 1 244 ? 7.094 23.891 25.562 1 98.5 244 VAL A N 1
ATOM 1913 C CA . VAL A 1 244 ? 5.941 23.219 24.984 1 98.5 244 VAL A CA 1
ATOM 1914 C C . VAL A 1 244 ? 6.23 22.891 23.516 1 98.5 244 VAL A C 1
ATOM 1916 O O . VAL A 1 244 ? 6.668 23.75 22.75 1 98.5 244 VAL A O 1
ATOM 1919 N N . VAL A 1 245 ? 6.055 21.609 23.188 1 98.38 245 VAL A N 1
ATOM 1920 C CA . VAL A 1 245 ? 6.258 21.188 21.797 1 98.38 245 VAL A CA 1
ATOM 1921 C C . VAL A 1 245 ? 4.922 21.172 21.062 1 98.38 245 VAL A C 1
ATOM 1923 O O . VAL A 1 245 ? 3.969 20.531 21.5 1 98.38 245 VAL A O 1
ATOM 1926 N N . VAL A 1 246 ? 4.855 21.922 20 1 98.31 246 VAL A N 1
ATOM 1927 C CA . VAL A 1 246 ? 3.631 22.016 19.203 1 98.31 246 VAL A CA 1
ATOM 1928 C C . VAL A 1 246 ? 3.916 21.625 17.766 1 98.31 246 VAL A C 1
ATOM 1930 O O . VAL A 1 246 ? 4.941 22 17.188 1 98.31 246 VAL A O 1
ATOM 1933 N N . GLY A 1 247 ? 3.145 20.781 17.203 1 97.31 247 GLY A N 1
ATOM 1934 C CA . GLY A 1 247 ? 3.248 20.391 15.805 1 97.31 247 GLY A CA 1
ATOM 1935 C C . GLY A 1 247 ? 1.902 20.281 15.109 1 97.31 247 GLY A C 1
ATOM 1936 O O . GLY A 1 247 ? 0.895 19.969 15.742 1 97.31 247 GLY A O 1
ATOM 1937 N N . VAL A 1 248 ? 1.861 20.547 13.844 1 98.06 248 VAL A N 1
ATOM 1938 C CA . VAL A 1 248 ? 0.634 20.344 13.078 1 98.06 248 VAL A CA 1
ATOM 1939 C C . VAL A 1 248 ? 0.354 18.859 12.914 1 98.06 248 VAL A C 1
ATOM 1941 O O . VAL A 1 248 ? -0.67 18.359 13.383 1 98.06 248 VAL A O 1
ATOM 1944 N N . HIS A 1 249 ? 1.31 18.203 12.336 1 98.31 249 HIS A N 1
ATOM 1945 C CA . HIS A 1 249 ? 1.191 16.766 12.133 1 98.31 249 HIS A CA 1
ATOM 1946 C C . HIS A 1 249 ? 2.055 15.992 13.125 1 98.31 249 HIS A C 1
ATOM 1948 O O . HIS A 1 249 ? 3.275 15.922 12.961 1 98.31 249 HIS A O 1
ATOM 1954 N N . GLY A 1 250 ? 1.439 15.43 14.133 1 98 250 GLY A N 1
ATOM 1955 C CA . GLY A 1 250 ? 2.166 14.617 15.094 1 98 250 GLY A CA 1
ATOM 1956 C C . GLY A 1 250 ? 2.248 13.156 14.695 1 98 250 GLY A C 1
ATOM 1957 O O . GLY A 1 250 ? 1.437 12.336 15.141 1 98 250 GLY A O 1
ATOM 1958 N N . ILE A 1 251 ? 3.189 12.836 13.852 1 97.25 251 ILE A N 1
ATOM 1959 C CA . ILE A 1 251 ? 3.424 11.438 13.5 1 97.25 251 ILE A CA 1
ATOM 1960 C C . ILE A 1 251 ? 3.926 10.68 14.727 1 97.25 251 ILE A C 1
ATOM 1962 O O . ILE A 1 251 ? 3.473 9.562 15 1 97.25 251 ILE A O 1
ATOM 1966 N N . LEU A 1 252 ? 4.918 11.383 15.43 1 97.56 252 LEU A N 1
ATOM 1967 C CA . LEU A 1 252 ? 5.438 10.859 16.688 1 97.56 252 LEU A CA 1
ATOM 1968 C C . LEU A 1 252 ? 5.801 9.383 16.562 1 97.56 252 LEU A C 1
ATOM 1970 O O . LEU A 1 252 ? 5.34 8.555 17.344 1 97.56 252 LEU A O 1
ATOM 1974 N N . ALA A 1 253 ? 6.602 9.148 15.586 1 95.5 253 ALA A N 1
ATOM 1975 C CA . ALA A 1 253 ? 7.016 7.793 15.25 1 95.5 253 ALA A CA 1
ATOM 1976 C C . ALA A 1 253 ? 7.84 7.176 16.375 1 95.5 253 ALA A C 1
ATOM 1978 O O . ALA A 1 253 ? 8.484 7.895 17.141 1 95.5 253 ALA A O 1
ATOM 1979 N N . GLU A 1 254 ? 7.793 5.855 16.469 1 93.12 254 GLU A N 1
ATOM 1980 C CA . GLU A 1 254 ? 8.547 5.117 17.469 1 93.12 254 GLU A CA 1
ATOM 1981 C C . GLU A 1 254 ? 8.164 5.555 18.875 1 93.12 254 GLU A C 1
ATOM 1983 O O . GLU A 1 254 ? 6.98 5.555 19.234 1 93.12 254 GLU A O 1
ATOM 1988 N N . ASP A 1 255 ? 9.148 6.02 19.719 1 95.44 255 ASP A N 1
ATOM 1989 C CA . ASP A 1 255 ? 8.875 6.453 21.078 1 95.44 255 ASP A CA 1
ATOM 1990 C C . ASP A 1 255 ? 9.07 7.961 21.234 1 95.44 255 ASP A C 1
ATOM 1992 O O . ASP A 1 255 ? 9.523 8.438 22.281 1 95.44 255 ASP A O 1
ATOM 1996 N N . ALA A 1 256 ? 8.711 8.633 20.188 1 97.31 256 ALA A N 1
ATOM 1997 C CA . ALA A 1 256 ? 9.008 10.062 20.109 1 97.31 256 ALA A CA 1
ATOM 1998 C C . ALA A 1 256 ? 8.375 10.82 21.281 1 97.31 256 ALA A C 1
ATOM 2000 O O . ALA A 1 256 ? 9.016 11.664 21.906 1 97.31 256 ALA A O 1
ATOM 2001 N N . GLU A 1 257 ? 7.074 10.594 21.562 1 97.88 257 GLU A N 1
ATOM 2002 C CA . GLU A 1 257 ? 6.391 11.305 22.641 1 97.88 257 GLU A CA 1
ATOM 2003 C C . GLU A 1 257 ? 7.121 11.133 23.969 1 97.88 257 GLU A C 1
ATOM 2005 O O . GLU A 1 257 ? 7.41 12.109 24.656 1 97.88 257 GLU A O 1
ATOM 2010 N N . LYS A 1 258 ? 7.41 9.867 24.281 1 97.75 258 LYS A N 1
ATOM 2011 C CA . LYS A 1 258 ? 8.117 9.555 25.531 1 97.75 258 LYS A CA 1
ATOM 2012 C C . LYS A 1 258 ? 9.484 10.219 25.562 1 97.75 258 LYS A C 1
ATOM 2014 O O . LYS A 1 258 ? 9.875 10.797 26.578 1 97.75 258 LYS A O 1
ATOM 2019 N N . ARG A 1 259 ? 10.195 10.164 24.531 1 98.12 259 ARG A N 1
ATOM 2020 C CA . ARG A 1 259 ? 11.547 10.719 24.453 1 98.12 259 ARG A CA 1
ATOM 2021 C C . ARG A 1 259 ? 11.523 12.242 24.578 1 98.12 259 ARG A C 1
ATOM 2023 O O . ARG A 1 259 ? 12.414 12.828 25.188 1 98.12 259 ARG A O 1
ATOM 2030 N N . LEU A 1 260 ? 10.516 12.844 24 1 98.31 260 LEU A N 1
ATOM 2031 C CA . LEU A 1 260 ? 10.383 14.289 24.078 1 98.31 260 LEU A CA 1
ATOM 2032 C C . LEU A 1 260 ? 10.133 14.727 25.516 1 98.31 260 LEU A C 1
ATOM 2034 O O . LEU A 1 260 ? 10.75 15.688 26 1 98.31 260 LEU A O 1
ATOM 2038 N N . LEU A 1 261 ? 9.273 14 26.188 1 98.12 261 LEU A N 1
ATOM 2039 C CA . LEU A 1 261 ? 8.977 14.305 27.578 1 98.12 261 LEU A CA 1
ATOM 2040 C C . LEU A 1 261 ? 10.203 14.055 28.469 1 98.12 261 LEU A C 1
ATOM 2042 O O . LEU A 1 261 ? 10.516 14.867 29.344 1 98.12 261 LEU A O 1
ATOM 2046 N N . GLU A 1 262 ? 10.93 13.031 28.188 1 97.75 262 GLU A N 1
ATOM 2047 C CA . GLU A 1 262 ? 12.133 12.703 28.953 1 97.75 262 GLU A CA 1
ATOM 2048 C C . GLU A 1 262 ? 13.227 13.734 28.719 1 97.75 262 GLU A C 1
ATOM 2050 O O . GLU A 1 262 ? 14.031 14 29.625 1 97.75 262 GLU A O 1
ATOM 2055 N N . ALA A 1 263 ? 13.203 14.289 27.562 1 97.44 263 ALA A N 1
ATOM 2056 C CA . ALA A 1 263 ? 14.203 15.297 27.219 1 97.44 263 ALA A CA 1
ATOM 2057 C C . ALA A 1 263 ? 13.93 16.609 27.953 1 97.44 263 ALA A C 1
ATOM 2059 O O . ALA A 1 263 ? 14.805 17.469 28.047 1 97.44 263 ALA A O 1
ATOM 2060 N N . GLY A 1 264 ? 12.664 16.781 28.391 1 97.56 264 GLY A N 1
ATOM 2061 C CA . GLY A 1 264 ? 12.391 17.969 29.203 1 97.56 264 GLY A CA 1
ATOM 2062 C C . GLY A 1 264 ? 11.219 18.781 28.688 1 97.56 264 GLY A C 1
ATOM 2063 O O . GLY A 1 264 ? 10.93 19.859 29.203 1 97.56 264 GLY A O 1
ATOM 2064 N N . ALA A 1 265 ? 10.5 18.328 27.672 1 98.19 265 ALA A N 1
ATOM 2065 C CA . ALA A 1 265 ? 9.312 19.031 27.203 1 98.19 265 ALA A CA 1
ATOM 2066 C C . ALA A 1 265 ? 8.234 19.062 28.281 1 98.19 265 ALA A C 1
ATOM 2068 O O . ALA A 1 265 ? 8.008 18.062 28.969 1 98.19 265 ALA A O 1
ATOM 2069 N N . GLU A 1 266 ? 7.664 20.219 28.422 1 97.94 266 GLU A N 1
ATOM 2070 C CA . GLU A 1 266 ? 6.566 20.328 29.375 1 97.94 266 GLU A CA 1
ATOM 2071 C C . GLU A 1 266 ? 5.344 19.547 28.891 1 97.94 266 GLU A C 1
ATOM 2073 O O . GLU A 1 266 ? 4.703 18.859 29.688 1 97.94 266 GLU A O 1
ATOM 2078 N N . ARG A 1 267 ? 5 19.703 27.672 1 97.62 267 ARG A N 1
ATOM 2079 C CA . ARG A 1 267 ? 3.896 18.984 27.047 1 97.62 267 ARG A CA 1
ATOM 2080 C C . ARG A 1 267 ? 4.027 19 25.531 1 97.62 267 ARG A C 1
ATOM 2082 O O . ARG A 1 267 ? 4.797 19.781 24.969 1 97.62 267 ARG A O 1
ATOM 2089 N N . ILE A 1 268 ? 3.354 18.109 24.922 1 98.69 268 ILE A N 1
ATOM 2090 C CA . ILE A 1 268 ? 3.309 17.969 23.469 1 98.69 268 ILE A CA 1
ATOM 2091 C C . ILE A 1 268 ? 1.876 18.156 22.969 1 98.69 268 ILE A C 1
ATOM 2093 O O . ILE A 1 268 ? 0.953 17.5 23.469 1 98.69 268 ILE A O 1
ATOM 2097 N N . VAL A 1 269 ? 1.695 19.078 22.031 1 98.75 269 VAL A N 1
ATOM 2098 C CA . VAL A 1 269 ? 0.378 19.422 21.5 1 98.75 269 VAL A CA 1
ATOM 2099 C C . VAL A 1 269 ? 0.39 19.312 19.984 1 98.75 269 VAL A C 1
ATOM 2101 O O . VAL A 1 269 ? 1.286 19.859 19.328 1 98.75 269 VAL A O 1
ATOM 2104 N N . THR A 1 270 ? -0.562 18.625 19.438 1 98.81 270 THR A N 1
ATOM 2105 C CA . THR A 1 270 ? -0.683 18.516 17.984 1 98.81 270 THR A CA 1
ATOM 2106 C C . THR A 1 270 ? -2.123 18.75 17.531 1 98.81 270 THR A C 1
ATOM 2108 O O . THR A 1 270 ? -3.025 18.844 18.375 1 98.81 270 THR A O 1
ATOM 2111 N N . THR A 1 271 ? -2.332 18.906 16.266 1 98.75 271 THR A N 1
ATOM 2112 C CA . THR A 1 271 ? -3.678 18.953 15.711 1 98.75 271 THR A CA 1
ATOM 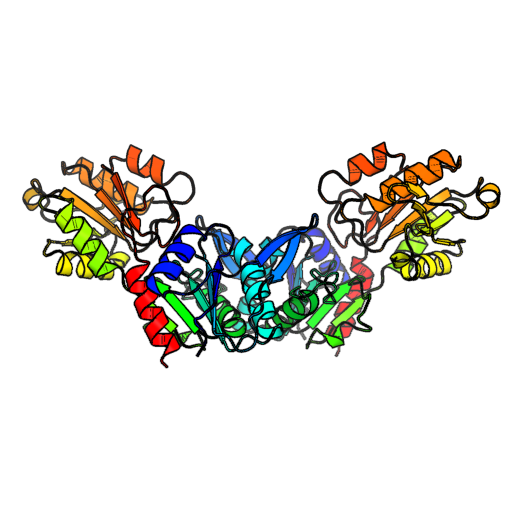2113 C C . THR A 1 271 ? -4.223 17.547 15.477 1 98.75 271 THR A C 1
ATOM 2115 O O . THR A 1 271 ? -3.516 16.562 15.695 1 98.75 271 THR A O 1
ATOM 2118 N N . ASN A 1 272 ? -5.473 17.469 15.047 1 98.69 272 ASN A N 1
ATOM 2119 C CA . ASN A 1 272 ? -6.082 16.172 14.859 1 98.69 272 ASN A CA 1
ATOM 2120 C C . ASN A 1 272 ? -5.918 15.672 13.422 1 98.69 272 ASN A C 1
ATOM 2122 O O . ASN A 1 272 ? -6.707 14.852 12.953 1 98.69 272 ASN A O 1
ATOM 2126 N N . THR A 1 273 ? -4.914 16.188 12.719 1 98.62 273 THR A N 1
ATOM 2127 C CA . THR A 1 273 ? -4.633 15.719 11.367 1 98.62 273 THR A CA 1
ATOM 2128 C C . THR A 1 273 ? -4.129 14.273 11.391 1 98.62 273 THR A C 1
ATOM 2130 O O . THR A 1 273 ? -4.285 13.547 10.406 1 98.62 273 THR A O 1
ATOM 2133 N N . VAL A 1 274 ? -3.449 13.93 12.414 1 98.19 274 VAL A N 1
ATOM 2134 C CA . VAL A 1 274 ? -3.084 12.555 12.75 1 98.19 274 VAL A CA 1
ATOM 2135 C C . VAL A 1 274 ? -3.615 12.203 14.141 1 98.19 274 VAL A C 1
ATOM 2137 O O . VAL A 1 274 ? -3.314 12.891 15.117 1 98.19 274 VAL A O 1
ATOM 2140 N N . ALA A 1 275 ? -4.422 11.164 14.188 1 97.06 275 ALA A N 1
ATOM 2141 C CA . ALA A 1 275 ? -5.031 10.805 15.469 1 97.06 275 ALA A CA 1
ATOM 2142 C C . ALA A 1 275 ? -3.965 10.438 16.5 1 97.06 275 ALA A C 1
ATOM 2144 O O . ALA A 1 275 ? -3.129 9.562 16.25 1 97.06 275 ALA A O 1
ATOM 2145 N N . HIS A 1 276 ? -3.977 11.102 17.594 1 97 276 HIS A N 1
ATOM 2146 C CA . HIS A 1 276 ? -3.029 10.883 18.688 1 97 276 HIS A CA 1
ATOM 2147 C C . HIS A 1 276 ? -3.547 11.469 20 1 97 276 HIS A C 1
ATOM 2149 O O . HIS A 1 276 ? -4.383 12.375 19.984 1 97 276 HIS A O 1
ATOM 2155 N N . GLU A 1 277 ? -3.066 11.008 21.094 1 96.56 277 GLU A N 1
ATOM 2156 C CA . GLU A 1 277 ? -3.502 11.484 22.406 1 96.56 277 GLU A CA 1
ATOM 2157 C C . GLU A 1 277 ? -3.078 12.93 22.625 1 96.56 277 GLU A C 1
ATOM 2159 O O . GLU A 1 277 ? -3.656 13.625 23.469 1 96.56 277 GLU A O 1
ATOM 2164 N N . THR A 1 278 ? -2.139 13.406 21.844 1 98.25 278 THR A N 1
ATOM 2165 C CA . THR A 1 278 ? -1.613 14.758 22.016 1 98.25 278 THR A CA 1
ATOM 2166 C C . THR A 1 278 ? -2.512 15.773 21.312 1 98.25 278 THR A C 1
ATOM 2168 O O . THR A 1 278 ? -2.266 16.984 21.375 1 98.25 278 THR A O 1
ATOM 2171 N N . ASN A 1 279 ? -3.514 15.32 20.609 1 98.56 279 ASN A N 1
ATOM 2172 C CA . ASN A 1 279 ? -4.371 16.234 19.859 1 98.56 279 ASN A CA 1
ATOM 2173 C C . ASN A 1 279 ? -5.145 17.172 20.781 1 98.56 279 ASN A C 1
ATOM 2175 O O . ASN A 1 279 ? -5.879 16.719 21.656 1 98.56 279 ASN A O 1
ATOM 2179 N N . GLN A 1 280 ? -4.961 18.484 20.562 1 98.56 280 GLN A N 1
ATOM 2180 C CA . GLN A 1 280 ? -5.695 19.484 21.328 1 98.56 280 GLN A CA 1
ATOM 2181 C C . GLN A 1 280 ? -6.297 20.547 20.422 1 98.56 280 GLN A C 1
ATOM 2183 O O . GLN A 1 280 ? -7.047 21.422 20.875 1 98.56 280 GLN A O 1
ATOM 2188 N N . ILE A 1 281 ? -5.953 20.516 19.172 1 98.75 281 ILE A N 1
ATOM 2189 C CA . ILE A 1 281 ? -6.402 21.516 18.219 1 98.75 281 ILE A CA 1
ATOM 2190 C C . ILE A 1 281 ? -7.191 20.844 17.094 1 98.75 281 ILE A C 1
ATOM 2192 O O . ILE A 1 281 ? -6.656 20 16.375 1 98.75 281 ILE A O 1
ATOM 2196 N N . ASP A 1 282 ? -8.43 21.141 16.938 1 98.69 282 ASP A N 1
ATOM 2197 C CA . ASP A 1 282 ? -9.336 20.484 15.992 1 98.69 282 ASP A CA 1
ATOM 2198 C C . ASP A 1 282 ? -9.422 21.266 14.688 1 98.69 282 ASP A C 1
ATOM 2200 O O . ASP A 1 282 ? -9.852 22.422 14.68 1 98.69 282 ASP A O 1
ATOM 2204 N N . LEU A 1 283 ? -9.07 20.656 13.602 1 98.81 283 LEU A N 1
ATOM 2205 C CA . LEU A 1 283 ? -9.039 21.344 12.305 1 98.81 283 LEU A CA 1
ATOM 2206 C C . LEU A 1 283 ? -10.234 20.938 11.453 1 98.81 283 LEU A C 1
ATOM 2208 O O . LEU A 1 283 ? -10.328 21.312 10.281 1 98.81 283 LEU A O 1
ATOM 2212 N N . SER A 1 284 ? -11.219 20.141 12.016 1 98.81 284 SER A N 1
ATOM 2213 C CA . SER A 1 284 ? -12.344 19.641 11.234 1 98.81 284 SER A CA 1
ATOM 2214 C C . SER A 1 284 ? -13.188 20.781 10.68 1 98.81 284 SER A C 1
ATOM 2216 O O . SER A 1 284 ? -13.727 20.672 9.578 1 98.81 284 SER A O 1
ATOM 2218 N N . GLY A 1 285 ? -13.328 21.891 11.422 1 98.62 285 GLY A N 1
ATOM 2219 C CA . GLY A 1 285 ? -14.078 23.047 10.961 1 98.62 285 GLY A CA 1
ATOM 2220 C C . GLY A 1 285 ? -13.516 23.656 9.695 1 98.62 285 GLY A C 1
ATOM 2221 O O . GLY A 1 285 ? -14.188 23.688 8.656 1 98.62 285 GLY A O 1
ATOM 2222 N N . PRO A 1 286 ? -12.227 24.125 9.773 1 98.81 286 PRO A N 1
ATOM 2223 C CA . PRO A 1 286 ? -11.594 24.672 8.578 1 98.81 286 PRO A CA 1
ATOM 2224 C C . PRO A 1 286 ? -11.594 23.688 7.406 1 98.81 286 PRO A C 1
ATOM 2226 O O . PRO A 1 286 ? -11.758 24.094 6.254 1 98.81 286 PRO A O 1
ATOM 2229 N N . VAL A 1 287 ? -11.414 22.422 7.633 1 98.94 287 VAL A N 1
ATOM 2230 C CA . VAL A 1 287 ? -11.422 21.406 6.574 1 98.94 287 VAL A CA 1
ATOM 2231 C C . VAL A 1 287 ? -12.812 21.344 5.949 1 98.94 287 VAL A C 1
ATOM 2233 O O . VAL A 1 287 ? -12.945 21.266 4.723 1 98.94 287 VAL A O 1
ATOM 2236 N N . ALA A 1 288 ? -13.859 21.359 6.75 1 98.81 288 ALA A N 1
ATOM 2237 C CA . ALA A 1 288 ? -15.227 21.359 6.242 1 98.81 288 ALA A CA 1
ATOM 2238 C C . ALA A 1 288 ? -15.477 22.547 5.328 1 98.81 288 ALA A C 1
ATOM 2240 O O . ALA A 1 288 ? -16.125 22.422 4.285 1 98.81 288 ALA A O 1
ATOM 2241 N N . ALA A 1 289 ? -14.977 23.688 5.75 1 98.62 289 ALA A N 1
ATOM 2242 C CA . ALA A 1 289 ? -15.133 24.891 4.934 1 98.62 289 ALA A CA 1
ATOM 2243 C C . ALA A 1 289 ? -14.469 24.719 3.57 1 98.62 289 ALA A C 1
ATOM 2245 O O . ALA A 1 289 ? -15.023 25.125 2.543 1 98.62 289 ALA A O 1
ATOM 2246 N N . ALA A 1 290 ? -13.266 24.141 3.59 1 98.75 290 ALA A N 1
ATOM 2247 C CA . ALA A 1 290 ? -12.555 23.891 2.34 1 98.75 290 ALA A CA 1
ATOM 2248 C C . ALA A 1 290 ? -13.328 22.922 1.46 1 98.75 290 ALA A C 1
ATOM 2250 O O . ALA A 1 290 ? -13.406 23.094 0.243 1 98.75 290 ALA A O 1
ATOM 2251 N N . VAL A 1 291 ? -13.891 21.891 2.051 1 98.69 291 VAL A N 1
ATOM 2252 C CA . VAL A 1 291 ? -14.68 20.906 1.316 1 98.69 291 VAL A CA 1
ATOM 2253 C C . VAL A 1 291 ? -15.883 21.578 0.668 1 98.69 291 VAL A C 1
ATOM 2255 O O . VAL A 1 291 ? -16.188 21.344 -0.503 1 98.69 291 VAL A O 1
ATOM 2258 N N . ARG A 1 292 ? -16.578 22.5 1.385 1 97.81 292 ARG A N 1
ATOM 2259 C CA . ARG A 1 292 ? -17.719 23.234 0.828 1 97.81 292 ARG A CA 1
ATOM 2260 C C . ARG A 1 292 ? -17.297 24.016 -0.412 1 97.81 292 ARG A C 1
ATOM 2262 O O . ARG A 1 292 ? -18.047 24.062 -1.396 1 97.81 292 ARG A O 1
ATOM 2269 N N . SER A 1 293 ? -16.156 24.547 -0.284 1 97.06 293 SER A N 1
ATOM 2270 C CA . SER A 1 293 ? -15.664 25.344 -1.399 1 97.06 293 SER A CA 1
ATOM 2271 C C . SER A 1 293 ? -15.438 24.484 -2.641 1 97.06 293 SER A C 1
ATOM 2273 O O . SER A 1 293 ? -15.68 24.938 -3.764 1 97.06 293 SER A O 1
ATOM 2275 N N . VAL A 1 294 ? -14.961 23.281 -2.477 1 96.5 294 VAL A N 1
ATOM 2276 C CA . VAL A 1 294 ? -14.711 22.375 -3.598 1 96.5 294 VAL A CA 1
ATOM 2277 C C . VAL A 1 294 ? -16.031 21.906 -4.188 1 96.5 294 VAL A C 1
ATOM 2279 O O . VAL A 1 294 ? -16.172 21.797 -5.406 1 96.5 294 VAL A O 1
ATOM 2282 N N . LEU A 1 295 ? -17 21.641 -3.291 1 94.94 295 LEU A N 1
ATOM 2283 C CA . LEU A 1 295 ? -18.281 21.109 -3.723 1 94.94 295 LEU A CA 1
ATOM 2284 C C . LEU A 1 295 ? -19.062 22.156 -4.516 1 94.94 295 LEU A C 1
ATOM 2286 O O . LEU A 1 295 ? -19.875 21.812 -5.383 1 94.94 295 LEU A O 1
ATOM 2290 N N . GLU A 1 296 ? -18.812 23.422 -4.32 1 89.69 296 GLU A N 1
ATOM 2291 C CA . GLU A 1 296 ? -19.5 24.516 -5 1 89.69 296 GLU A CA 1
ATOM 2292 C C . GLU A 1 296 ? -18.828 24.859 -6.328 1 89.69 296 GLU A C 1
ATOM 2294 O O . GLU A 1 296 ? -19.406 25.562 -7.16 1 89.69 296 GLU A O 1
ATOM 2299 N N . SER A 1 297 ? -17.625 24.375 -6.598 1 81.56 297 SER A N 1
ATOM 2300 C CA . SER A 1 297 ? -16.891 24.656 -7.828 1 81.56 297 SER A CA 1
ATOM 2301 C C . SER A 1 297 ? -17.266 23.672 -8.938 1 81.56 297 SER A C 1
ATOM 2303 O O . SER A 1 297 ? -17.625 22.531 -8.656 1 81.56 297 SER A O 1
ATOM 2305 N N . MET B 1 1 ? 22.016 -4.754 -28.141 1 62.03 1 MET B N 1
ATOM 2306 C CA . MET B 1 1 ? 21.25 -4.141 -27.062 1 62.03 1 MET B CA 1
ATOM 2307 C C . MET B 1 1 ? 21.719 -4.641 -25.703 1 62.03 1 MET B C 1
ATOM 2309 O O . MET B 1 1 ? 22.219 -5.766 -25.594 1 62.03 1 MET B O 1
ATOM 2313 N N . SER B 1 2 ? 21.969 -3.717 -24.719 1 82.44 2 SER B N 1
ATOM 2314 C CA . SER B 1 2 ? 22.484 -4.098 -23.391 1 82.44 2 SER B CA 1
ATOM 2315 C C . SER B 1 2 ? 21.531 -5.078 -22.703 1 82.44 2 SER B C 1
ATOM 2317 O O . SER B 1 2 ? 20.312 -5.031 -22.922 1 82.44 2 SER B O 1
ATOM 2319 N N . ALA B 1 3 ? 22.141 -6.07 -22.094 1 91.12 3 ALA B N 1
ATOM 2320 C CA . ALA B 1 3 ? 21.344 -7.02 -21.328 1 91.12 3 ALA B CA 1
ATOM 2321 C C . ALA B 1 3 ? 20.438 -6.301 -20.328 1 91.12 3 ALA B C 1
ATOM 2323 O O . ALA B 1 3 ? 20.797 -5.234 -19.812 1 91.12 3 ALA B O 1
ATOM 2324 N N . PRO B 1 4 ? 19.312 -6.816 -20.094 1 96.38 4 PRO B N 1
ATOM 2325 C CA . PRO B 1 4 ? 18.422 -6.184 -19.125 1 96.38 4 PRO B CA 1
ATOM 2326 C C . PRO B 1 4 ? 19.016 -6.18 -17.703 1 96.38 4 PRO B C 1
ATOM 2328 O O . PRO B 1 4 ? 19.891 -6.984 -17.406 1 96.38 4 PRO B O 1
ATOM 2331 N N . LEU B 1 5 ? 18.641 -5.246 -16.984 1 97.94 5 LEU B N 1
ATOM 2332 C CA . LEU B 1 5 ? 18.984 -5.164 -15.57 1 97.94 5 LEU B CA 1
ATOM 2333 C C . LEU B 1 5 ? 17.844 -5.68 -14.695 1 97.94 5 LEU B C 1
ATOM 2335 O O . LEU B 1 5 ? 16.688 -5.281 -14.883 1 97.94 5 LEU B O 1
ATOM 2339 N N . ILE B 1 6 ? 18.188 -6.578 -13.734 1 98.69 6 ILE B N 1
ATOM 2340 C CA . ILE B 1 6 ? 17.156 -7.211 -12.93 1 98.69 6 ILE B CA 1
ATOM 2341 C C . ILE B 1 6 ? 17.203 -6.664 -11.5 1 98.69 6 ILE B C 1
ATOM 2343 O O . ILE B 1 6 ? 18.281 -6.629 -10.883 1 98.69 6 ILE B O 1
ATOM 2347 N N . PHE B 1 7 ? 16.094 -6.191 -11.031 1 98.69 7 PHE B N 1
ATOM 2348 C CA . PHE B 1 7 ? 15.961 -5.699 -9.664 1 98.69 7 PHE B CA 1
ATOM 2349 C C . PHE B 1 7 ? 15.023 -6.598 -8.859 1 98.69 7 PHE B C 1
ATOM 2351 O O . PHE B 1 7 ? 14.016 -7.074 -9.383 1 98.69 7 PHE B O 1
ATOM 2358 N N . ALA B 1 8 ? 15.391 -6.832 -7.613 1 98.12 8 ALA B N 1
ATOM 2359 C CA . ALA B 1 8 ? 14.555 -7.613 -6.707 1 98.12 8 ALA B CA 1
ATOM 2360 C C . ALA B 1 8 ? 13.977 -6.734 -5.602 1 98.12 8 ALA B C 1
ATOM 2362 O O . ALA B 1 8 ? 14.703 -5.961 -4.973 1 98.12 8 ALA B O 1
ATOM 2363 N N . LEU B 1 9 ? 12.656 -6.711 -5.484 1 97.44 9 LEU B N 1
ATOM 2364 C CA . LEU B 1 9 ? 12.156 -6.176 -4.223 1 97.44 9 LEU B CA 1
ATOM 2365 C C . LEU B 1 9 ? 12.586 -7.047 -3.051 1 97.44 9 LEU B C 1
ATOM 2367 O O . LEU B 1 9 ? 12.93 -8.219 -3.234 1 97.44 9 LEU B O 1
ATOM 2371 N N . PRO B 1 10 ? 12.555 -6.484 -1.866 1 94.19 10 PRO B N 1
ATOM 2372 C CA . PRO B 1 10 ? 12.984 -7.262 -0.7 1 94.19 10 PRO B CA 1
ATOM 2373 C C . PRO B 1 10 ? 12.242 -8.586 -0.573 1 94.19 10 PRO B C 1
ATOM 2375 O O . PRO B 1 10 ? 11.016 -8.633 -0.698 1 94.19 10 PRO B O 1
ATOM 2378 N N . GLY B 1 11 ? 12.961 -9.688 -0.437 1 93.69 11 GLY B N 1
ATOM 2379 C CA . GLY B 1 11 ? 12.375 -11.008 -0.274 1 93.69 11 GLY B CA 1
ATOM 2380 C C . GLY B 1 11 ? 12.312 -11.797 -1.567 1 93.69 11 GLY B C 1
ATOM 2381 O O . GLY B 1 11 ? 12.008 -12.992 -1.559 1 93.69 11 GLY B O 1
ATOM 2382 N N . GLN B 1 12 ? 12.672 -11.133 -2.668 1 96.94 12 GLN B N 1
ATOM 2383 C CA . GLN B 1 12 ? 12.547 -11.789 -3.965 1 96.94 12 GLN B CA 1
ATOM 2384 C C . GLN B 1 12 ? 13.922 -12.102 -4.555 1 96.94 12 GLN B C 1
ATOM 2386 O O . GLN B 1 12 ? 14.039 -12.398 -5.746 1 96.94 12 GLN B O 1
ATOM 2391 N N . GLU B 1 13 ? 14.945 -12.031 -3.76 1 97.31 13 GLU B N 1
ATOM 2392 C CA . GLU B 1 13 ? 16.328 -12.117 -4.242 1 97.31 13 GLU B CA 1
ATOM 2393 C C . GLU B 1 13 ? 16.609 -13.484 -4.859 1 97.31 13 GLU B C 1
ATOM 2395 O O . GLU B 1 13 ? 17.281 -13.578 -5.883 1 97.31 13 GLU B O 1
ATOM 2400 N N . SER B 1 14 ? 16.109 -14.539 -4.234 1 97.69 14 SER B N 1
ATOM 2401 C CA . SER B 1 14 ? 16.375 -15.891 -4.723 1 97.69 14 SER B CA 1
ATOM 2402 C C . SER B 1 14 ? 15.82 -16.094 -6.121 1 97.69 14 SER B C 1
ATOM 2404 O O . SER B 1 14 ? 16.516 -16.578 -7.016 1 97.69 14 SER B O 1
ATOM 2406 N N . PHE B 1 15 ? 14.594 -15.742 -6.301 1 98.69 15 PHE B N 1
ATOM 2407 C CA . PHE B 1 15 ? 13.977 -15.883 -7.613 1 98.69 15 PHE B CA 1
ATOM 2408 C C . PHE B 1 15 ? 14.664 -14.984 -8.633 1 98.69 15 PHE B C 1
ATOM 2410 O O . PHE B 1 15 ? 14.914 -15.398 -9.766 1 98.69 15 PHE B O 1
ATOM 2417 N N . ALA B 1 16 ? 14.992 -13.75 -8.242 1 98.69 16 ALA B N 1
ATOM 2418 C CA . ALA B 1 16 ? 15.648 -12.789 -9.133 1 98.69 16 ALA B CA 1
ATOM 2419 C C . ALA B 1 16 ? 17.016 -13.297 -9.57 1 98.69 16 ALA B C 1
ATOM 2421 O O . ALA B 1 16 ? 17.391 -13.148 -10.734 1 98.69 16 ALA B O 1
ATOM 2422 N N . ARG B 1 17 ? 17.734 -13.906 -8.664 1 98.44 17 ARG B N 1
ATOM 2423 C CA . ARG B 1 17 ? 19.047 -14.445 -8.992 1 98.44 17 ARG B CA 1
ATOM 2424 C C . ARG B 1 17 ? 18.922 -15.594 -9.984 1 98.44 17 ARG B C 1
ATOM 2426 O O . ARG B 1 17 ? 19.719 -15.703 -10.922 1 98.44 17 ARG B O 1
ATOM 2433 N N . ALA B 1 18 ? 17.969 -16.469 -9.75 1 98.62 18 ALA B N 1
ATOM 2434 C CA . ALA B 1 18 ? 17.719 -17.562 -10.695 1 98.62 18 ALA B CA 1
ATOM 2435 C C . ALA B 1 18 ? 17.391 -17.016 -12.086 1 98.62 18 ALA B C 1
ATOM 2437 O O . ALA B 1 18 ? 17.906 -17.5 -13.094 1 98.62 18 ALA B O 1
ATOM 2438 N N . LEU B 1 19 ? 16.547 -16.016 -12.094 1 98.62 19 LEU B N 1
ATOM 2439 C CA . LEU B 1 19 ? 16.188 -15.383 -13.352 1 98.62 19 LEU B CA 1
ATOM 2440 C C . LEU B 1 19 ? 17.406 -14.766 -14.023 1 98.62 19 LEU B C 1
ATOM 2442 O O . LEU B 1 19 ? 17.578 -14.875 -15.242 1 98.62 19 LEU B O 1
ATOM 2446 N N . SER B 1 20 ? 18.203 -14.062 -13.219 1 98.5 20 SER B N 1
ATOM 2447 C CA . SER B 1 20 ? 19.438 -13.469 -13.711 1 98.5 20 SER B CA 1
ATOM 2448 C C . SER B 1 20 ? 20.328 -14.508 -14.391 1 98.5 20 SER B C 1
ATOM 2450 O O . SER B 1 20 ? 20.875 -14.258 -15.469 1 98.5 20 SER B O 1
ATOM 2452 N N . GLU B 1 21 ? 20.453 -15.664 -13.812 1 98.44 21 GLU B N 1
ATOM 2453 C CA . GLU B 1 21 ? 21.266 -16.75 -14.375 1 98.44 21 GLU B CA 1
ATOM 2454 C C . GLU B 1 21 ? 20.672 -17.25 -15.688 1 98.44 21 GLU B C 1
ATOM 2456 O O . GLU B 1 21 ? 21.406 -17.422 -16.672 1 98.44 21 GLU B O 1
ATOM 2461 N N . HIS B 1 22 ? 19.406 -17.453 -15.734 1 98.44 22 HIS B N 1
ATOM 2462 C CA . HIS B 1 22 ? 18.75 -17.984 -16.922 1 98.44 22 HIS B CA 1
ATOM 2463 C C . HIS B 1 22 ? 18.844 -17 -18.078 1 98.44 22 HIS B C 1
ATOM 2465 O O . HIS B 1 22 ? 18.938 -17.406 -19.25 1 98.44 22 HIS B O 1
ATOM 2471 N N . LEU B 1 23 ? 18.797 -15.656 -17.75 1 98.06 23 LEU B N 1
ATOM 2472 C CA . LEU B 1 23 ? 18.734 -14.625 -18.781 1 98.06 23 LEU B CA 1
ATOM 2473 C C . LEU B 1 23 ? 20.125 -14.094 -19.109 1 98.06 23 LEU B C 1
ATOM 2475 O O . LEU B 1 23 ? 20.297 -13.281 -20.016 1 98.06 23 LEU B O 1
ATOM 2479 N N . ASP B 1 24 ? 21.094 -14.516 -18.344 1 97.31 24 ASP B N 1
ATOM 2480 C CA . ASP B 1 24 ? 22.438 -13.945 -18.438 1 97.31 24 ASP B CA 1
ATOM 2481 C C . ASP B 1 24 ? 22.391 -12.422 -18.359 1 97.31 24 ASP B C 1
ATOM 2483 O O . ASP B 1 24 ? 22.922 -11.727 -19.234 1 97.31 24 ASP B O 1
ATOM 2487 N N . ALA B 1 25 ? 21.641 -11.961 -17.391 1 97.56 25 ALA B N 1
ATOM 2488 C CA . ALA B 1 25 ? 21.453 -10.531 -17.156 1 97.56 25 ALA B CA 1
ATOM 2489 C C . ALA B 1 25 ? 21.891 -10.141 -15.742 1 97.56 25 ALA B C 1
ATOM 2491 O O . ALA B 1 25 ? 21.656 -10.883 -14.789 1 97.56 25 ALA B O 1
ATOM 2492 N N . PRO B 1 26 ? 22.547 -9.039 -15.578 1 97.25 26 PRO B N 1
ATOM 2493 C CA . PRO B 1 26 ? 23.062 -8.664 -14.258 1 97.25 26 PRO B CA 1
ATOM 2494 C C . PRO B 1 26 ? 21.969 -8.203 -13.305 1 97.25 26 PRO B C 1
ATOM 2496 O O . PRO B 1 26 ? 20.938 -7.684 -13.742 1 97.25 26 PRO B O 1
ATOM 2499 N N . MET B 1 27 ? 22.281 -8.414 -12.023 1 97.62 27 MET B N 1
ATOM 2500 C CA . MET B 1 27 ? 21.438 -7.84 -10.969 1 97.62 27 MET B CA 1
ATOM 2501 C C . MET B 1 27 ? 21.734 -6.355 -10.797 1 97.62 27 MET B C 1
ATOM 2503 O O . MET B 1 27 ? 22.891 -5.934 -10.852 1 97.62 27 MET B O 1
ATOM 2507 N N . GLY B 1 28 ? 20.656 -5.594 -10.719 1 97 28 GLY B N 1
ATOM 2508 C CA . GLY B 1 28 ? 20.828 -4.199 -10.344 1 97 28 GLY B CA 1
ATOM 2509 C C . GLY B 1 28 ? 20.781 -3.982 -8.836 1 97 28 GLY B C 1
ATOM 2510 O O . GLY B 1 28 ? 20.234 -4.805 -8.102 1 97 28 GLY B O 1
ATOM 2511 N N . GLU B 1 29 ? 21.406 -2.914 -8.445 1 95.75 29 GLU B N 1
ATOM 2512 C CA . GLU B 1 29 ? 21.422 -2.549 -7.031 1 95.75 29 GLU B CA 1
ATOM 2513 C C . GLU B 1 29 ? 20.438 -1.418 -6.742 1 95.75 29 GLU B C 1
ATOM 2515 O O . GLU B 1 29 ? 20.344 -0.459 -7.512 1 95.75 29 GLU B O 1
ATOM 2520 N N . THR B 1 30 ? 19.672 -1.632 -5.711 1 96.75 30 THR B N 1
ATOM 2521 C CA . THR B 1 30 ? 18.75 -0.604 -5.266 1 96.75 30 THR B CA 1
ATOM 2522 C C . THR B 1 30 ? 18.766 -0.479 -3.746 1 96.75 30 THR B C 1
ATOM 2524 O O . THR B 1 30 ? 19.125 -1.425 -3.045 1 96.75 30 THR B O 1
ATOM 2527 N N . THR B 1 31 ? 18.531 0.679 -3.275 1 97 31 THR B N 1
ATOM 2528 C CA . THR B 1 31 ? 18.25 0.902 -1.858 1 97 31 THR B CA 1
ATOM 2529 C C . THR B 1 31 ? 16.766 1.151 -1.622 1 97 31 THR B C 1
ATOM 2531 O O . THR B 1 31 ? 16.203 2.104 -2.16 1 97 31 THR B O 1
ATOM 2534 N N . LEU B 1 32 ? 16.156 0.237 -0.972 1 96.38 32 LEU B N 1
ATOM 2535 C CA . LEU B 1 32 ? 14.773 0.348 -0.553 1 96.38 32 LEU B CA 1
ATOM 2536 C C . LEU B 1 32 ? 14.648 0.287 0.966 1 96.38 32 LEU B 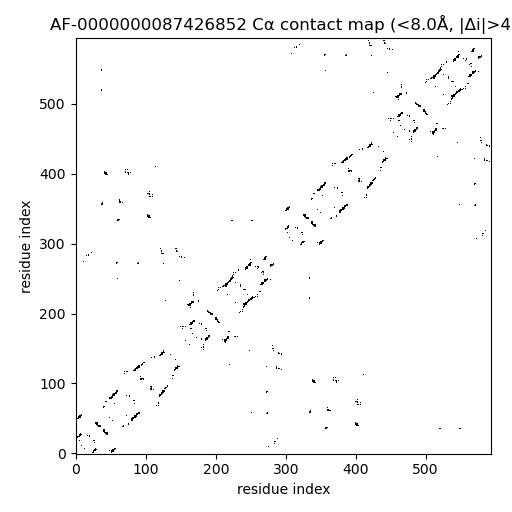C 1
ATOM 2538 O O . LEU B 1 32 ? 15.055 -0.7 1.585 1 96.38 32 LEU B O 1
ATOM 2542 N N . ARG B 1 33 ? 14.164 1.333 1.529 1 95.19 33 ARG B N 1
ATOM 2543 C CA . ARG B 1 33 ? 13.953 1.341 2.973 1 95.19 33 ARG B CA 1
ATOM 2544 C C . ARG B 1 33 ? 12.75 2.191 3.35 1 95.19 33 ARG B C 1
ATOM 2546 O O . ARG B 1 33 ? 12.164 2.857 2.494 1 95.19 33 ARG B O 1
ATOM 2553 N N . ARG B 1 34 ? 12.375 2.098 4.566 1 94.25 34 ARG B N 1
ATOM 2554 C CA . ARG B 1 34 ? 11.273 2.893 5.098 1 94.25 34 ARG B CA 1
ATOM 2555 C C . ARG B 1 34 ? 11.781 3.955 6.066 1 94.25 34 ARG B C 1
ATOM 2557 O O . ARG B 1 34 ? 12.68 3.693 6.871 1 94.25 34 ARG B O 1
ATOM 2564 N N . PHE B 1 35 ? 11.242 5.121 5.941 1 94.38 35 PHE B N 1
ATOM 2565 C CA . PHE B 1 35 ? 11.5 6.152 6.938 1 94.38 35 PHE B CA 1
ATOM 2566 C C . PHE B 1 35 ? 10.781 5.828 8.242 1 94.38 35 PHE B C 1
ATOM 2568 O O . PHE B 1 35 ? 9.898 4.973 8.281 1 94.38 35 PHE B O 1
ATOM 2575 N N . PRO B 1 36 ? 11.164 6.504 9.281 1 91 36 PRO B N 1
ATOM 2576 C CA . PRO B 1 36 ? 10.492 6.281 10.562 1 91 36 PRO B CA 1
ATOM 2577 C C . PRO B 1 36 ? 8.984 6.539 10.492 1 91 36 PRO B C 1
ATOM 2579 O O . PRO B 1 36 ? 8.211 5.91 11.219 1 91 36 PRO B O 1
ATOM 2582 N N . ASP B 1 37 ? 8.594 7.32 9.625 1 89.81 37 ASP B N 1
ATOM 2583 C CA . ASP B 1 37 ? 7.18 7.656 9.508 1 89.81 37 ASP B CA 1
ATOM 2584 C C . ASP B 1 37 ? 6.449 6.656 8.609 1 89.81 37 ASP B C 1
ATOM 2586 O O . ASP B 1 37 ? 5.254 6.805 8.352 1 89.81 37 ASP B O 1
ATOM 2590 N N . GLY B 1 38 ? 7.18 5.746 8.016 1 92.38 38 GLY B N 1
ATOM 2591 C CA . GLY B 1 38 ? 6.57 4.668 7.258 1 92.38 38 GLY B CA 1
ATOM 2592 C C . GLY B 1 38 ? 6.645 4.879 5.758 1 92.38 38 GLY B C 1
ATOM 2593 O O . GLY B 1 38 ? 6.285 3.99 4.984 1 92.38 38 GLY B O 1
ATOM 2594 N N . GLU B 1 39 ? 7.094 6.012 5.328 1 95.88 39 GLU B N 1
ATOM 2595 C CA . GLU B 1 39 ? 7.188 6.281 3.896 1 95.88 39 GLU B CA 1
ATOM 2596 C C . GLU B 1 39 ? 8.359 5.535 3.268 1 95.88 39 GLU B C 1
ATOM 2598 O O . GLU B 1 39 ? 9.352 5.25 3.941 1 95.88 39 GLU B O 1
ATOM 2603 N N . THR B 1 40 ? 8.25 5.27 2.012 1 96.81 40 THR B N 1
ATOM 2604 C CA . THR B 1 40 ? 9.234 4.473 1.286 1 96.81 40 THR B CA 1
ATOM 2605 C C . THR B 1 40 ? 10.305 5.367 0.67 1 96.81 40 THR B C 1
ATOM 2607 O O . THR B 1 40 ? 9.992 6.418 0.101 1 96.81 40 THR B O 1
ATOM 2610 N N . TYR B 1 41 ? 11.523 4.984 0.918 1 97.44 41 TYR B N 1
ATOM 2611 C CA . TYR B 1 41 ? 12.672 5.547 0.228 1 97.44 41 TYR B CA 1
ATOM 2612 C C . TYR B 1 41 ? 13.18 4.598 -0.854 1 97.44 41 TYR B C 1
ATOM 2614 O O . TYR B 1 41 ? 13.352 3.402 -0.61 1 97.44 41 TYR B O 1
ATOM 2622 N N . VAL B 1 42 ? 13.383 5.133 -2.086 1 97.94 42 VAL B N 1
ATOM 2623 C CA . VAL B 1 42 ? 13.859 4.32 -3.201 1 97.94 42 VAL B CA 1
ATOM 2624 C C . VAL B 1 42 ? 15.047 5.012 -3.869 1 97.94 42 VAL B C 1
ATOM 2626 O O . VAL B 1 42 ? 14.992 6.207 -4.164 1 97.94 42 VAL B O 1
ATOM 2629 N N . ARG B 1 43 ? 16.078 4.277 -4.113 1 98.5 43 ARG B N 1
ATOM 2630 C CA . ARG B 1 43 ? 17.219 4.777 -4.867 1 98.5 43 ARG B CA 1
ATOM 2631 C C . ARG B 1 43 ? 17.812 3.684 -5.75 1 98.5 43 ARG B C 1
ATOM 2633 O O . ARG B 1 43 ? 18.078 2.576 -5.281 1 98.5 43 ARG B O 1
ATOM 2640 N N . VAL B 1 44 ? 17.922 3.934 -6.992 1 98.38 44 VAL B N 1
ATOM 2641 C CA . VAL B 1 44 ? 18.578 3.043 -7.934 1 98.38 44 VAL B CA 1
ATOM 2642 C C . VAL B 1 44 ? 20.078 3.369 -7.988 1 98.38 44 VAL B C 1
ATOM 2644 O O . VAL B 1 44 ? 20.453 4.484 -8.336 1 98.38 44 VAL B O 1
ATOM 2647 N N . GLU B 1 45 ? 20.906 2.43 -7.688 1 96.38 45 GLU B N 1
ATOM 2648 C CA . GLU B 1 45 ? 22.344 2.666 -7.5 1 96.38 45 GLU B CA 1
ATOM 2649 C C . GLU B 1 45 ? 23.109 2.434 -8.797 1 96.38 45 GLU B C 1
ATOM 2651 O O . GLU B 1 45 ? 24.312 2.736 -8.875 1 96.38 45 GLU B O 1
ATOM 2656 N N . GLU B 1 46 ? 22.453 1.885 -9.773 1 91.5 46 GLU B N 1
ATOM 2657 C CA . GLU B 1 46 ? 23.094 1.571 -11.047 1 91.5 46 GLU B CA 1
ATOM 2658 C C . GLU B 1 46 ? 22.469 2.369 -12.195 1 91.5 46 GLU B C 1
ATOM 2660 O O . GLU B 1 46 ? 21.266 2.65 -12.18 1 91.5 46 GLU B O 1
ATOM 2665 N N . ALA B 1 47 ? 23.344 2.688 -13.188 1 92.5 47 ALA B N 1
ATOM 2666 C CA . ALA B 1 47 ? 22.828 3.365 -14.367 1 92.5 47 ALA B CA 1
ATOM 2667 C C . ALA B 1 47 ? 21.906 2.451 -15.164 1 92.5 47 ALA B C 1
ATOM 2669 O O . ALA B 1 47 ? 22.219 1.283 -15.398 1 92.5 47 ALA B O 1
ATOM 2670 N N . CYS B 1 48 ? 20.766 3.01 -15.531 1 95.88 48 CYS B N 1
ATOM 2671 C CA . CYS B 1 48 ? 19.797 2.174 -16.234 1 95.88 48 CYS B CA 1
ATOM 2672 C C . CYS B 1 48 ? 19.281 2.877 -17.484 1 95.88 48 CYS B C 1
ATOM 2674 O O . CYS B 1 48 ? 18.344 2.393 -18.125 1 95.88 48 CYS B O 1
ATOM 2676 N N . LYS B 1 49 ? 19.844 4.027 -17.844 1 96 49 LYS B N 1
ATOM 2677 C CA . LYS B 1 49 ? 19.375 4.793 -18.984 1 96 49 LYS B CA 1
ATOM 2678 C C . LYS B 1 49 ? 19.438 3.965 -20.266 1 96 49 LYS B C 1
ATOM 2680 O O . LYS B 1 49 ? 20.484 3.396 -20.594 1 96 49 LYS B O 1
ATOM 2685 N N . GLY B 1 50 ? 18.359 3.938 -20.938 1 96.5 50 GLY B N 1
ATOM 2686 C CA . GLY B 1 50 ? 18.297 3.268 -22.234 1 96.5 50 GLY B CA 1
ATOM 2687 C C . GLY B 1 50 ? 18.266 1.756 -22.109 1 96.5 50 GLY B C 1
ATOM 2688 O O . GLY B 1 50 ? 18.312 1.052 -23.125 1 96.5 50 GLY B O 1
ATOM 2689 N N . ARG B 1 51 ? 18.125 1.217 -20.922 1 96.12 51 ARG B N 1
ATOM 2690 C CA . ARG B 1 51 ? 18.172 -0.229 -20.719 1 96.12 51 ARG B CA 1
ATOM 2691 C C . ARG B 1 51 ? 16.781 -0.788 -20.422 1 96.12 51 ARG B C 1
ATOM 2693 O O . ARG B 1 51 ? 15.93 -0.084 -19.875 1 96.12 51 ARG B O 1
ATOM 2700 N N . GLU B 1 52 ? 16.641 -2.062 -20.844 1 97.25 52 GLU B N 1
ATOM 2701 C CA . GLU B 1 52 ? 15.523 -2.844 -20.312 1 97.25 52 GLU B CA 1
ATOM 2702 C C . GLU B 1 52 ? 15.734 -3.16 -18.828 1 97.25 52 GLU B C 1
ATOM 2704 O O . GLU B 1 52 ? 16.828 -3.568 -18.422 1 97.25 52 GLU B O 1
ATOM 2709 N N . THR B 1 53 ? 14.719 -2.889 -18.047 1 98.5 53 THR B N 1
ATOM 2710 C CA . THR B 1 53 ? 14.797 -3.199 -16.625 1 98.5 53 THR B CA 1
ATOM 2711 C C . THR B 1 53 ? 13.648 -4.105 -16.203 1 98.5 53 THR B C 1
ATOM 2713 O O . THR B 1 53 ? 12.555 -4.035 -16.766 1 98.5 53 THR B O 1
ATOM 2716 N N . ILE B 1 54 ? 13.953 -4.992 -15.273 1 98.81 54 ILE B N 1
ATOM 2717 C CA . ILE B 1 54 ? 12.992 -5.98 -14.805 1 98.81 54 ILE B CA 1
ATOM 2718 C C . ILE B 1 54 ? 12.914 -5.934 -13.281 1 98.81 54 ILE B C 1
ATOM 2720 O O . ILE B 1 54 ? 13.93 -6.012 -12.594 1 98.81 54 ILE B O 1
ATOM 2724 N N . ILE B 1 55 ? 11.758 -5.766 -12.773 1 98.88 55 ILE B N 1
ATOM 2725 C CA . ILE B 1 55 ? 11.539 -5.859 -11.336 1 98.88 55 ILE B CA 1
ATOM 2726 C C . ILE B 1 55 ? 10.883 -7.199 -11 1 98.88 55 ILE B C 1
ATOM 2728 O O . ILE B 1 55 ? 9.867 -7.566 -11.586 1 98.88 55 ILE B O 1
ATOM 2732 N N . VAL B 1 56 ? 11.516 -7.941 -10.102 1 98.94 56 VAL B N 1
ATOM 2733 C CA . VAL B 1 56 ? 10.953 -9.195 -9.617 1 98.94 56 VAL B CA 1
ATOM 2734 C C . VAL B 1 56 ? 10.25 -8.977 -8.281 1 98.94 56 VAL B C 1
ATOM 2736 O O . VAL B 1 56 ? 10.883 -8.547 -7.312 1 98.94 56 VAL B O 1
ATOM 2739 N N . CYS B 1 57 ? 8.977 -9.242 -8.266 1 98.69 57 CYS B N 1
ATOM 2740 C CA . CYS B 1 57 ? 8.203 -9.07 -7.043 1 98.69 57 CYS B CA 1
ATOM 2741 C C . CYS B 1 57 ? 7 -10.008 -7.02 1 98.69 57 CYS B C 1
ATOM 2743 O O . CYS B 1 57 ? 5.996 -9.75 -7.688 1 98.69 57 CYS B O 1
ATOM 2745 N N . SER B 1 58 ? 7.121 -11.133 -6.242 1 98.38 58 SER B N 1
ATOM 2746 C CA . SER B 1 58 ? 5.91 -11.891 -5.949 1 98.38 58 SER B CA 1
ATOM 2747 C C . SER B 1 58 ? 4.949 -11.086 -5.082 1 98.38 58 SER B C 1
ATOM 2749 O O . SER B 1 58 ? 5.348 -10.531 -4.055 1 98.38 58 SER B O 1
ATOM 2751 N N . LEU B 1 59 ? 3.75 -11.016 -5.379 1 97.94 59 LEU B N 1
ATOM 2752 C CA . LEU B 1 59 ? 2.834 -10.07 -4.754 1 97.94 59 LEU B CA 1
ATOM 2753 C C . LEU B 1 59 ? 1.979 -10.758 -3.693 1 97.94 59 LEU B C 1
ATOM 2755 O O . LEU B 1 59 ? 0.793 -10.453 -3.553 1 97.94 59 LEU B O 1
ATOM 2759 N N . ASP B 1 60 ? 2.516 -11.852 -3.1 1 95.75 60 ASP B N 1
ATOM 2760 C CA . ASP B 1 60 ? 1.92 -12.312 -1.85 1 95.75 60 ASP B CA 1
ATOM 2761 C C . ASP B 1 60 ? 2.002 -11.234 -0.773 1 95.75 60 ASP B C 1
ATOM 2763 O O . ASP B 1 60 ? 3.047 -10.602 -0.598 1 95.75 60 ASP B O 1
ATOM 2767 N N . GLY B 1 61 ? 0.873 -10.992 -0.117 1 92.62 61 GLY B N 1
ATOM 2768 C CA . GLY B 1 61 ? 0.861 -9.875 0.811 1 92.62 61 GLY B CA 1
ATOM 2769 C C . GLY B 1 61 ? 1.116 -8.539 0.137 1 92.62 61 GLY B C 1
ATOM 2770 O O . GLY B 1 61 ? 2.039 -7.812 0.514 1 92.62 61 GLY B O 1
ATOM 2771 N N . PRO B 1 62 ? 0.35 -8.141 -0.811 1 93.88 62 PRO B N 1
ATOM 2772 C CA . PRO B 1 62 ? 0.629 -7.051 -1.754 1 93.88 62 PRO B CA 1
ATOM 2773 C C . PRO B 1 62 ? 0.602 -5.676 -1.095 1 93.88 62 PRO B C 1
ATOM 2775 O O . PRO B 1 62 ? 1.299 -4.762 -1.54 1 93.88 62 PRO B O 1
ATOM 2778 N N . ASP B 1 63 ? -0.067 -5.438 0.017 1 89.56 63 ASP B N 1
ATOM 2779 C CA . ASP B 1 63 ? -0.376 -4.102 0.52 1 89.56 63 ASP B CA 1
ATOM 2780 C C . ASP B 1 63 ? 0.895 -3.359 0.928 1 89.56 63 ASP B C 1
ATOM 2782 O O . ASP B 1 63 ? 1 -2.146 0.74 1 89.56 63 ASP B O 1
ATOM 2786 N N . ARG B 1 64 ? 1.861 -4.113 1.393 1 89.75 64 ARG B N 1
ATOM 2787 C CA . ARG B 1 64 ? 3.092 -3.461 1.829 1 89.75 64 ARG B CA 1
ATOM 2788 C C . ARG B 1 64 ? 4.117 -3.416 0.701 1 89.75 64 ARG B C 1
ATOM 2790 O O . ARG B 1 64 ? 5.148 -2.748 0.818 1 89.75 64 ARG B O 1
ATOM 2797 N N . LYS B 1 65 ? 3.811 -4.059 -0.37 1 95.06 65 LYS B N 1
ATOM 2798 C CA . LYS B 1 65 ? 4.797 -4.211 -1.435 1 95.06 65 LYS B CA 1
ATOM 2799 C C . LYS B 1 65 ? 4.516 -3.254 -2.588 1 95.06 65 LYS B C 1
ATOM 2801 O O . LYS B 1 65 ? 5.414 -2.918 -3.359 1 95.06 65 LYS B O 1
ATOM 2806 N N . VAL B 1 66 ? 3.318 -2.779 -2.686 1 96.69 66 VAL B N 1
ATOM 2807 C CA . VAL B 1 66 ? 2.867 -2.168 -3.932 1 96.69 66 VAL B CA 1
ATOM 2808 C C . VAL B 1 66 ? 3.514 -0.795 -4.098 1 96.69 66 VAL B C 1
ATOM 2810 O O . VAL B 1 66 ? 3.984 -0.45 -5.184 1 96.69 66 VAL B O 1
ATOM 2813 N N . LEU B 1 67 ? 3.561 -0.005 -3.039 1 97.31 67 LEU B N 1
ATOM 2814 C CA . LEU B 1 67 ? 4.133 1.327 -3.203 1 97.31 67 LEU B CA 1
ATOM 2815 C C . LEU B 1 67 ? 5.629 1.246 -3.482 1 97.31 67 LEU B C 1
ATOM 2817 O O . LEU B 1 67 ? 6.117 1.846 -4.445 1 97.31 67 LEU B O 1
ATOM 2821 N N . PRO B 1 68 ? 6.402 0.437 -2.693 1 97.19 68 PRO B N 1
ATOM 2822 C CA . PRO B 1 68 ? 7.812 0.271 -3.057 1 97.19 68 PRO B CA 1
ATOM 2823 C C . PRO B 1 68 ? 7.996 -0.196 -4.5 1 97.19 68 PRO B C 1
ATOM 2825 O O . PRO B 1 68 ? 8.883 0.295 -5.203 1 97.19 68 PRO B O 1
ATOM 2828 N N . LEU B 1 69 ? 7.152 -1.06 -4.926 1 98.31 69 LEU B N 1
ATOM 2829 C CA . LEU B 1 69 ? 7.23 -1.599 -6.281 1 98.31 69 LEU B CA 1
ATOM 2830 C C . LEU B 1 69 ? 7.004 -0.501 -7.316 1 98.31 69 LEU B C 1
ATOM 2832 O O . LEU B 1 69 ? 7.82 -0.32 -8.219 1 98.31 69 LEU B O 1
ATOM 2836 N N . PHE B 1 70 ? 5.941 0.234 -7.16 1 98.56 70 PHE B N 1
ATOM 2837 C CA . PHE B 1 70 ? 5.582 1.232 -8.156 1 98.56 70 PHE B CA 1
ATOM 2838 C C . PHE B 1 70 ? 6.539 2.418 -8.109 1 98.56 70 PHE B C 1
ATOM 2840 O O . PHE B 1 70 ? 6.852 3.01 -9.148 1 98.56 70 PHE B O 1
ATOM 2847 N N . PHE B 1 71 ? 7.004 2.748 -6.879 1 98.62 71 PHE B N 1
ATOM 2848 C CA . PHE B 1 71 ? 7.992 3.818 -6.773 1 98.62 71 PHE B CA 1
ATOM 2849 C C . PHE B 1 71 ? 9.289 3.424 -7.465 1 98.62 71 PHE B C 1
ATOM 2851 O O . PHE B 1 71 ? 9.93 4.25 -8.117 1 98.62 71 PHE B O 1
ATOM 2858 N N . LEU B 1 72 ? 9.688 2.18 -7.289 1 98.69 72 LEU B N 1
ATOM 2859 C CA . LEU B 1 72 ? 10.875 1.714 -8 1 98.69 72 LEU B CA 1
ATOM 2860 C C . LEU B 1 72 ? 10.656 1.781 -9.508 1 98.69 72 LEU B C 1
ATOM 2862 O O . LEU B 1 72 ? 11.531 2.262 -10.242 1 98.69 72 LEU B O 1
ATOM 2866 N N . ALA B 1 73 ? 9.531 1.344 -9.977 1 98.88 73 ALA B N 1
ATOM 2867 C CA . ALA B 1 73 ? 9.219 1.392 -11.398 1 98.88 73 ALA B CA 1
ATOM 2868 C C . ALA B 1 73 ? 9.273 2.822 -11.93 1 98.88 73 ALA B C 1
ATOM 2870 O O . ALA B 1 73 ? 9.914 3.092 -12.945 1 98.88 73 ALA B O 1
ATOM 2871 N N . ASP B 1 74 ? 8.648 3.711 -11.227 1 98.75 74 ASP B N 1
ATOM 2872 C CA . ASP B 1 74 ? 8.602 5.109 -11.648 1 98.75 74 ASP B CA 1
ATOM 2873 C C . ASP B 1 74 ? 9.992 5.738 -11.602 1 98.75 74 ASP B C 1
ATOM 2875 O O . ASP B 1 74 ? 10.328 6.57 -12.445 1 98.75 74 ASP B O 1
ATOM 2879 N N . THR B 1 75 ? 10.758 5.383 -10.555 1 98.81 75 THR B N 1
ATOM 2880 C CA . THR B 1 75 ? 12.133 5.871 -10.477 1 98.81 75 THR B CA 1
ATOM 2881 C C . THR B 1 75 ? 12.945 5.418 -11.688 1 98.81 75 THR B C 1
ATOM 2883 O O . THR B 1 75 ? 13.664 6.211 -12.289 1 98.81 75 THR B O 1
ATOM 2886 N N . LEU B 1 76 ? 12.789 4.145 -12.047 1 98.75 76 LEU B N 1
ATOM 2887 C CA . LEU B 1 76 ? 13.484 3.617 -13.211 1 98.75 76 LEU B CA 1
ATOM 2888 C C . LEU B 1 76 ? 13.07 4.359 -14.477 1 98.75 76 LEU B C 1
ATOM 2890 O O . LEU B 1 76 ? 13.914 4.73 -15.297 1 98.75 76 LEU B O 1
ATOM 2894 N N . HIS B 1 77 ? 11.797 4.609 -14.656 1 98.69 77 HIS B N 1
ATOM 2895 C CA . HIS B 1 77 ? 11.328 5.406 -15.781 1 98.69 77 HIS B CA 1
ATOM 2896 C C . HIS B 1 77 ? 11.961 6.793 -15.781 1 98.69 77 HIS B C 1
ATOM 2898 O O . HIS B 1 77 ? 12.461 7.25 -16.812 1 98.69 77 HIS B O 1
ATOM 2904 N N . ASP B 1 78 ? 11.93 7.395 -14.633 1 98.06 78 ASP B N 1
ATOM 2905 C CA . ASP B 1 78 ? 12.453 8.75 -14.477 1 98.06 78 ASP B CA 1
ATOM 2906 C C . ASP B 1 78 ? 13.938 8.812 -14.82 1 98.06 78 ASP B C 1
ATOM 2908 O O . ASP B 1 78 ? 14.43 9.828 -15.305 1 98.06 78 ASP B O 1
ATOM 2912 N N . LEU B 1 79 ? 14.633 7.746 -14.539 1 98.12 79 LEU B N 1
ATOM 2913 C CA . LEU B 1 79 ? 16.078 7.703 -14.758 1 98.12 79 LEU B CA 1
ATOM 2914 C C . LEU B 1 79 ? 16.391 7.305 -16.188 1 98.12 79 LEU B C 1
ATOM 2916 O O . LEU B 1 79 ? 17.562 7.188 -16.562 1 98.12 79 LEU B O 1
ATOM 2920 N N . GLY B 1 80 ? 15.352 7.012 -17 1 98 80 GLY B N 1
ATOM 2921 C CA . GLY B 1 80 ? 15.547 6.867 -18.438 1 98 80 GLY B CA 1
ATOM 2922 C C . GLY B 1 80 ? 15.562 5.422 -18.891 1 98 80 GLY B C 1
ATOM 2923 O O . GLY B 1 80 ? 16 5.121 -20 1 98 80 GLY B O 1
ATOM 2924 N N . ALA B 1 81 ? 15.133 4.469 -18.047 1 98.19 81 ALA B N 1
ATOM 2925 C CA . ALA B 1 81 ? 15 3.092 -18.516 1 98.19 81 ALA B CA 1
ATOM 2926 C C . ALA B 1 81 ? 14.133 3.018 -19.766 1 98.19 81 ALA B C 1
ATOM 2928 O O . ALA B 1 81 ? 13.148 3.754 -19.891 1 98.19 81 ALA B O 1
ATOM 2929 N N . GLU B 1 82 ? 14.523 2.172 -20.703 1 97.38 82 GLU B N 1
ATOM 2930 C CA . GLU B 1 82 ? 13.734 2.016 -21.922 1 97.38 82 GLU B CA 1
ATOM 2931 C C . GLU B 1 82 ? 12.344 1.472 -21.609 1 97.38 82 GLU B C 1
ATOM 2933 O O . GLU B 1 82 ? 11.336 2.035 -22.047 1 97.38 82 GLU B O 1
ATOM 2938 N N . ARG B 1 83 ? 12.289 0.36 -20.922 1 98.12 83 ARG B N 1
ATOM 2939 C CA . ARG B 1 83 ? 11.062 -0.235 -20.406 1 98.12 83 ARG B CA 1
ATOM 2940 C C . ARG B 1 83 ? 11.273 -0.804 -19 1 98.12 83 ARG B C 1
ATOM 2942 O O . ARG B 1 83 ? 12.406 -1.139 -18.625 1 98.12 83 ARG B O 1
ATOM 2949 N N . VAL B 1 84 ? 10.258 -0.801 -18.266 1 98.75 84 VAL B N 1
ATOM 2950 C CA . VAL B 1 84 ? 10.242 -1.421 -16.938 1 98.75 84 VAL B CA 1
ATOM 2951 C C . VAL B 1 84 ? 9.242 -2.576 -16.922 1 98.75 84 VAL B C 1
ATOM 2953 O O . VAL B 1 84 ? 8.031 -2.357 -17 1 98.75 84 VAL B O 1
ATOM 2956 N N . GLY B 1 85 ? 9.734 -3.781 -16.812 1 98.81 85 GLY B N 1
ATOM 2957 C CA . GLY B 1 85 ? 8.891 -4.961 -16.734 1 98.81 85 GLY B CA 1
ATOM 2958 C C . GLY B 1 85 ? 8.711 -5.465 -15.312 1 98.81 85 GLY B C 1
ATOM 2959 O O . GLY B 1 85 ? 9.609 -5.312 -14.477 1 98.81 85 GLY B O 1
ATOM 2960 N N . LEU B 1 86 ? 7.609 -6.07 -15.078 1 98.94 86 LEU B N 1
ATOM 2961 C CA . LEU B 1 86 ? 7.328 -6.711 -13.797 1 98.94 86 LEU B CA 1
ATOM 2962 C C . LEU B 1 86 ? 7.223 -8.227 -13.953 1 98.94 86 LEU B C 1
ATOM 2964 O O . LEU B 1 86 ? 6.438 -8.719 -14.766 1 98.94 86 LEU B O 1
ATOM 2968 N N . VAL B 1 87 ? 8.055 -8.906 -13.289 1 98.94 87 VAL B N 1
ATOM 2969 C CA . VAL B 1 87 ? 7.895 -10.344 -13.086 1 98.94 87 VAL B CA 1
ATOM 2970 C C . VAL B 1 87 ? 7.27 -10.609 -11.719 1 98.94 87 VAL B C 1
ATOM 2972 O O . VAL B 1 87 ? 7.922 -10.438 -10.688 1 98.94 87 VAL B O 1
ATOM 2975 N N . ALA B 1 88 ? 6.043 -10.938 -11.742 1 98.88 88 ALA B N 1
ATOM 2976 C CA . ALA B 1 88 ? 5.305 -11.297 -10.531 1 98.88 88 ALA B CA 1
ATOM 2977 C C . ALA B 1 88 ? 4.922 -12.773 -10.547 1 98.88 88 ALA B C 1
ATOM 2979 O O . ALA B 1 88 ? 3.818 -13.133 -10.969 1 98.88 88 ALA B O 1
ATOM 2980 N N . PRO B 1 89 ? 5.797 -13.594 -10.016 1 98.75 89 PRO B N 1
ATOM 2981 C CA . PRO B 1 89 ? 5.473 -15.023 -10.031 1 98.75 89 PRO B CA 1
ATOM 2982 C C . PRO B 1 89 ? 4.098 -15.32 -9.43 1 98.75 89 PRO B C 1
ATOM 2984 O O . PRO B 1 89 ? 3.377 -16.188 -9.938 1 98.75 89 PRO B O 1
ATOM 2987 N N . TYR B 1 90 ? 3.752 -14.711 -8.383 1 98.62 90 TYR B N 1
ATOM 2988 C CA . TYR B 1 90 ? 2.381 -14.664 -7.887 1 98.62 90 TYR B CA 1
ATOM 2989 C C . TYR B 1 90 ? 1.764 -13.289 -8.102 1 98.62 90 TYR B C 1
ATOM 2991 O O . TYR B 1 90 ? 2.275 -12.289 -7.594 1 98.62 90 TYR B O 1
ATOM 2999 N N . LEU B 1 91 ? 0.708 -13.219 -8.836 1 98.44 91 LEU B N 1
ATOM 3000 C CA . LEU B 1 91 ? 0.015 -11.969 -9.133 1 98.44 91 LEU B CA 1
ATOM 3001 C C . LEU B 1 91 ? -1.154 -11.75 -8.18 1 98.44 91 LEU B C 1
ATOM 3003 O O . LEU B 1 91 ? -2.076 -12.57 -8.125 1 98.44 91 LEU B O 1
ATOM 3007 N N . ALA B 1 92 ? -1.153 -10.648 -7.5 1 97.31 92 ALA B N 1
ATOM 3008 C CA . ALA B 1 92 ? -2.166 -10.336 -6.492 1 97.31 92 ALA B CA 1
ATOM 3009 C C . ALA B 1 92 ? -3.455 -9.844 -7.145 1 97.31 92 ALA B C 1
ATOM 3011 O O . ALA B 1 92 ? -3.447 -9.406 -8.297 1 97.31 92 ALA B O 1
ATOM 3012 N N . TYR B 1 93 ? -4.613 -10.016 -6.418 1 97.56 93 TYR B N 1
ATOM 3013 C CA . TYR B 1 93 ? -5.91 -9.398 -6.688 1 97.56 93 TYR B CA 1
ATOM 3014 C C . TYR B 1 93 ? -6.523 -9.953 -7.969 1 97.56 93 TYR B C 1
ATOM 3016 O O . TYR B 1 93 ? -7.074 -9.203 -8.773 1 97.56 93 TYR B O 1
ATOM 3024 N N . MET B 1 94 ? -6.414 -11.273 -8.109 1 96.62 94 MET B N 1
ATOM 3025 C CA . MET B 1 94 ? -7.051 -11.906 -9.258 1 96.62 94 MET B CA 1
ATOM 3026 C C . MET B 1 94 ? -8.297 -12.68 -8.828 1 96.62 94 MET B C 1
ATOM 3028 O O . MET B 1 94 ? -9.07 -13.133 -9.672 1 96.62 94 MET B O 1
ATOM 3032 N N . ARG B 1 95 ? -8.508 -12.727 -7.48 1 93.62 95 ARG B N 1
ATOM 3033 C CA . ARG B 1 95 ? -9.586 -13.578 -6.984 1 93.62 95 ARG B CA 1
ATOM 3034 C C . ARG B 1 95 ? -10.891 -12.797 -6.852 1 93.62 95 ARG B C 1
ATOM 3036 O O . ARG B 1 95 ? -11.969 -13.383 -6.848 1 93.62 95 ARG B O 1
ATOM 3043 N N . GLN B 1 96 ? -10.836 -11.453 -6.715 1 96.38 96 GLN B N 1
ATOM 3044 C CA . GLN B 1 96 ? -12.016 -10.602 -6.66 1 96.38 96 GLN B CA 1
ATOM 3045 C C . GLN B 1 96 ? -12.344 -10.023 -8.031 1 96.38 96 GLN B C 1
ATOM 3047 O O . GLN B 1 96 ? -12.156 -8.828 -8.273 1 96.38 96 GLN B O 1
ATOM 3052 N N . ASP B 1 97 ? -12.945 -10.938 -8.93 1 96.69 97 ASP B N 1
ATOM 3053 C CA . ASP B 1 97 ? -13.047 -10.625 -10.352 1 96.69 97 ASP B CA 1
ATOM 3054 C C . ASP B 1 97 ? -14.492 -10.383 -10.766 1 96.69 97 ASP B C 1
ATOM 3056 O O . ASP B 1 97 ? -14.781 -10.148 -11.938 1 96.69 97 ASP B O 1
ATOM 3060 N N . VAL B 1 98 ? -15.406 -10.461 -9.82 1 96.12 98 VAL B N 1
ATOM 3061 C CA . VAL B 1 98 ? -16.812 -10.164 -10.086 1 96.12 98 VAL B CA 1
ATOM 3062 C C . VAL B 1 98 ? -17.484 -9.625 -8.828 1 96.12 98 VAL B C 1
ATOM 3064 O O . VAL B 1 98 ? -16.984 -9.852 -7.715 1 96.12 98 VAL B O 1
ATOM 3067 N N . ARG B 1 99 ? -18.516 -8.812 -8.984 1 96.75 99 ARG B N 1
ATOM 3068 C CA . ARG B 1 99 ? -19.328 -8.32 -7.883 1 96.75 99 ARG B CA 1
ATOM 3069 C C . ARG B 1 99 ? -20.438 -9.312 -7.531 1 96.75 99 ARG B C 1
ATOM 3071 O O . ARG B 1 99 ? -21.5 -9.312 -8.141 1 96.75 99 ARG B O 1
ATOM 3078 N N . PHE B 1 100 ? -20.266 -10.172 -6.523 1 94.81 100 PHE B N 1
ATOM 3079 C CA . PHE B 1 100 ? -21.234 -11.18 -6.113 1 94.81 100 PHE B CA 1
ATOM 3080 C C . PHE B 1 100 ? -22.359 -10.555 -5.297 1 94.81 100 PHE B C 1
ATOM 3082 O O . PHE B 1 100 ? -23.516 -10.953 -5.418 1 94.81 100 PHE B O 1
ATOM 3089 N N . GLN B 1 101 ? -21.938 -9.617 -4.469 1 95.75 101 GLN B N 1
ATOM 3090 C CA . GLN B 1 101 ? -22.891 -8.867 -3.645 1 95.75 101 GLN B CA 1
ATOM 3091 C C . GLN B 1 101 ? -22.891 -7.387 -4.031 1 95.75 101 GLN B C 1
ATOM 3093 O O . GLN B 1 101 ? -21.844 -6.816 -4.348 1 95.75 101 GLN B O 1
ATOM 3098 N N . PRO B 1 102 ? -24.078 -6.812 -3.959 1 96.19 102 PRO B N 1
ATOM 3099 C CA . PRO B 1 102 ? -24.109 -5.383 -4.262 1 96.19 102 PRO B CA 1
ATOM 3100 C C . PRO B 1 102 ? -23.109 -4.574 -3.441 1 96.19 102 PRO B C 1
ATOM 3102 O O . PRO B 1 102 ? -22.922 -4.852 -2.256 1 96.19 102 PRO B O 1
ATOM 3105 N N . GLY B 1 103 ? -22.438 -3.645 -4.145 1 98.06 103 GLY B N 1
ATOM 3106 C CA . GLY B 1 103 ? -21.562 -2.721 -3.439 1 98.06 103 GLY B CA 1
ATOM 3107 C C . GLY B 1 103 ? -20.125 -3.199 -3.369 1 98.06 103 GLY B C 1
ATOM 3108 O O . GLY B 1 103 ? -19.234 -2.441 -2.984 1 98.06 103 GLY B O 1
ATOM 3109 N N . GLU B 1 104 ? -19.891 -4.508 -3.781 1 98.38 104 GLU B N 1
ATOM 3110 C CA . GLU B 1 104 ? -18.531 -5.051 -3.721 1 98.38 104 GLU B CA 1
ATOM 3111 C C . GLU B 1 104 ? -17.656 -4.457 -4.812 1 98.38 104 GLU B C 1
ATOM 3113 O O . GLU B 1 104 ? -18.109 -4.25 -5.941 1 98.38 104 GLU B O 1
ATOM 3118 N N . GLY B 1 105 ? -16.469 -4.148 -4.43 1 98.19 105 GLY B N 1
ATOM 3119 C CA . GLY B 1 105 ? -15.492 -3.744 -5.434 1 98.19 105 GLY B CA 1
ATOM 3120 C C . GLY B 1 105 ? -14.953 -4.906 -6.246 1 98.19 105 GLY B C 1
ATOM 3121 O O . GLY B 1 105 ? -14.922 -6.043 -5.77 1 98.19 105 GLY B O 1
ATOM 3122 N N . ILE B 1 106 ? -14.602 -4.621 -7.465 1 98.38 106 ILE B N 1
ATOM 3123 C CA . ILE B 1 106 ? -13.906 -5.582 -8.312 1 98.38 106 ILE B CA 1
ATOM 3124 C C . ILE B 1 106 ? -12.414 -5.258 -8.344 1 98.38 106 ILE B C 1
ATOM 3126 O O . ILE B 1 106 ? -11.914 -4.676 -9.305 1 98.38 106 ILE B O 1
ATOM 3130 N N . THR B 1 107 ? -11.711 -5.676 -7.324 1 98 107 THR B N 1
ATOM 3131 C CA . THR B 1 107 ? -10.352 -5.203 -7.066 1 98 107 THR B CA 1
ATOM 3132 C C . THR B 1 107 ? -9.391 -5.715 -8.133 1 98 107 THR B C 1
ATOM 3134 O O . THR B 1 107 ? -8.344 -5.109 -8.375 1 98 107 THR B O 1
ATOM 3137 N N . SER B 1 108 ? -9.727 -6.855 -8.82 1 98.19 108 SER B N 1
ATOM 3138 C CA . SER B 1 108 ? -8.875 -7.332 -9.914 1 98.19 108 SER B CA 1
ATOM 3139 C C . SER B 1 108 ? -8.727 -6.277 -11 1 98.19 108 SER B C 1
ATOM 3141 O O . SER B 1 108 ? -7.625 -6.043 -11.5 1 98.19 108 SER B O 1
ATOM 3143 N N . ARG B 1 109 ? -9.812 -5.594 -11.305 1 98.19 109 ARG B N 1
ATOM 3144 C CA . ARG B 1 109 ? -9.805 -4.562 -12.336 1 98.19 109 ARG B CA 1
ATOM 3145 C C . ARG B 1 109 ? -9.055 -3.32 -11.867 1 98.19 109 ARG B C 1
ATOM 3147 O O . ARG B 1 109 ? -8.289 -2.723 -12.625 1 98.19 109 ARG B O 1
ATOM 3154 N N . TYR B 1 110 ? -9.328 -2.963 -10.625 1 98.44 110 TYR B N 1
ATOM 3155 C CA . TYR B 1 110 ? -8.719 -1.752 -10.086 1 98.44 110 TYR B CA 1
ATOM 3156 C C . TYR B 1 110 ? -7.207 -1.896 -10 1 98.44 110 TYR B C 1
ATOM 3158 O O . TYR B 1 110 ? -6.465 -1.003 -10.414 1 98.44 110 TYR B O 1
ATOM 3166 N N . PHE B 1 111 ? -6.793 -3.031 -9.477 1 98.44 111 PHE B N 1
ATOM 3167 C CA . PHE B 1 111 ? -5.359 -3.27 -9.328 1 98.44 111 PHE B CA 1
ATOM 3168 C C . PHE B 1 111 ? -4.68 -3.346 -10.688 1 98.44 111 PHE B C 1
ATOM 3170 O O . PHE B 1 111 ? -3.596 -2.789 -10.875 1 98.44 111 PHE B O 1
ATOM 3177 N N . ALA B 1 112 ? -5.258 -4.047 -11.617 1 98.56 112 ALA B N 1
ATOM 3178 C CA . ALA B 1 112 ? -4.703 -4.195 -12.961 1 98.56 112 ALA B CA 1
ATOM 3179 C C . ALA B 1 112 ? -4.508 -2.838 -13.625 1 98.56 112 ALA B C 1
ATOM 3181 O O . ALA B 1 112 ? -3.455 -2.568 -14.211 1 98.56 112 ALA B O 1
ATOM 3182 N N . LYS B 1 113 ? -5.551 -2.01 -13.508 1 97.81 113 LYS B N 1
ATOM 3183 C CA . LYS B 1 113 ? -5.461 -0.667 -14.07 1 97.81 113 LYS B CA 1
ATOM 3184 C C . LYS B 1 113 ? -4.316 0.121 -13.445 1 97.81 113 LYS B C 1
ATOM 3186 O O . LYS B 1 113 ? -3.533 0.76 -14.156 1 97.81 113 LYS B O 1
ATOM 3191 N N . MET B 1 114 ? -4.223 0.034 -12.172 1 97.69 114 MET B N 1
ATOM 3192 C CA . MET B 1 114 ? -3.172 0.742 -11.445 1 97.69 114 MET B CA 1
ATOM 3193 C C . MET B 1 114 ? -1.792 0.244 -11.859 1 97.69 114 MET B C 1
ATOM 3195 O O . MET B 1 114 ? -0.926 1.038 -12.227 1 97.69 114 MET B O 1
ATOM 3199 N N . ALA B 1 115 ? -1.57 -1.048 -11.852 1 98.12 115 ALA B N 1
ATOM 3200 C CA . ALA B 1 115 ? -0.276 -1.635 -12.188 1 98.12 115 ALA B CA 1
ATOM 3201 C C . ALA B 1 115 ? 0.125 -1.29 -13.625 1 98.12 115 ALA B C 1
ATOM 3203 O O . ALA B 1 115 ? 1.296 -1.013 -13.898 1 98.12 115 ALA B O 1
ATOM 3204 N N . SER B 1 116 ? -0.851 -1.221 -14.516 1 98.38 116 SER B N 1
ATOM 3205 C CA . SER B 1 116 ? -0.608 -0.984 -15.93 1 98.38 116 SER B CA 1
ATOM 3206 C C . SER B 1 116 ? -0.085 0.428 -16.172 1 98.38 116 SER B C 1
ATOM 3208 O O . SER B 1 116 ? 0.44 0.724 -17.25 1 98.38 116 SER B O 1
ATOM 3210 N N . THR B 1 117 ? -0.232 1.306 -15.188 1 97.38 117 THR B N 1
ATOM 3211 C CA . THR B 1 117 ? 0.243 2.676 -15.352 1 97.38 117 THR B CA 1
ATOM 3212 C C . THR B 1 117 ? 1.69 2.803 -14.883 1 97.38 117 THR B C 1
ATOM 3214 O O . THR B 1 117 ? 2.355 3.803 -15.172 1 97.38 117 THR B O 1
ATOM 3217 N N . HIS B 1 118 ? 2.191 1.762 -14.195 1 98.31 118 HIS B N 1
ATOM 3218 C CA . HIS B 1 118 ? 3.502 1.917 -13.57 1 98.31 118 HIS B CA 1
ATOM 3219 C C . HIS B 1 118 ? 4.547 1.044 -14.266 1 98.31 118 HIS B C 1
ATOM 3221 O O . HIS B 1 118 ? 5.742 1.326 -14.188 1 98.31 118 HIS B O 1
ATOM 3227 N N . VAL B 1 119 ? 4.09 -0.046 -14.914 1 98.75 119 VAL B N 1
ATOM 3228 C CA . VAL B 1 119 ? 5.039 -0.938 -15.57 1 98.75 119 VAL B CA 1
ATOM 3229 C C . VAL B 1 119 ? 4.656 -1.109 -17.031 1 98.75 119 VAL B C 1
ATOM 3231 O O . VAL B 1 119 ? 3.504 -0.892 -17.422 1 98.75 119 VAL B O 1
ATOM 3234 N N . ASP B 1 120 ? 5.602 -1.587 -17.859 1 98.62 120 ASP B N 1
ATOM 3235 C CA . ASP B 1 120 ? 5.406 -1.611 -19.297 1 98.62 120 ASP B CA 1
ATOM 3236 C C . ASP B 1 120 ? 4.965 -2.994 -19.766 1 98.62 120 ASP B C 1
ATOM 3238 O O . ASP B 1 120 ? 4.363 -3.127 -20.844 1 98.62 120 ASP B O 1
ATOM 3242 N N . TRP B 1 121 ? 5.293 -3.973 -19.078 1 98.75 121 TRP B N 1
ATOM 3243 C CA . TRP B 1 121 ? 4.852 -5.328 -19.391 1 98.75 121 TRP B CA 1
ATOM 3244 C C . TRP B 1 121 ? 4.867 -6.199 -18.141 1 98.75 121 TRP B C 1
ATOM 3246 O O . TRP B 1 121 ? 5.422 -5.809 -17.109 1 98.75 121 TRP B O 1
ATOM 3256 N N . LEU B 1 122 ? 4.188 -7.395 -18.188 1 98.81 122 LEU B N 1
ATOM 3257 C CA . LEU B 1 122 ? 3.98 -8.258 -17.031 1 98.81 122 LEU B CA 1
ATOM 3258 C C . LEU B 1 122 ? 4.168 -9.727 -17.406 1 98.81 122 LEU B C 1
ATOM 3260 O O . LEU B 1 122 ? 3.643 -10.18 -18.422 1 98.81 122 LEU B O 1
ATOM 3264 N N . VAL B 1 123 ? 5 -10.414 -16.625 1 98.88 123 VAL B N 1
ATOM 3265 C CA . VAL B 1 123 ? 5.09 -11.867 -16.688 1 98.88 123 VAL B CA 1
ATOM 3266 C C . VAL B 1 123 ? 4.676 -12.461 -15.344 1 98.88 123 VAL B C 1
ATOM 3268 O O . VAL B 1 123 ? 5.133 -12.008 -14.289 1 98.88 123 VAL B O 1
ATOM 3271 N N . THR B 1 124 ? 3.805 -13.414 -15.375 1 98.88 124 THR B N 1
ATOM 3272 C CA . THR B 1 124 ? 3.311 -14.031 -14.148 1 98.88 124 THR B CA 1
ATOM 3273 C C . THR B 1 124 ? 3.062 -15.523 -14.352 1 98.88 124 THR B C 1
ATOM 3275 O O . THR B 1 124 ? 3.215 -16.031 -15.461 1 98.88 124 THR B O 1
ATOM 3278 N N . VAL B 1 125 ? 2.816 -16.203 -13.203 1 98.62 125 VAL B N 1
ATOM 3279 C CA . VAL B 1 125 ? 2.574 -17.641 -13.242 1 98.62 125 VAL B CA 1
ATOM 3280 C C . VAL B 1 125 ? 1.142 -17.938 -12.805 1 98.62 125 VAL B C 1
ATOM 3282 O O . VAL B 1 125 ? 0.729 -17.562 -11.711 1 98.62 125 VAL B O 1
ATOM 3285 N N . ASP B 1 126 ? 0.412 -18.547 -13.664 1 96.81 126 ASP B N 1
ATOM 3286 C CA . ASP B 1 126 ? -0.924 -19.047 -13.352 1 96.81 126 ASP B CA 1
ATOM 3287 C C . ASP B 1 126 ? -1.71 -18.031 -12.523 1 96.81 126 ASP B C 1
ATOM 3289 O O . ASP B 1 126 ? -2.076 -18.312 -11.383 1 96.81 126 ASP B O 1
ATOM 3293 N N . PRO B 1 127 ? -2.1 -16.766 -13 1 95.81 127 PRO B N 1
ATOM 3294 C CA . PRO B 1 127 ? -2.756 -15.688 -12.25 1 95.81 127 PRO B CA 1
ATOM 3295 C C . PRO B 1 127 ? -4.199 -16.031 -11.875 1 95.81 127 PRO B C 1
ATOM 3297 O O . PRO B 1 127 ? -4.945 -15.156 -11.43 1 95.81 127 PRO B O 1
ATOM 3300 N N . HIS B 1 128 ? -4.598 -17.234 -11.727 1 91.25 128 HIS B N 1
ATOM 3301 C CA . HIS B 1 128 ? -5.945 -17.609 -11.328 1 91.25 128 HIS B CA 1
ATOM 3302 C C . HIS B 1 128 ? -6.992 -17.016 -12.266 1 91.25 128 HIS B C 1
ATOM 3304 O O . HIS B 1 128 ? -7.941 -16.375 -11.812 1 91.25 128 HIS B O 1
ATOM 3310 N N . LEU B 1 129 ? -6.836 -17.172 -13.484 1 90.5 129 LEU B N 1
ATOM 3311 C CA . LEU B 1 129 ? -7.824 -16.75 -14.469 1 90.5 129 LEU B CA 1
ATOM 3312 C C . LEU B 1 129 ? -9.094 -17.578 -14.359 1 90.5 129 LEU B C 1
ATOM 3314 O O . LEU B 1 129 ? -9.117 -18.734 -14.789 1 90.5 129 LEU B O 1
ATOM 3318 N N . HIS B 1 130 ? -10.078 -17.078 -13.641 1 85.56 130 HIS B N 1
ATOM 3319 C CA . HIS B 1 130 ? -11.328 -17.797 -13.438 1 85.56 130 HIS B CA 1
ATOM 3320 C C . HIS B 1 130 ? -12.43 -17.25 -14.336 1 85.56 130 HIS B C 1
ATOM 3322 O O . HIS B 1 130 ? -12.992 -17.984 -15.156 1 85.56 130 HIS B O 1
ATOM 3328 N N . ARG B 1 131 ? -12.656 -15.969 -14.25 1 91 131 ARG B N 1
ATOM 3329 C CA . ARG B 1 131 ? -13.719 -15.375 -15.062 1 91 131 ARG B CA 1
ATOM 3330 C C . ARG B 1 131 ? -13.133 -14.516 -16.188 1 91 131 ARG B C 1
ATOM 3332 O O . ARG B 1 131 ? -13.875 -13.914 -16.969 1 91 131 ARG B O 1
ATOM 3339 N N . TYR B 1 132 ? -11.852 -14.414 -16.172 1 94.5 132 TYR B N 1
ATOM 3340 C CA . TYR B 1 132 ? -11.141 -13.789 -17.281 1 94.5 132 TYR B CA 1
ATOM 3341 C C . TYR B 1 132 ? -10.531 -14.844 -18.203 1 94.5 132 TYR B C 1
ATOM 3343 O O . TYR B 1 132 ? -10.016 -15.859 -17.75 1 94.5 132 TYR B O 1
ATOM 3351 N N . ASP B 1 133 ? -10.578 -14.578 -19.531 1 93.94 133 ASP B N 1
ATOM 3352 C CA . ASP B 1 133 ? -9.945 -15.469 -20.484 1 93.94 133 ASP B CA 1
ATOM 3353 C C . ASP B 1 133 ? -8.445 -15.203 -20.562 1 93.94 133 ASP B C 1
ATOM 3355 O O . ASP B 1 133 ? -7.656 -16.125 -20.812 1 93.94 133 ASP B O 1
ATOM 3359 N N . SER B 1 134 ? -8.195 -13.961 -20.438 1 96.62 134 SER B N 1
ATOM 3360 C CA . SER B 1 134 ? -6.801 -13.531 -20.516 1 96.62 134 SER B CA 1
ATOM 3361 C C . SER B 1 134 ? -6.562 -12.281 -19.688 1 96.62 134 SER B C 1
ATOM 3363 O O . SER B 1 134 ? -7.504 -11.547 -19.359 1 96.62 134 SER B O 1
ATOM 3365 N N . LEU B 1 135 ? -5.344 -12.094 -19.328 1 97.69 135 LEU B N 1
ATOM 3366 C CA . LEU B 1 135 ? -4.977 -10.922 -18.531 1 97.69 135 LEU B CA 1
ATOM 3367 C C . LEU B 1 135 ? -5.246 -9.641 -19.312 1 97.69 135 LEU B C 1
ATOM 3369 O O . LEU B 1 135 ? -5.5 -8.586 -18.719 1 97.69 135 LEU B O 1
ATOM 3373 N N . ASP B 1 136 ? -5.227 -9.711 -20.625 1 96.88 136 ASP B N 1
ATOM 3374 C CA . ASP B 1 136 ? -5.371 -8.531 -21.484 1 96.88 136 ASP B CA 1
ATOM 3375 C C . ASP B 1 136 ? -6.75 -7.895 -21.312 1 96.88 136 ASP B C 1
ATOM 3377 O O . ASP B 1 136 ? -6.973 -6.762 -21.734 1 96.88 136 ASP B O 1
ATOM 3381 N N . GLU B 1 137 ? -7.613 -8.641 -20.766 1 97.69 137 GLU B N 1
ATOM 3382 C CA . GLU B 1 137 ? -8.945 -8.109 -20.531 1 97.69 137 GLU B CA 1
ATOM 3383 C C . GLU B 1 137 ? -8.922 -7 -19.484 1 97.69 137 GLU B C 1
ATOM 3385 O O . GLU B 1 137 ? -9.797 -6.129 -19.469 1 97.69 137 GLU B O 1
ATOM 3390 N N . ILE B 1 138 ? -7.867 -7.016 -18.578 1 97.88 138 ILE B N 1
ATOM 3391 C CA . ILE B 1 138 ? -7.91 -6.023 -17.516 1 97.88 138 ILE B CA 1
ATOM 3392 C C . ILE B 1 138 ? -6.555 -5.34 -17.391 1 97.88 138 ILE B C 1
ATOM 3394 O O . ILE B 1 138 ? -6.449 -4.246 -16.828 1 97.88 138 ILE B O 1
ATOM 3398 N N . TYR B 1 139 ? -5.531 -5.949 -17.875 1 98.44 139 TYR B N 1
ATOM 3399 C CA . TYR B 1 139 ? -4.223 -5.305 -17.922 1 98.44 139 TYR B CA 1
ATOM 3400 C C . TYR B 1 139 ? -4 -4.652 -19.297 1 98.44 139 TYR B C 1
ATOM 3402 O O . TYR B 1 139 ? -4.098 -5.316 -20.328 1 98.44 139 TYR B O 1
ATOM 3410 N N . GLY B 1 140 ? -3.689 -3.355 -19.328 1 97.75 140 GLY B N 1
ATOM 3411 C CA . GLY B 1 140 ? -3.496 -2.613 -20.562 1 97.75 140 GLY B CA 1
ATOM 3412 C C . GLY B 1 140 ? -2.072 -2.678 -21.078 1 97.75 140 GLY B C 1
ATOM 3413 O O . GLY B 1 140 ? -1.649 -1.817 -21.859 1 97.75 140 GLY B O 1
ATOM 3414 N N . ILE B 1 141 ? -1.32 -3.611 -20.656 1 98.19 141 ILE B N 1
ATOM 3415 C CA . ILE B 1 141 ? 0.079 -3.764 -21.047 1 98.19 141 ILE B CA 1
ATOM 3416 C C . ILE B 1 141 ? 0.324 -5.184 -21.547 1 98.19 141 ILE B C 1
ATOM 3418 O O . ILE B 1 141 ? -0.477 -6.086 -21.297 1 98.19 141 ILE B O 1
ATOM 3422 N N . ASP B 1 142 ? 1.426 -5.387 -22.281 1 97.69 142 ASP B N 1
ATOM 3423 C CA . ASP B 1 142 ? 1.802 -6.727 -22.719 1 97.69 142 ASP B CA 1
ATOM 3424 C C . ASP B 1 142 ? 2.006 -7.656 -21.516 1 97.69 142 ASP B C 1
ATOM 3426 O O . ASP B 1 142 ? 2.598 -7.262 -20.516 1 97.69 142 ASP B O 1
ATOM 3430 N N . SER B 1 143 ? 1.439 -8.805 -21.625 1 98.06 143 SER B N 1
ATOM 3431 C CA . SER B 1 143 ? 1.564 -9.758 -20.516 1 98.06 143 SER B CA 1
ATOM 3432 C C . SER B 1 143 ? 1.817 -11.164 -21.047 1 98.06 143 SER B C 1
ATOM 3434 O O . SER B 1 143 ? 1.418 -11.508 -22.156 1 98.06 143 SER B O 1
ATOM 3436 N N . ARG B 1 144 ? 2.541 -11.969 -20.297 1 98.06 144 ARG B N 1
ATOM 3437 C CA . ARG B 1 144 ? 2.75 -13.391 -20.531 1 98.06 144 ARG B CA 1
ATOM 3438 C C . ARG B 1 144 ? 2.404 -14.211 -19.281 1 98.06 144 ARG B C 1
ATOM 3440 O O . ARG B 1 144 ? 2.734 -13.812 -18.172 1 98.06 144 ARG B O 1
ATOM 3447 N N . VAL B 1 145 ? 1.707 -15.258 -19.594 1 98.25 145 VAL B N 1
ATOM 3448 C CA . VAL B 1 145 ? 1.359 -16.188 -18.516 1 98.25 145 VAL B CA 1
ATOM 3449 C C . VAL B 1 145 ? 2.162 -17.469 -18.672 1 98.25 145 VAL B C 1
ATOM 3451 O O . VAL B 1 145 ? 2.158 -18.094 -19.75 1 98.25 145 VAL B O 1
ATOM 3454 N N . VAL B 1 146 ? 2.867 -17.766 -17.625 1 98.5 146 VAL B N 1
ATOM 3455 C CA . VAL B 1 146 ? 3.596 -19.031 -17.547 1 98.5 146 VAL B CA 1
ATOM 3456 C C . VAL B 1 146 ? 2.754 -20.078 -16.828 1 98.5 146 VAL B C 1
ATOM 3458 O O . VAL B 1 146 ? 2.123 -19.766 -15.805 1 98.5 146 VAL B O 1
ATOM 3461 N N . HIS B 1 147 ? 2.73 -21.266 -17.344 1 97.38 147 HIS B N 1
ATOM 3462 C CA . HIS B 1 147 ? 1.96 -22.344 -16.734 1 97.38 147 HIS B CA 1
ATOM 3463 C C . HIS B 1 147 ? 2.869 -23.312 -15.992 1 97.38 147 HIS B C 1
ATOM 3465 O O . HIS B 1 147 ? 3.867 -23.781 -16.547 1 97.38 147 HIS B O 1
ATOM 3471 N N . ALA B 1 148 ? 2.496 -23.641 -14.82 1 98.12 148 ALA B N 1
ATOM 3472 C CA . ALA B 1 148 ? 3.307 -24.5 -13.953 1 98.12 148 ALA B CA 1
ATOM 3473 C C . ALA B 1 148 ? 3.01 -25.969 -14.203 1 98.12 148 ALA B C 1
ATOM 3475 O O . ALA B 1 148 ? 3.742 -26.844 -13.734 1 98.12 148 ALA B O 1
ATOM 3476 N N . ALA B 1 149 ? 1.985 -26.312 -14.961 1 97.44 149 ALA B N 1
ATOM 3477 C CA . ALA B 1 149 ? 1.389 -27.641 -15.062 1 97.44 149 ALA B CA 1
ATOM 3478 C C . ALA B 1 149 ? 2.432 -28.688 -15.453 1 97.44 149 ALA B C 1
ATOM 3480 O O . ALA B 1 149 ? 2.5 -29.766 -14.859 1 97.44 149 ALA B O 1
ATOM 3481 N N . GLU B 1 150 ? 3.252 -28.359 -16.422 1 97.88 150 GLU B N 1
ATOM 3482 C CA . GLU B 1 150 ? 4.227 -29.328 -16.938 1 97.88 150 GLU B CA 1
ATOM 3483 C C . GLU B 1 150 ? 5.234 -29.703 -15.852 1 97.88 150 GLU B C 1
ATOM 3485 O O . GLU B 1 150 ? 5.523 -30.891 -15.656 1 97.88 150 GLU B O 1
ATOM 3490 N N . LEU B 1 151 ? 5.773 -28.703 -15.18 1 98.56 151 LEU B N 1
ATOM 3491 C CA . LEU B 1 151 ? 6.785 -28.969 -14.164 1 98.56 151 LEU B CA 1
ATOM 3492 C C . LEU B 1 151 ? 6.16 -29.625 -12.938 1 98.56 151 LEU B C 1
ATOM 3494 O O . LEU B 1 151 ? 6.789 -30.469 -12.289 1 98.56 151 LEU B O 1
ATOM 3498 N N . VAL B 1 152 ? 4.953 -29.234 -12.594 1 98.62 152 VAL B N 1
ATOM 3499 C CA . VAL B 1 152 ? 4.238 -29.859 -11.484 1 98.62 152 VAL B CA 1
ATOM 3500 C C . VAL B 1 152 ? 3.992 -31.344 -11.797 1 98.62 152 VAL B C 1
ATOM 3502 O O . VAL B 1 152 ? 4.254 -32.219 -10.969 1 98.62 152 VAL B O 1
ATOM 3505 N N . ALA B 1 153 ? 3.516 -31.625 -13.008 1 98.38 153 ALA B N 1
ATOM 3506 C CA . ALA B 1 153 ? 3.258 -33 -13.438 1 98.38 153 ALA B CA 1
ATOM 3507 C C . ALA B 1 153 ? 4.535 -33.844 -13.406 1 98.38 153 ALA B C 1
ATOM 3509 O O . ALA B 1 153 ? 4.523 -35 -12.961 1 98.38 153 ALA B O 1
ATOM 3510 N N . ALA B 1 154 ? 5.594 -33.219 -13.93 1 98.38 154 ALA B N 1
ATOM 3511 C CA . ALA B 1 154 ? 6.879 -33.906 -13.938 1 98.38 154 ALA B CA 1
ATOM 3512 C C . ALA B 1 154 ? 7.316 -34.281 -12.516 1 98.38 154 ALA B C 1
ATOM 3514 O O . ALA B 1 154 ? 7.816 -35.375 -12.273 1 98.38 154 ALA B O 1
ATOM 3515 N N . TRP B 1 155 ? 7.168 -33.312 -11.602 1 98.69 155 TRP B N 1
ATOM 3516 C CA . TRP B 1 155 ? 7.535 -33.594 -10.211 1 98.69 155 TRP B CA 1
ATOM 3517 C C . TRP B 1 155 ? 6.695 -34.719 -9.633 1 98.69 155 TRP B C 1
ATOM 3519 O O . TRP B 1 155 ? 7.227 -35.625 -8.969 1 98.69 155 TRP B O 1
ATOM 3529 N N . ILE B 1 156 ? 5.383 -34.688 -9.828 1 98.25 156 ILE B N 1
ATOM 3530 C CA . ILE B 1 156 ? 4.469 -35.719 -9.32 1 98.25 156 ILE B CA 1
ATOM 3531 C C . ILE B 1 156 ? 4.875 -37.062 -9.859 1 98.25 156 ILE B C 1
ATOM 3533 O O . ILE B 1 156 ? 4.98 -38.031 -9.102 1 98.25 156 ILE B O 1
ATOM 3537 N N . GLY B 1 157 ? 5.137 -37.156 -11.148 1 97.06 157 GLY B N 1
ATOM 3538 C CA . GLY B 1 157 ? 5.547 -38.406 -11.766 1 97.06 157 GLY B CA 1
ATOM 3539 C C . GLY B 1 157 ? 6.848 -38.969 -11.211 1 97.06 157 GLY B C 1
ATOM 3540 O O . GLY B 1 157 ? 7.004 -40.188 -11.062 1 97.06 157 GLY B O 1
ATOM 3541 N N . ALA B 1 158 ? 7.73 -38.062 -10.844 1 97.75 158 ALA B N 1
ATOM 3542 C CA . ALA B 1 158 ? 9.062 -38.469 -10.398 1 97.75 158 ALA B CA 1
ATOM 3543 C C . ALA B 1 158 ? 9.055 -38.844 -8.922 1 97.75 158 ALA B C 1
ATOM 3545 O O . ALA B 1 158 ? 9.891 -39.656 -8.477 1 97.75 158 ALA B O 1
ATOM 3546 N N . HIS B 1 159 ? 8.039 -38.344 -8.156 1 98.06 159 HIS B N 1
ATOM 3547 C CA . HIS B 1 159 ? 8.203 -38.438 -6.715 1 98.06 159 HIS B CA 1
ATOM 3548 C C . HIS B 1 159 ? 7.059 -39.219 -6.074 1 98.06 159 HIS B C 1
ATOM 3550 O O . HIS B 1 159 ? 7.137 -39.594 -4.902 1 98.06 159 HIS B O 1
ATOM 3556 N N . ILE B 1 160 ? 5.965 -39.438 -6.809 1 97.81 160 ILE B N 1
ATOM 3557 C CA . ILE B 1 160 ? 4.789 -40.062 -6.195 1 97.81 160 ILE B CA 1
ATOM 3558 C C . ILE B 1 160 ? 4.418 -41.312 -6.953 1 97.81 160 ILE B C 1
ATOM 3560 O O . ILE B 1 160 ? 4.188 -41.281 -8.164 1 97.81 160 ILE B O 1
ATOM 3564 N N . GLU B 1 161 ? 4.355 -42.406 -6.242 1 96.12 161 GLU B N 1
ATOM 3565 C CA . GLU B 1 161 ? 3.953 -43.688 -6.828 1 96.12 161 GLU B CA 1
ATOM 3566 C C . GLU B 1 161 ? 2.438 -43.781 -6.996 1 96.12 161 GLU B C 1
ATOM 3568 O O . GLU B 1 161 ? 1.69 -43.469 -6.062 1 96.12 161 GLU B O 1
ATOM 3573 N N . ARG B 1 162 ? 1.94 -44.094 -8.188 1 96.5 162 ARG B N 1
ATOM 3574 C CA . ARG B 1 162 ? 0.534 -44.281 -8.523 1 96.5 162 ARG B CA 1
ATOM 3575 C C . ARG B 1 162 ? -0.307 -43.094 -8.062 1 96.5 162 ARG B C 1
ATOM 3577 O O . ARG B 1 162 ? -1.286 -43.281 -7.332 1 96.5 162 ARG B O 1
ATOM 3584 N N . PRO B 1 163 ? 0.078 -41.938 -8.531 1 97.5 163 PRO B N 1
ATOM 3585 C CA . PRO B 1 163 ? -0.641 -40.75 -8.078 1 97.5 163 PRO B CA 1
ATOM 3586 C C . PRO B 1 163 ? -2.092 -40.719 -8.555 1 97.5 163 PRO B C 1
ATOM 3588 O O . PRO B 1 163 ? -2.387 -41.156 -9.68 1 97.5 163 PRO B O 1
ATOM 3591 N N . LEU B 1 164 ? -2.982 -40.312 -7.684 1 96.5 164 LEU B N 1
ATOM 3592 C CA . LEU B 1 164 ? -4.352 -39.906 -7.984 1 96.5 164 LEU B CA 1
ATOM 3593 C C . LEU B 1 164 ? -4.559 -38.406 -7.688 1 96.5 164 LEU B C 1
ATOM 3595 O O . LEU B 1 164 ? -4.523 -38 -6.531 1 96.5 164 LEU B O 1
ATOM 3599 N N . LEU B 1 165 ? -4.734 -37.594 -8.75 1 96.88 165 LEU B N 1
ATOM 3600 C CA . LEU B 1 165 ? -4.949 -36.188 -8.539 1 96.88 165 LEU B CA 1
ATOM 3601 C C . LEU B 1 165 ? -6.383 -35.906 -8.109 1 96.88 165 LEU B C 1
ATOM 3603 O O . LEU B 1 165 ? -7.328 -36.375 -8.742 1 96.88 165 LEU B O 1
ATOM 3607 N N . ILE B 1 166 ? -6.469 -35.188 -6.984 1 95.06 166 ILE B N 1
ATOM 3608 C CA . ILE B 1 166 ? -7.773 -34.875 -6.414 1 95.06 166 ILE B CA 1
ATOM 3609 C C . ILE B 1 166 ? -7.957 -33.375 -6.316 1 95.06 166 ILE B C 1
ATOM 3611 O O . ILE B 1 166 ? -7.117 -32.656 -5.742 1 95.06 166 ILE B O 1
ATOM 3615 N N . GLY B 1 167 ? -8.984 -32.844 -6.93 1 93.75 167 GLY B N 1
ATOM 3616 C CA . GLY B 1 167 ? -9.406 -31.469 -6.73 1 93.75 167 GLY B CA 1
ATOM 3617 C C . GLY B 1 167 ? -10.359 -31.297 -5.566 1 93.75 167 GLY B C 1
ATOM 3618 O O . GLY B 1 167 ? -11.344 -32.031 -5.453 1 93.75 167 GLY B O 1
ATOM 3619 N N . PRO B 1 168 ? -10.031 -30.391 -4.688 1 89.12 168 PRO B N 1
ATOM 3620 C CA . PRO B 1 168 ? -10.859 -30.25 -3.484 1 89.12 168 PRO B CA 1
ATOM 3621 C C . PRO B 1 168 ? -12.273 -29.766 -3.795 1 89.12 168 PRO B C 1
ATOM 3623 O O . PRO B 1 168 ? -13.195 -29.984 -3.006 1 89.12 168 PRO B O 1
ATOM 3626 N N . ASP B 1 169 ? -12.445 -29 -4.895 1 85.06 169 ASP B N 1
ATOM 3627 C CA . ASP B 1 169 ? -13.75 -28.516 -5.312 1 85.06 169 ASP B CA 1
ATOM 3628 C C . ASP B 1 169 ? -13.797 -28.281 -6.82 1 85.06 169 ASP B C 1
ATOM 3630 O O . ASP B 1 169 ? -12.797 -28.5 -7.516 1 85.06 169 ASP B O 1
ATOM 3634 N N . VAL B 1 170 ? -14.922 -27.922 -7.246 1 82.12 170 VAL B N 1
ATOM 3635 C CA . VAL B 1 170 ? -15.172 -27.797 -8.68 1 82.12 170 VAL B CA 1
ATOM 3636 C C . VAL B 1 170 ? -14.305 -26.688 -9.266 1 82.12 170 VAL B C 1
ATOM 3638 O O . VAL B 1 170 ? -13.867 -26.766 -10.422 1 82.12 170 VAL B O 1
ATOM 3641 N N . GLU B 1 171 ? -13.891 -25.766 -8.516 1 81.62 171 GLU B N 1
ATOM 3642 C CA . GLU B 1 171 ? -13.125 -24.641 -9.016 1 81.62 171 GLU B CA 1
ATOM 3643 C C . GLU B 1 171 ? -11.711 -25.047 -9.406 1 81.62 171 GLU B C 1
ATOM 3645 O O . GLU B 1 171 ? -11.055 -24.375 -10.203 1 81.62 171 GLU B O 1
ATOM 3650 N N . SER B 1 172 ? -11.289 -26.156 -8.875 1 86.62 172 SER B N 1
ATOM 3651 C CA . SER B 1 172 ? -9.93 -26.609 -9.133 1 86.62 172 SER B CA 1
ATOM 3652 C C . SER B 1 172 ? -9.867 -27.531 -10.344 1 86.62 172 SER B C 1
ATOM 3654 O O . SER B 1 172 ? -8.789 -27.938 -10.773 1 86.62 172 SER B O 1
ATOM 3656 N N . GLU B 1 173 ? -11.023 -27.859 -10.852 1 85.69 173 GLU B N 1
ATOM 3657 C CA . GLU B 1 173 ? -11.141 -28.906 -11.867 1 85.69 173 GLU B CA 1
ATOM 3658 C C . GLU B 1 173 ? -10.195 -28.641 -13.039 1 85.69 173 GLU B C 1
ATOM 3660 O O . GLU B 1 173 ? -9.484 -29.531 -13.492 1 85.69 173 GLU B O 1
ATOM 3665 N N . GLN B 1 174 ? -10.148 -27.406 -13.461 1 85.56 174 GLN B N 1
ATOM 3666 C CA . GLN B 1 174 ? -9.344 -27.078 -14.641 1 85.56 174 GLN B CA 1
ATOM 3667 C C . GLN B 1 174 ? -7.863 -27.344 -14.383 1 85.56 174 GLN B C 1
ATOM 3669 O O . GLN B 1 174 ? -7.168 -27.891 -15.25 1 85.56 174 GLN B O 1
ATOM 3674 N N . TRP B 1 175 ? -7.375 -27.078 -13.305 1 88.56 175 TRP B N 1
ATOM 3675 C CA . TRP B 1 175 ? -5.961 -27.234 -12.984 1 88.56 175 TRP B CA 1
ATOM 3676 C C . TRP B 1 175 ? -5.617 -28.703 -12.734 1 88.56 175 TRP B C 1
ATOM 3678 O O . TRP B 1 175 ? -4.582 -29.188 -13.195 1 88.56 175 TRP B O 1
ATOM 3688 N N . VAL B 1 176 ? -6.531 -29.391 -12.062 1 92.44 176 VAL B N 1
ATOM 3689 C CA . VAL B 1 176 ? -6.328 -30.797 -11.727 1 92.44 176 VAL B CA 1
ATOM 3690 C C . VAL B 1 176 ? -6.285 -31.625 -13.008 1 92.44 176 VAL B C 1
ATOM 3692 O O . VAL B 1 176 ? -5.395 -32.469 -13.188 1 92.44 176 VAL B O 1
ATOM 3695 N N . ALA B 1 177 ? -7.234 -31.359 -13.852 1 91.94 177 ALA B N 1
ATOM 3696 C CA . ALA B 1 177 ? -7.305 -32.094 -15.109 1 91.94 177 ALA B CA 1
ATOM 3697 C C . ALA B 1 177 ? -6.047 -31.875 -15.945 1 91.94 177 ALA B C 1
ATOM 3699 O O . ALA B 1 177 ? -5.5 -32.812 -16.531 1 91.94 177 ALA B O 1
ATOM 3700 N N . ASP B 1 178 ? -5.629 -30.656 -16 1 93.75 178 ASP B N 1
ATOM 3701 C CA . ASP B 1 178 ? -4.457 -30.297 -16.797 1 93.75 178 ASP B CA 1
ATOM 3702 C C . ASP B 1 178 ? -3.205 -31 -16.266 1 93.75 178 ASP B C 1
ATOM 3704 O O . ASP B 1 178 ? -2.5 -31.672 -17.031 1 93.75 178 ASP B O 1
ATOM 3708 N N . VAL B 1 179 ? -2.959 -30.953 -15.023 1 96.25 179 VAL B N 1
ATOM 3709 C CA . VAL B 1 179 ? -1.779 -31.547 -14.406 1 96.25 179 VAL B CA 1
ATOM 3710 C C . VAL B 1 179 ? -1.864 -33.062 -14.492 1 96.25 179 VAL B C 1
ATOM 3712 O O . VAL B 1 179 ? -0.872 -33.75 -14.789 1 96.25 179 VAL B O 1
ATOM 3715 N N . ALA B 1 180 ? -3.047 -33.656 -14.195 1 95.38 180 ALA B N 1
ATOM 3716 C CA . ALA B 1 180 ? -3.24 -35.094 -14.258 1 95.38 180 ALA B CA 1
ATOM 3717 C C . ALA B 1 180 ? -2.947 -35.625 -15.648 1 95.38 180 ALA B C 1
ATOM 3719 O O . ALA B 1 180 ? -2.273 -36.656 -15.805 1 95.38 180 ALA B O 1
ATOM 3720 N N . GLY B 1 181 ? -3.502 -34.906 -16.641 1 95.38 181 GLY B N 1
ATOM 3721 C CA . GLY B 1 181 ? -3.25 -35.312 -18.016 1 95.38 181 GLY B CA 1
ATOM 3722 C C . GLY B 1 181 ? -1.774 -35.344 -18.375 1 95.38 181 GLY B C 1
ATOM 3723 O O . GLY B 1 181 ? -1.298 -36.281 -18.984 1 95.38 181 GLY B O 1
ATOM 3724 N N . LYS B 1 182 ? -1.037 -34.406 -17.969 1 96.12 182 LYS B N 1
ATOM 3725 C CA . LYS B 1 182 ? 0.387 -34.281 -18.266 1 96.12 182 LYS B CA 1
ATOM 3726 C C . LYS B 1 182 ? 1.2 -35.312 -17.5 1 96.12 182 LYS B C 1
ATOM 3728 O O . LYS B 1 182 ? 2.24 -35.75 -17.969 1 96.12 182 LYS B O 1
ATOM 3733 N N . ALA B 1 183 ? 0.7 -35.656 -16.328 1 95.5 183 ALA B N 1
ATOM 3734 C CA . ALA B 1 183 ? 1.382 -36.656 -15.484 1 95.5 183 ALA B CA 1
ATOM 3735 C C . ALA B 1 183 ? 0.995 -38.062 -15.883 1 95.5 183 ALA B C 1
ATOM 3737 O O . ALA B 1 183 ? 1.599 -39.031 -15.414 1 95.5 183 ALA B O 1
ATOM 3738 N N . GLY B 1 184 ? -0.002 -38.156 -16.719 1 95.25 184 GLY B N 1
ATOM 3739 C CA . GLY B 1 184 ? -0.521 -39.469 -17.047 1 95.25 184 GLY B CA 1
ATOM 3740 C C . GLY B 1 184 ? -1.168 -40.188 -15.859 1 95.25 184 GLY B C 1
ATOM 3741 O O . GLY B 1 184 ? -1.021 -41.375 -15.688 1 95.25 184 GLY B O 1
ATOM 3742 N N . ALA B 1 185 ? -1.793 -39.438 -15 1 96.06 185 ALA B N 1
ATOM 3743 C CA . ALA B 1 185 ? -2.406 -39.938 -13.781 1 96.06 185 ALA B CA 1
ATOM 3744 C C . ALA B 1 185 ? -3.92 -39.75 -13.805 1 96.06 185 ALA B C 1
ATOM 3746 O O . ALA B 1 185 ? -4.43 -38.844 -14.477 1 96.06 185 ALA B O 1
ATOM 3747 N N . PRO B 1 186 ? -4.648 -40.656 -13.148 1 95 186 PRO B N 1
ATOM 3748 C CA . PRO B 1 186 ? -6.082 -40.406 -12.992 1 95 186 PRO B CA 1
ATOM 3749 C C . PRO B 1 186 ? -6.387 -39.219 -12.094 1 95 186 PRO B C 1
ATOM 3751 O O . PRO B 1 186 ? -5.527 -38.781 -11.312 1 95 186 PRO B O 1
ATOM 3754 N N . SER B 1 187 ? -7.582 -38.656 -12.297 1 94.38 187 SER B N 1
ATOM 3755 C CA . SER B 1 187 ? -7.992 -37.531 -11.477 1 94.38 187 SER B CA 1
ATOM 3756 C C . SER B 1 187 ? -9.453 -37.625 -11.055 1 94.38 187 SER B C 1
ATOM 3758 O O . SER B 1 187 ? -10.25 -38.281 -11.734 1 94.38 187 SER B O 1
ATOM 3760 N N . VAL B 1 188 ? -9.711 -37.094 -9.852 1 90.12 188 VAL B N 1
ATOM 3761 C CA . VAL B 1 188 ? -11.062 -37 -9.32 1 90.12 188 VAL B CA 1
ATOM 3762 C C . VAL B 1 188 ? -11.297 -35.625 -8.75 1 90.12 188 VAL B C 1
ATOM 3764 O O . VAL B 1 188 ? -10.391 -35 -8.164 1 90.12 188 VAL B O 1
ATOM 3767 N N . VAL B 1 189 ? -12.461 -35.062 -9.047 1 88.75 189 VAL B N 1
ATOM 3768 C CA . VAL B 1 189 ? -12.844 -33.781 -8.445 1 88.75 189 VAL B CA 1
ATOM 3769 C C . VAL B 1 189 ? -13.977 -34.031 -7.441 1 88.75 189 VAL B C 1
ATOM 3771 O O . VAL B 1 189 ? -14.977 -34.656 -7.758 1 88.75 189 VAL B O 1
ATOM 3774 N N . LEU B 1 190 ? -13.688 -33.438 -6.262 1 84.31 190 LEU B N 1
ATOM 3775 C CA . LEU B 1 190 ? -14.672 -33.656 -5.207 1 84.31 190 LEU B CA 1
ATOM 3776 C C . LEU B 1 190 ? -15.797 -32.625 -5.305 1 84.31 190 LEU B C 1
ATOM 3778 O O . LEU B 1 190 ? -15.57 -31.5 -5.742 1 84.31 190 LEU B O 1
ATOM 3782 N N . GLU B 1 191 ? -16.984 -33.094 -5.121 1 76.62 191 GLU B N 1
ATOM 3783 C CA . GLU B 1 191 ? -18.141 -32.188 -5.109 1 76.62 191 GLU B CA 1
ATOM 3784 C C . GLU B 1 191 ? -18.641 -31.969 -3.688 1 76.62 191 GLU B C 1
ATOM 3786 O O . GLU B 1 191 ? -18.688 -32.906 -2.881 1 76.62 191 GLU B O 1
ATOM 3791 N N . LYS B 1 192 ? -18.688 -30.656 -3.334 1 64.81 192 LYS B N 1
ATOM 3792 C CA . LYS B 1 192 ? -19.297 -30.344 -2.043 1 64.81 192 LYS B CA 1
ATOM 3793 C C . LYS B 1 192 ? -20.797 -30.641 -2.062 1 64.81 192 LYS B C 1
ATOM 3795 O O . LYS B 1 192 ? -21.516 -30.156 -2.941 1 64.81 192 LYS B O 1
ATOM 3800 N N . VAL B 1 193 ? -21.25 -31.828 -1.637 1 57.38 193 VAL B N 1
ATOM 3801 C CA . VAL B 1 193 ? -22.672 -32.094 -1.556 1 57.38 193 VAL B CA 1
ATOM 3802 C C . VAL B 1 193 ? -23.234 -31.562 -0.244 1 57.38 193 VAL B C 1
ATOM 3804 O O . VAL B 1 193 ? -22.781 -31.938 0.838 1 57.38 193 VAL B O 1
ATOM 3807 N N . ARG B 1 194 ? -23.938 -30.422 -0.304 1 49.97 194 ARG B N 1
ATOM 3808 C CA . ARG B 1 194 ? -24.578 -29.859 0.874 1 49.97 194 ARG B CA 1
ATOM 3809 C C . ARG B 1 194 ? -25.781 -30.703 1.302 1 49.97 194 ARG B C 1
ATOM 3811 O O . ARG B 1 194 ? -26.703 -30.922 0.521 1 49.97 194 ARG B O 1
ATOM 3818 N N . ARG B 1 195 ? -25.469 -31.656 2.248 1 50.78 195 ARG B N 1
ATOM 3819 C CA . ARG B 1 195 ? -26.609 -32.344 2.809 1 50.78 195 ARG B CA 1
ATOM 3820 C C . ARG B 1 195 ? -27.172 -31.609 4.023 1 50.78 195 ARG B C 1
ATOM 3822 O O . ARG B 1 195 ? -26.547 -31.625 5.09 1 50.78 195 ARG B O 1
ATOM 3829 N N . GLY B 1 196 ? -28.266 -30.906 4.07 1 51.47 196 GLY B N 1
ATOM 3830 C CA . GLY B 1 196 ? -28.922 -30.125 5.109 1 51.47 196 GLY B CA 1
ATOM 3831 C C . GLY B 1 196 ? -28.141 -28.875 5.496 1 51.47 196 GLY B C 1
ATOM 3832 O O . GLY B 1 196 ? -27.156 -28.531 4.832 1 51.47 196 GLY B O 1
ATOM 3833 N N . ASP B 1 197 ? -28.594 -27.828 6.559 1 48.12 197 ASP B N 1
ATOM 3834 C CA . ASP B 1 197 ? -28.047 -26.516 6.922 1 48.12 197 ASP B CA 1
ATOM 3835 C C . ASP B 1 197 ? -26.609 -26.625 7.414 1 48.12 197 ASP B C 1
ATOM 3837 O O . ASP B 1 197 ? -25.906 -25.625 7.523 1 48.12 197 ASP B O 1
ATOM 3841 N N . ARG B 1 198 ? -26.281 -27.969 7.855 1 52.53 198 ARG B N 1
ATOM 3842 C CA . ARG B 1 198 ? -25.078 -27.984 8.68 1 52.53 198 ARG B CA 1
ATOM 3843 C C . ARG B 1 198 ? -24.094 -29.047 8.188 1 52.53 198 ARG B C 1
ATOM 3845 O O . ARG B 1 198 ? -22.953 -29.109 8.672 1 52.53 198 ARG B O 1
ATOM 3852 N N . ASP B 1 199 ? -24.516 -29.906 7.207 1 49.72 199 ASP B N 1
ATOM 3853 C CA . ASP B 1 199 ? -23.578 -31 6.973 1 49.72 199 ASP B CA 1
ATOM 3854 C C . ASP B 1 199 ? -23.047 -30.984 5.539 1 49.72 199 ASP B C 1
ATOM 3856 O O . ASP B 1 199 ? -23.844 -30.953 4.59 1 49.72 199 ASP B O 1
ATOM 3860 N N . VAL B 1 200 ? -22 -30.594 5.223 1 53.25 200 VAL B N 1
ATOM 3861 C CA . VAL B 1 200 ? -21.266 -30.688 3.961 1 53.25 200 VAL B CA 1
ATOM 3862 C C . VAL B 1 200 ? -20.484 -31.984 3.904 1 53.25 200 VAL B C 1
ATOM 3864 O O . VAL B 1 200 ? -19.688 -32.281 4.805 1 53.25 200 VAL B O 1
ATOM 3867 N N . GLU B 1 201 ? -21.062 -33.031 3.107 1 56.56 201 GLU B N 1
ATOM 3868 C CA . GLU B 1 201 ? -20.297 -34.281 2.936 1 56.56 201 GLU B CA 1
ATOM 3869 C C . GLU B 1 201 ? -19.5 -34.25 1.64 1 56.56 201 GLU B C 1
ATOM 3871 O O . GLU B 1 201 ? -19.953 -33.719 0.629 1 56.56 201 GLU B O 1
ATOM 3876 N N . VAL B 1 202 ? -18.172 -34.438 1.675 1 58.31 202 VAL B N 1
ATOM 3877 C CA . VAL B 1 202 ? -17.266 -34.594 0.54 1 58.31 202 VAL B CA 1
ATOM 3878 C C . VAL B 1 202 ? -17.156 -36.094 0.204 1 58.31 202 VAL B C 1
ATOM 3880 O O . VAL B 1 202 ? -16.938 -36.906 1.091 1 58.31 202 VAL B O 1
ATOM 3883 N N . SER B 1 203 ? -17.734 -36.625 -0.949 1 62.97 203 SER B N 1
ATOM 3884 C CA . SER B 1 203 ? -17.641 -38.031 -1.285 1 62.97 203 SER B CA 1
ATOM 3885 C C . SER B 1 203 ? -16.641 -38.281 -2.416 1 62.97 203 SER B C 1
ATOM 3887 O O . SER B 1 203 ? -16.562 -37.469 -3.35 1 62.97 203 SER B O 1
ATOM 3889 N N . VAL B 1 204 ? -15.602 -39.219 -2.152 1 67.12 204 VAL B N 1
ATOM 3890 C CA . VAL B 1 204 ? -14.734 -39.719 -3.209 1 67.12 204 VAL B CA 1
ATOM 3891 C C . VAL B 1 204 ? -15.477 -40.781 -4.012 1 67.12 204 VAL B C 1
ATOM 3893 O O . VAL B 1 204 ? -15.812 -41.844 -3.486 1 67.12 204 VAL B O 1
ATOM 3896 N N . PRO B 1 205 ? -15.875 -40.469 -5.195 1 68.94 205 PRO B N 1
ATOM 3897 C CA . PRO B 1 205 ? -16.547 -41.5 -5.965 1 68.94 205 PRO B CA 1
ATOM 3898 C C . PRO B 1 205 ? -15.711 -42.781 -6.129 1 68.94 205 PRO B C 1
ATOM 3900 O O . PRO B 1 205 ? -14.516 -42.688 -6.422 1 68.94 205 PRO B O 1
ATOM 3903 N N . GLU B 1 206 ? -16.297 -43.906 -5.965 1 74.81 206 GLU B N 1
ATOM 3904 C CA . GLU B 1 206 ? -15.695 -45.219 -6.176 1 74.81 206 GLU B CA 1
ATOM 3905 C C . GLU B 1 206 ? -14.367 -45.344 -5.445 1 74.81 206 GLU B C 1
ATOM 3907 O O . GLU B 1 206 ? -13.375 -45.781 -6.027 1 74.81 206 GLU B O 1
ATOM 3912 N N . VAL B 1 207 ? -14.352 -45.062 -4.258 1 77.88 207 VAL B N 1
ATOM 3913 C CA . VAL B 1 207 ? -13.148 -44.969 -3.426 1 77.88 207 VAL B CA 1
ATOM 3914 C C . VAL B 1 207 ? -12.391 -46.281 -3.473 1 77.88 207 VAL B C 1
ATOM 3916 O O . VAL B 1 207 ? -11.156 -46.312 -3.414 1 77.88 207 VAL B O 1
ATOM 3919 N N . GLU B 1 208 ? -13.047 -47.375 -3.598 1 80.62 208 GLU B N 1
ATOM 3920 C CA . GLU B 1 208 ? -12.422 -48.688 -3.568 1 80.62 208 GLU B CA 1
ATOM 3921 C C . GLU B 1 208 ? -11.414 -48.844 -4.707 1 80.62 208 GLU B C 1
ATOM 3923 O O . GLU B 1 208 ? -10.406 -49.531 -4.555 1 80.62 208 GLU B O 1
ATOM 3928 N N . GLN B 1 209 ? -11.68 -48.156 -5.73 1 86.81 209 GLN B N 1
ATOM 3929 C CA . GLN B 1 209 ? -10.828 -48.25 -6.906 1 86.81 209 GLN B CA 1
ATOM 3930 C C . GLN B 1 209 ? -9.5 -47.531 -6.68 1 86.81 209 GLN B C 1
ATOM 3932 O O . GLN B 1 209 ? -8.523 -47.781 -7.402 1 86.81 209 GLN B O 1
ATOM 3937 N N . TRP B 1 210 ? -9.398 -46.781 -5.668 1 90.12 210 TRP B N 1
ATOM 3938 C CA . TRP B 1 210 ? -8.242 -45.906 -5.535 1 90.12 210 TRP B CA 1
ATOM 3939 C C . TRP B 1 210 ? -7.426 -46.281 -4.301 1 90.12 210 TRP B C 1
ATOM 3941 O O . TRP B 1 210 ? -6.527 -45.531 -3.902 1 90.12 210 TRP B O 1
ATOM 3951 N N . ARG B 1 211 ? -7.648 -47.375 -3.713 1 88.06 211 ARG B N 1
ATOM 3952 C CA . ARG B 1 211 ? -7.055 -47.75 -2.436 1 88.06 211 ARG B CA 1
ATOM 3953 C C . ARG B 1 211 ? -5.539 -47.875 -2.555 1 88.06 211 ARG B C 1
ATOM 3955 O O . ARG B 1 211 ? -4.812 -47.594 -1.597 1 88.06 211 ARG B O 1
ATOM 3962 N N . GLU B 1 212 ? -5.059 -48.25 -3.73 1 91.88 212 GLU B N 1
ATOM 3963 C CA . GLU B 1 212 ? -3.623 -48.438 -3.912 1 91.88 212 GLU B CA 1
ATOM 3964 C C . GLU B 1 212 ? -2.941 -47.188 -4.406 1 91.88 212 GLU B C 1
ATOM 3966 O O . GLU B 1 212 ? -1.715 -47.125 -4.531 1 91.88 212 GLU B O 1
ATOM 3971 N N . HIS B 1 213 ? -3.709 -46.188 -4.738 1 95.5 213 HIS B N 1
ATOM 3972 C CA . HIS B 1 213 ? -3.174 -44.938 -5.262 1 95.5 213 HIS B CA 1
ATOM 3973 C C . HIS B 1 213 ? -2.797 -43.969 -4.133 1 95.5 213 HIS B C 1
ATOM 3975 O O . HIS B 1 213 ? -3.359 -44.062 -3.037 1 95.5 213 HIS B O 1
ATOM 3981 N N . THR B 1 214 ? -1.796 -43.188 -4.359 1 96.75 214 THR B N 1
ATOM 3982 C CA . THR B 1 214 ? -1.461 -42.062 -3.463 1 96.75 214 THR B CA 1
ATOM 3983 C C . THR B 1 214 ? -2.236 -40.812 -3.838 1 96.75 214 THR B C 1
ATOM 3985 O O . THR B 1 214 ? -2.07 -40.281 -4.938 1 96.75 214 THR B O 1
ATOM 3988 N N . PRO B 1 215 ? -3.082 -40.312 -2.93 1 96.69 215 PRO B N 1
ATOM 3989 C CA . PRO B 1 215 ? -3.83 -39.094 -3.252 1 96.69 215 PRO B CA 1
ATOM 3990 C C . PRO B 1 215 ? -2.938 -37.844 -3.328 1 96.69 215 PRO B C 1
ATOM 3992 O O . PRO B 1 215 ? -2.061 -37.656 -2.48 1 96.69 215 PRO B O 1
ATOM 3995 N N . VAL B 1 216 ? -3.098 -37.094 -4.367 1 98 216 VAL B N 1
ATOM 3996 C CA . VAL B 1 216 ? -2.457 -35.781 -4.543 1 98 216 VAL B CA 1
ATOM 3997 C C . VAL B 1 216 ? -3.52 -34.688 -4.598 1 98 216 VAL B C 1
ATOM 3999 O O . VAL B 1 216 ? -4.203 -34.531 -5.609 1 98 216 VAL B O 1
ATOM 4002 N N . LEU B 1 217 ? -3.637 -34 -3.48 1 97 217 LEU B N 1
ATOM 4003 C CA . LEU B 1 217 ? -4.535 -32.844 -3.469 1 97 217 LEU B CA 1
ATOM 4004 C C . LEU B 1 217 ? -3.9 -31.656 -4.172 1 97 217 LEU B C 1
ATOM 4006 O O . LEU B 1 217 ? -2.811 -31.219 -3.795 1 97 217 LEU B O 1
ATOM 4010 N N . PHE B 1 218 ? -4.59 -31.141 -5.184 1 96.44 218 PHE B N 1
ATOM 4011 C CA . PHE B 1 218 ? -3.973 -30.109 -5.996 1 96.44 218 PHE B CA 1
ATOM 4012 C C . PHE B 1 218 ? -4.895 -28.891 -6.125 1 96.44 218 PHE B C 1
ATOM 4014 O O . PHE B 1 218 ? -6.105 -29.047 -6.301 1 96.44 218 PHE B O 1
ATOM 4021 N N . ASP B 1 219 ? -4.332 -27.703 -5.984 1 93.88 219 ASP B N 1
ATOM 4022 C CA . ASP B 1 219 ? -4.996 -26.422 -6.242 1 93.88 219 ASP B CA 1
ATOM 4023 C C . ASP B 1 219 ? -4.004 -25.391 -6.754 1 93.88 219 ASP B C 1
ATOM 4025 O O . ASP B 1 219 ? -2.801 -25.5 -6.516 1 93.88 219 ASP B O 1
ATOM 4029 N N . ASP B 1 220 ? -4.48 -24.438 -7.488 1 94.44 220 ASP B N 1
ATOM 4030 C CA . ASP B 1 220 ? -3.586 -23.375 -7.957 1 94.44 220 ASP B CA 1
ATOM 4031 C C . ASP B 1 220 ? -3.092 -22.516 -6.793 1 94.44 220 ASP B C 1
ATOM 4033 O O . ASP B 1 220 ? -1.915 -22.156 -6.742 1 94.44 220 ASP B O 1
ATOM 4037 N N . ILE B 1 221 ? -3.984 -22.25 -5.828 1 95.81 221 ILE B N 1
ATOM 4038 C CA . ILE B 1 221 ? -3.619 -21.422 -4.688 1 95.81 221 ILE B CA 1
ATOM 4039 C C . ILE B 1 221 ? -3.977 -22.141 -3.389 1 95.81 221 ILE B C 1
ATOM 4041 O O . ILE B 1 221 ? -5.102 -22.625 -3.227 1 95.81 221 ILE B O 1
ATOM 4045 N N . ILE B 1 222 ? -3.076 -22.297 -2.516 1 96.44 222 ILE B N 1
ATOM 4046 C CA . ILE B 1 222 ? -3.33 -22.75 -1.152 1 96.44 222 ILE B CA 1
ATOM 4047 C C . ILE B 1 222 ? -3.18 -21.578 -0.185 1 96.44 222 ILE B C 1
ATOM 4049 O O . ILE B 1 222 ? -2.061 -21.156 0.113 1 96.44 222 ILE B O 1
ATOM 4053 N N . SER B 1 223 ? -4.25 -21.109 0.284 1 95.25 223 SER B N 1
ATOM 4054 C CA . SER B 1 223 ? -4.215 -19.969 1.187 1 95.25 223 SER B CA 1
ATOM 4055 C C . SER B 1 223 ? -4.262 -20.406 2.645 1 95.25 223 SER B C 1
ATOM 4057 O O . SER B 1 223 ? -3.232 -20.766 3.223 1 95.25 223 SER B O 1
ATOM 4059 N N . THR B 1 224 ? -5.461 -20.578 3.229 1 95.62 224 THR B N 1
ATOM 4060 C CA . THR B 1 224 ? -5.578 -21.016 4.617 1 95.62 224 THR B CA 1
ATOM 4061 C C . THR B 1 224 ? -5.539 -22.531 4.723 1 95.62 224 THR B C 1
ATOM 4063 O O . THR B 1 224 ? -5.352 -23.078 5.812 1 95.62 224 THR B O 1
ATOM 4066 N N . GLY B 1 225 ? -5.793 -23.125 3.582 1 94.88 225 GLY B N 1
ATOM 4067 C CA . GLY B 1 225 ? -5.75 -24.578 3.545 1 94.88 225 GLY B CA 1
ATOM 4068 C C . GLY B 1 225 ? -7.008 -25.234 4.09 1 94.88 225 GLY B C 1
ATOM 4069 O O . GLY B 1 225 ? -7.109 -26.453 4.148 1 94.88 225 GLY B O 1
ATOM 4070 N N . HIS B 1 226 ? -8.008 -24.516 4.402 1 93.25 226 HIS B N 1
ATOM 4071 C CA . HIS B 1 226 ? -9.219 -25.047 5.031 1 93.25 226 HIS B CA 1
ATOM 4072 C C . HIS B 1 226 ? -9.875 -26.094 4.152 1 93.25 226 HIS B C 1
ATOM 4074 O O . HIS B 1 226 ? -10.242 -27.172 4.633 1 93.25 226 HIS B O 1
ATOM 4080 N N . THR B 1 227 ? -10.055 -25.797 2.85 1 91.25 227 THR B N 1
ATOM 4081 C CA . THR B 1 227 ? -10.664 -26.734 1.921 1 91.25 227 THR B CA 1
ATOM 4082 C C . THR B 1 227 ? -9.836 -28.016 1.825 1 91.25 227 THR B C 1
ATOM 4084 O O . THR B 1 227 ? -10.391 -29.109 1.82 1 91.25 227 THR B O 1
ATOM 4087 N N . MET B 1 228 ? -8.578 -27.875 1.858 1 94.62 228 MET B N 1
ATOM 4088 C CA . MET B 1 228 ? -7.68 -29.016 1.785 1 94.62 228 MET B CA 1
ATOM 4089 C C . MET B 1 228 ? -7.773 -29.859 3.049 1 94.62 228 MET B C 1
ATOM 4091 O O . MET B 1 228 ? -7.758 -31.094 2.98 1 94.62 228 MET B O 1
ATOM 4095 N N . ILE B 1 229 ? -7.828 -29.203 4.137 1 95.62 229 ILE B N 1
ATOM 4096 C CA . ILE B 1 229 ? -7.887 -29.891 5.422 1 95.62 229 ILE B CA 1
ATOM 4097 C C . ILE B 1 229 ? -9.156 -30.75 5.496 1 95.62 229 ILE B C 1
ATOM 4099 O O . ILE B 1 229 ? -9.102 -31.906 5.898 1 95.62 229 ILE B O 1
ATOM 4103 N N . GLU B 1 230 ? -10.25 -30.156 5.086 1 92.88 230 GLU B N 1
ATOM 4104 C CA . GLU B 1 230 ? -11.508 -30.906 5.062 1 92.88 230 GLU B CA 1
ATOM 4105 C C . GLU B 1 230 ? -11.414 -32.125 4.133 1 92.88 230 GLU B C 1
ATOM 4107 O O . GLU B 1 230 ? -11.883 -33.188 4.473 1 92.88 230 GLU B O 1
ATOM 4112 N N . THR B 1 231 ? -10.82 -31.906 3.049 1 93 231 THR B N 1
ATOM 4113 C CA . THR B 1 231 ? -10.648 -33 2.078 1 93 231 THR B CA 1
ATOM 4114 C C . THR B 1 231 ? -9.773 -34.094 2.648 1 93 231 THR B C 1
ATOM 4116 O O . THR B 1 231 ? -10.078 -35.281 2.488 1 93 231 THR B O 1
ATOM 4119 N N . ILE B 1 232 ? -8.711 -33.75 3.35 1 95.19 232 ILE B N 1
ATOM 4120 C CA . ILE B 1 232 ? -7.797 -34.719 3.961 1 95.19 232 ILE B CA 1
ATOM 4121 C C . ILE B 1 232 ? -8.555 -35.594 4.965 1 95.19 232 ILE B C 1
ATOM 4123 O O . ILE B 1 232 ? -8.383 -36.812 4.988 1 95.19 232 ILE B O 1
ATOM 4127 N N . ARG B 1 233 ? -9.367 -34.938 5.707 1 92.88 233 ARG B N 1
ATOM 4128 C CA . ARG B 1 233 ? -10.156 -35.688 6.691 1 92.88 233 ARG B CA 1
ATOM 4129 C C . ARG B 1 233 ? -11.078 -36.688 6.016 1 92.88 233 ARG B C 1
ATOM 4131 O O . ARG B 1 233 ? -11.188 -37.844 6.461 1 92.88 233 ARG B O 1
ATOM 4138 N N . HIS B 1 234 ? -11.688 -36.281 4.977 1 89.19 234 HIS B N 1
ATOM 4139 C CA . HIS B 1 234 ? -12.578 -37.156 4.23 1 89.19 234 HIS B CA 1
ATOM 4140 C C . HIS B 1 234 ? -11.82 -38.344 3.648 1 89.19 234 HIS B C 1
ATOM 4142 O O . HIS B 1 234 ? -12.312 -39.469 3.66 1 89.19 234 HIS B O 1
ATOM 4148 N N . LEU B 1 235 ? -10.656 -38.094 3.117 1 91.31 235 LEU B N 1
ATOM 4149 C CA . LEU B 1 235 ? -9.836 -39.156 2.543 1 91.31 235 LEU B CA 1
ATOM 4150 C C . LEU B 1 235 ? -9.406 -40.125 3.615 1 91.31 235 LEU B C 1
ATOM 4152 O O . LEU B 1 235 ? -9.406 -41.344 3.387 1 91.31 235 LEU B O 1
ATOM 4156 N N . ARG B 1 236 ? -9.039 -39.594 4.699 1 91.25 236 ARG B N 1
ATOM 4157 C CA . ARG B 1 236 ? -8.656 -40.438 5.828 1 91.25 236 ARG B CA 1
ATOM 4158 C C . ARG B 1 236 ? -9.805 -41.312 6.258 1 91.25 236 ARG B C 1
ATOM 4160 O O . ARG B 1 236 ? -9.609 -42.531 6.484 1 91.25 236 ARG B O 1
ATOM 4167 N N . GLU B 1 237 ? -10.961 -40.781 6.363 1 88.69 237 GLU B N 1
ATOM 4168 C CA . GLU B 1 237 ? -12.148 -41.531 6.746 1 88.69 237 GLU B CA 1
ATOM 4169 C C . GLU B 1 237 ? -12.477 -42.625 5.719 1 88.69 237 GLU B C 1
ATOM 4171 O O . GLU B 1 237 ? -13.008 -43.656 6.07 1 88.69 237 GLU B O 1
ATOM 4176 N N . ALA B 1 238 ? -12.141 -42.344 4.535 1 86.5 238 ALA B N 1
ATOM 4177 C CA . ALA B 1 238 ? -12.391 -43.312 3.455 1 86.5 238 ALA B CA 1
ATOM 4178 C C . ALA B 1 238 ? -11.305 -44.375 3.404 1 86.5 238 ALA B C 1
ATOM 4180 O O . ALA B 1 238 ? -11.383 -45.312 2.596 1 86.5 238 ALA B O 1
ATOM 4181 N N . GLY B 1 239 ? -10.281 -44.219 4.219 1 88.75 239 GLY B N 1
ATOM 4182 C CA . GLY B 1 239 ? -9.242 -45.219 4.328 1 88.75 239 GLY B CA 1
ATOM 4183 C C . GLY B 1 239 ? -8.156 -45.062 3.277 1 88.75 239 GLY B C 1
ATOM 4184 O O . GLY B 1 239 ? -7.449 -46.031 2.963 1 88.75 239 GLY B O 1
ATOM 4185 N N . MET B 1 240 ? -8.047 -43.969 2.693 1 92.38 240 MET B N 1
ATOM 4186 C CA . MET B 1 240 ? -7.016 -43.719 1.684 1 92.38 240 MET B CA 1
ATOM 4187 C C . MET B 1 240 ? -5.668 -43.438 2.338 1 92.38 240 MET B C 1
ATOM 4189 O O . MET B 1 240 ? -5.605 -43.125 3.527 1 92.38 240 MET B O 1
ATOM 4193 N N . LYS B 1 241 ? -4.605 -43.594 1.521 1 95.19 241 LYS B N 1
ATOM 4194 C CA . LYS B 1 241 ? -3.271 -43.219 1.974 1 95.19 241 LYS B CA 1
ATOM 4195 C C . LYS B 1 241 ? -3.209 -41.75 2.305 1 95.19 241 LYS B C 1
ATOM 4197 O O . LYS B 1 241 ? -4.016 -40.938 1.804 1 95.19 241 LYS B O 1
ATOM 4202 N N . PRO B 1 242 ? -2.244 -41.375 3.23 1 96.56 242 PRO B N 1
ATOM 4203 C CA . PRO B 1 242 ? -2.057 -39.938 3.459 1 96.56 242 PRO B CA 1
ATOM 4204 C C . PRO B 1 242 ? -1.763 -39.156 2.174 1 96.56 242 PRO B C 1
ATOM 4206 O O . PRO B 1 242 ? -0.914 -39.594 1.381 1 96.56 242 PRO B O 1
ATOM 4209 N N . PRO B 1 243 ? -2.406 -38.125 1.985 1 97.69 243 PRO B N 1
ATOM 4210 C CA . PRO B 1 243 ? -2.256 -37.406 0.716 1 97.69 243 PRO B CA 1
ATOM 4211 C C . PRO B 1 243 ? -1.033 -36.5 0.694 1 97.69 243 PRO B C 1
ATOM 4213 O O . PRO B 1 243 ? -0.572 -36.031 1.748 1 97.69 243 PRO B O 1
ATOM 4216 N N . VAL B 1 244 ? -0.498 -36.281 -0.475 1 98.5 244 VAL B N 1
ATOM 4217 C CA . VAL B 1 244 ? 0.442 -35.188 -0.75 1 98.5 244 VAL B CA 1
ATOM 4218 C C . VAL B 1 244 ? -0.316 -33.938 -1.233 1 98.5 244 VAL B C 1
ATOM 4220 O O . VAL B 1 244 ? -1.151 -34.031 -2.137 1 98.5 244 VAL B O 1
ATOM 4223 N N . VAL B 1 245 ? -0.072 -32.844 -0.562 1 98.38 245 VAL B N 1
ATOM 4224 C CA . VAL B 1 245 ? -0.706 -31.578 -0.965 1 98.38 245 VAL B CA 1
ATOM 4225 C C . VAL B 1 245 ? 0.23 -30.797 -1.885 1 98.38 245 VAL B C 1
ATOM 4227 O O . VAL B 1 245 ? 1.375 -30.516 -1.522 1 98.38 245 VAL B O 1
ATOM 4230 N N . VAL B 1 246 ? -0.239 -30.516 -3.062 1 98.31 246 VAL B N 1
ATOM 4231 C CA . VAL B 1 246 ? 0.56 -29.781 -4.043 1 98.31 246 VAL B CA 1
ATOM 4232 C C . VAL B 1 246 ? -0.175 -28.516 -4.469 1 98.31 246 VAL B C 1
ATOM 4234 O O . VAL B 1 246 ? -1.387 -28.531 -4.691 1 98.31 246 VAL B O 1
ATOM 4237 N N . GLY B 1 247 ? 0.469 -27.422 -4.469 1 97.38 247 GLY B N 1
ATOM 4238 C CA . GLY B 1 247 ? -0.082 -26.156 -4.941 1 97.38 247 GLY B CA 1
ATOM 4239 C C . GLY B 1 247 ? 0.898 -25.344 -5.773 1 97.38 247 GLY B C 1
ATOM 4240 O O . GLY B 1 247 ? 2.111 -25.422 -5.559 1 97.38 247 GLY B O 1
ATOM 4241 N N . VAL B 1 248 ? 0.403 -24.578 -6.695 1 98.06 248 VAL B N 1
ATOM 4242 C CA . VAL B 1 248 ? 1.266 -23.688 -7.457 1 98.06 248 VAL B CA 1
ATOM 4243 C C . VAL B 1 248 ? 1.717 -22.531 -6.566 1 98.06 248 VAL B C 1
ATOM 4245 O O . VAL B 1 248 ? 2.912 -22.359 -6.312 1 98.06 248 VAL B O 1
ATOM 4248 N N . HIS B 1 249 ? 0.746 -21.844 -6.062 1 98.31 249 HIS B N 1
ATOM 4249 C CA . HIS B 1 249 ? 1.025 -20.719 -5.176 1 98.31 249 HIS B CA 1
ATOM 4250 C C . HIS B 1 249 ? 0.749 -21.094 -3.723 1 98.31 249 HIS B C 1
ATOM 4252 O O . HIS B 1 249 ? -0.409 -21.141 -3.299 1 98.31 249 HIS B O 1
ATOM 4258 N N . GLY B 1 250 ? 1.787 -21.344 -2.963 1 97.94 250 GLY B N 1
ATOM 4259 C CA . GLY B 1 250 ? 1.63 -21.625 -1.545 1 97.94 250 GLY B CA 1
ATOM 4260 C C . GLY B 1 250 ? 1.664 -20.375 -0.677 1 97.94 250 GLY B C 1
ATOM 4261 O O . GLY B 1 250 ? 2.713 -20.016 -0.14 1 97.94 250 GLY B O 1
ATOM 4262 N N . ILE B 1 251 ? 0.537 -19.719 -0.573 1 97.25 251 ILE B N 1
ATOM 4263 C CA . ILE B 1 251 ? 0.437 -18.594 0.334 1 97.25 251 ILE B CA 1
ATOM 4264 C C . ILE B 1 251 ? 0.575 -19.062 1.778 1 97.25 251 ILE B C 1
ATOM 4266 O O . ILE B 1 251 ? 1.289 -18.453 2.576 1 97.25 251 ILE B O 1
ATOM 4270 N N . LEU B 1 252 ? -0.185 -20.203 2.051 1 97.56 252 LEU B N 1
ATOM 4271 C CA . LEU B 1 252 ? -0.091 -20.875 3.346 1 97.56 252 LEU B CA 1
ATOM 4272 C C . LEU B 1 252 ? -0.211 -19.859 4.484 1 97.56 252 LEU B C 1
ATOM 4274 O O . LEU B 1 252 ? 0.652 -19.812 5.363 1 97.56 252 LEU B O 1
ATOM 4278 N N . ALA B 1 253 ? -1.264 -19.141 4.398 1 95.56 253 ALA B N 1
ATOM 4279 C CA . ALA B 1 253 ? -1.527 -18.078 5.355 1 95.56 253 ALA B CA 1
ATOM 4280 C C . ALA B 1 253 ? -1.747 -18.625 6.758 1 95.56 253 ALA B C 1
ATOM 4282 O O . ALA B 1 253 ? -2.17 -19.781 6.914 1 95.56 253 ALA B O 1
ATOM 4283 N N . GLU B 1 254 ? -1.443 -17.812 7.75 1 93.06 254 GLU B N 1
ATOM 4284 C CA . GLU B 1 254 ? -1.624 -18.203 9.148 1 93.06 254 GLU B CA 1
ATOM 4285 C C . GLU B 1 254 ? -0.813 -19.438 9.492 1 93.06 254 GLU B C 1
ATOM 4287 O O . GLU B 1 254 ? 0.397 -19.484 9.266 1 93.06 254 GLU B O 1
ATOM 4292 N N . ASP B 1 255 ? -1.469 -20.531 10.008 1 95.44 255 ASP B N 1
ATOM 4293 C CA . ASP B 1 255 ? -0.783 -21.766 10.367 1 95.44 255 ASP B CA 1
ATOM 4294 C C . ASP B 1 255 ? -1.159 -22.906 9.422 1 95.44 255 ASP B C 1
ATOM 4296 O O . ASP B 1 255 ? -1.247 -24.062 9.844 1 95.44 255 ASP B O 1
ATOM 4300 N N . ALA B 1 256 ? -1.341 -22.531 8.203 1 97.31 256 ALA B N 1
ATOM 4301 C CA . ALA B 1 256 ? -1.89 -23.469 7.227 1 97.31 256 ALA B CA 1
ATOM 4302 C C . ALA B 1 256 ? -1.004 -24.703 7.102 1 97.31 256 ALA B C 1
ATOM 4304 O O . ALA B 1 256 ? -1.501 -25.844 7.082 1 97.31 256 ALA B O 1
ATOM 4305 N N . GLU B 1 257 ? 0.327 -24.547 6.941 1 97.88 257 GLU B N 1
ATOM 4306 C CA . GLU B 1 257 ? 1.228 -25.672 6.777 1 97.88 257 GLU B CA 1
ATOM 4307 C C . GLU B 1 257 ? 1.094 -26.656 7.941 1 97.88 257 GLU B C 1
ATOM 4309 O O . GLU B 1 257 ? 0.921 -27.859 7.727 1 97.88 257 GLU B O 1
ATOM 4314 N N . LYS B 1 258 ? 1.167 -26.094 9.156 1 97.69 258 LYS B N 1
ATOM 4315 C CA . LYS B 1 258 ? 1.049 -26.922 10.352 1 97.69 258 LYS B CA 1
ATOM 4316 C C . LYS B 1 258 ? -0.302 -27.625 10.406 1 97.69 258 LYS B C 1
ATOM 4318 O O . LYS B 1 258 ? -0.371 -28.828 10.711 1 97.69 258 LYS B O 1
ATOM 4323 N N . ARG B 1 259 ? -1.325 -26.953 10.117 1 98.12 259 ARG B N 1
ATOM 4324 C CA . ARG B 1 259 ? -2.676 -27.516 10.18 1 98.12 259 ARG B CA 1
ATOM 4325 C C . ARG B 1 259 ? -2.869 -28.609 9.133 1 98.12 259 ARG B C 1
ATOM 4327 O O . ARG B 1 259 ? -3.553 -29.594 9.391 1 98.12 259 ARG B O 1
ATOM 4334 N N . LEU B 1 260 ? -2.285 -28.406 7.988 1 98.31 260 LEU B N 1
ATOM 4335 C CA . LEU B 1 260 ? -2.383 -29.406 6.93 1 98.31 260 LEU B CA 1
ATOM 4336 C C . LEU B 1 260 ? -1.689 -30.703 7.34 1 98.31 260 LEU B C 1
ATOM 4338 O O . LEU B 1 260 ? -2.234 -31.797 7.145 1 98.31 260 LEU B O 1
ATOM 4342 N N . LEU B 1 261 ? -0.523 -30.547 7.922 1 98.06 261 LEU B N 1
ATOM 4343 C CA . LEU B 1 261 ? 0.217 -31.719 8.391 1 98.06 261 LEU B CA 1
ATOM 4344 C C . LEU B 1 261 ? -0.523 -32.406 9.531 1 98.06 261 LEU B C 1
ATOM 4346 O O . LEU B 1 261 ? -0.617 -33.656 9.555 1 98.06 261 LEU B O 1
ATOM 4350 N N . GLU B 1 262 ? -1.112 -31.656 10.406 1 97.75 262 GLU B N 1
ATOM 4351 C CA . GLU B 1 262 ? -1.864 -32.219 11.531 1 97.75 262 GLU B CA 1
ATOM 4352 C C . GLU B 1 262 ? -3.127 -32.906 11.055 1 97.75 262 GLU B C 1
ATOM 4354 O O . GLU B 1 262 ? -3.562 -33.906 11.672 1 97.75 262 GLU B O 1
ATOM 4359 N N . ALA B 1 263 ? -3.633 -32.438 9.977 1 97.5 263 ALA B N 1
ATOM 4360 C CA . ALA B 1 263 ? -4.848 -33.031 9.422 1 97.5 263 ALA B CA 1
ATOM 4361 C C . ALA B 1 263 ? -4.555 -34.375 8.781 1 97.5 263 ALA B C 1
ATOM 4363 O O . ALA B 1 263 ? -5.469 -35.188 8.547 1 97.5 263 ALA B O 1
ATOM 4364 N N . GLY B 1 264 ? -3.268 -34.594 8.414 1 97.56 264 GLY B N 1
ATOM 4365 C CA . GLY B 1 264 ? -2.918 -35.938 7.922 1 97.56 264 GLY B CA 1
ATOM 4366 C C . GLY B 1 264 ? -2.186 -35.875 6.594 1 97.56 264 GLY B C 1
ATOM 4367 O O . GLY B 1 264 ? -1.915 -36.938 5.996 1 97.56 264 GLY B O 1
ATOM 4368 N N . ALA B 1 265 ? -1.843 -34.719 6.074 1 98.19 265 ALA B N 1
ATOM 4369 C CA . ALA B 1 265 ? -1.057 -34.625 4.848 1 98.19 265 ALA B CA 1
ATOM 4370 C C . ALA B 1 265 ? 0.326 -35.25 5.039 1 98.19 265 ALA B C 1
ATOM 4372 O O . ALA B 1 265 ? 0.964 -35.062 6.074 1 98.19 265 ALA B O 1
ATOM 4373 N N . GLU B 1 266 ? 0.697 -36 4.062 1 97.94 266 GLU B N 1
ATOM 4374 C CA . GLU B 1 266 ? 2.037 -36.594 4.109 1 97.94 266 GLU B CA 1
ATOM 4375 C C . GLU B 1 266 ? 3.107 -35.5 3.951 1 97.94 266 GLU B C 1
ATOM 4377 O O . GLU B 1 266 ? 4.105 -35.5 4.672 1 97.94 266 GLU B O 1
ATOM 4382 N N . ARG B 1 267 ? 2.926 -34.656 3.002 1 97.62 267 ARG B N 1
ATOM 4383 C CA . ARG B 1 267 ? 3.814 -33.531 2.758 1 97.62 267 ARG B CA 1
ATOM 4384 C C . ARG B 1 267 ? 3.119 -32.438 1.928 1 97.62 267 ARG B C 1
ATOM 4386 O O . ARG B 1 267 ? 2.072 -32.688 1.325 1 97.62 267 ARG B O 1
ATOM 4393 N N . ILE B 1 268 ? 3.658 -31.281 1.971 1 98.69 268 ILE B N 1
ATOM 4394 C CA . ILE B 1 268 ? 3.172 -30.141 1.22 1 98.69 268 ILE B CA 1
ATOM 4395 C C . ILE B 1 268 ? 4.258 -29.656 0.261 1 98.69 268 ILE B C 1
ATOM 4397 O O . ILE B 1 268 ? 5.395 -29.422 0.67 1 98.69 268 ILE B O 1
ATOM 4401 N N . VAL B 1 269 ? 3.9 -29.547 -1.019 1 98.75 269 VAL B N 1
ATOM 4402 C CA . VAL B 1 269 ? 4.84 -29.172 -2.066 1 98.75 269 VAL B CA 1
ATOM 4403 C C . VAL B 1 269 ? 4.273 -27.984 -2.857 1 98.75 269 VAL B C 1
ATOM 4405 O O . VAL B 1 269 ? 3.117 -28.016 -3.285 1 98.75 269 VAL B O 1
ATOM 4408 N N . THR B 1 270 ? 5.059 -26.953 -3.027 1 98.81 270 THR B N 1
ATOM 4409 C CA . THR B 1 270 ? 4.641 -25.812 -3.818 1 98.81 270 THR B CA 1
ATOM 4410 C C . THR B 1 270 ? 5.742 -25.391 -4.785 1 98.81 270 THR B C 1
ATOM 4412 O O . THR B 1 270 ? 6.859 -25.906 -4.727 1 98.81 270 THR B O 1
ATOM 4415 N N . THR B 1 271 ? 5.426 -24.531 -5.699 1 98.75 271 THR B N 1
ATOM 4416 C CA . THR B 1 271 ? 6.43 -23.922 -6.566 1 98.75 271 THR B CA 1
ATOM 4417 C C . THR B 1 271 ? 7.078 -22.719 -5.883 1 98.75 271 THR B C 1
ATOM 4419 O O . THR B 1 271 ? 6.688 -22.344 -4.773 1 98.75 271 THR B O 1
ATOM 4422 N N . ASN B 1 272 ? 8.062 -22.141 -6.543 1 98.69 272 ASN B N 1
ATOM 4423 C CA . ASN B 1 272 ? 8.773 -21.016 -5.93 1 98.69 272 ASN B CA 1
ATOM 4424 C C . ASN B 1 272 ? 8.164 -19.672 -6.332 1 98.69 272 ASN B C 1
ATOM 4426 O O . ASN B 1 272 ? 8.844 -18.641 -6.301 1 98.69 272 ASN B O 1
ATOM 4430 N N . THR B 1 273 ? 6.895 -19.688 -6.723 1 98.62 273 THR B N 1
ATOM 4431 C CA . THR B 1 273 ? 6.211 -18.438 -7.047 1 98.62 273 THR B CA 1
ATOM 4432 C C . THR B 1 273 ? 6.012 -17.594 -5.793 1 98.62 273 THR B C 1
ATOM 4434 O O . THR B 1 273 ? 5.914 -16.359 -5.875 1 98.62 273 THR B O 1
ATOM 4437 N N . VAL B 1 274 ? 5.844 -18.234 -4.695 1 98.19 274 VAL B N 1
ATOM 4438 C CA . VAL B 1 274 ? 5.879 -17.641 -3.367 1 98.19 274 VAL B CA 1
ATOM 4439 C C . VAL B 1 274 ? 6.945 -18.328 -2.518 1 98.19 274 VAL B C 1
ATOM 4441 O O . VAL B 1 274 ? 6.914 -19.547 -2.34 1 98.19 274 VAL B O 1
ATOM 4444 N N . ALA B 1 275 ? 7.887 -17.531 -2.047 1 97.06 275 ALA B N 1
ATOM 4445 C CA . ALA B 1 275 ? 8.984 -18.109 -1.281 1 97.06 275 ALA B CA 1
ATOM 4446 C C . ALA B 1 275 ? 8.469 -18.797 -0.019 1 97.06 275 ALA B C 1
ATOM 4448 O O . ALA B 1 275 ? 7.773 -18.188 0.791 1 97.06 275 ALA B O 1
ATOM 4449 N N . HIS B 1 276 ? 8.773 -20.047 0.124 1 97 276 HIS B N 1
ATOM 4450 C CA . HIS B 1 276 ? 8.367 -20.859 1.266 1 97 276 HIS B CA 1
ATOM 4451 C C . HIS B 1 276 ? 9.227 -22.109 1.392 1 97 276 HIS B C 1
ATOM 4453 O O . HIS B 1 276 ? 9.82 -22.562 0.411 1 97 276 HIS B O 1
ATOM 4459 N N . GLU B 1 277 ? 9.281 -22.688 2.543 1 96.56 277 GLU B N 1
ATOM 4460 C CA . GLU B 1 277 ? 10.086 -23.891 2.777 1 96.56 277 GLU B CA 1
ATOM 4461 C C . GLU B 1 277 ? 9.539 -25.078 2.012 1 96.56 277 GLU B C 1
ATOM 4463 O O . GLU B 1 277 ? 10.258 -26.047 1.76 1 96.56 277 GLU B O 1
ATOM 4468 N N . THR B 1 278 ? 8.305 -25 1.569 1 98.31 278 THR B N 1
ATOM 4469 C CA . THR B 1 278 ? 7.652 -26.094 0.872 1 98.31 278 THR B CA 1
ATOM 4470 C C . THR B 1 278 ? 8.031 -26.109 -0.607 1 98.31 278 THR B C 1
ATOM 4472 O O . THR B 1 278 ? 7.621 -27 -1.355 1 98.31 278 THR B O 1
ATOM 4475 N N . ASN B 1 279 ? 8.766 -25.125 -1.047 1 98.56 279 ASN B N 1
ATOM 4476 C CA . ASN B 1 279 ? 9.109 -25.016 -2.463 1 98.56 279 ASN B CA 1
ATOM 4477 C C . ASN B 1 279 ? 9.992 -26.172 -2.912 1 98.56 279 ASN B C 1
ATOM 4479 O O . ASN B 1 279 ? 11.07 -26.391 -2.355 1 98.56 279 ASN B O 1
ATOM 4483 N N . GLN B 1 280 ? 9.516 -26.922 -3.939 1 98.56 280 GLN B N 1
ATOM 4484 C CA . GLN B 1 280 ? 10.305 -28.016 -4.504 1 98.56 280 GLN B CA 1
ATOM 4485 C C . GLN B 1 280 ? 10.328 -27.938 -6.027 1 98.56 280 GLN B C 1
ATOM 4487 O O . GLN B 1 280 ? 11.031 -28.719 -6.676 1 98.56 280 GLN B O 1
ATOM 4492 N N . ILE B 1 281 ? 9.539 -27.094 -6.578 1 98.75 281 ILE B N 1
ATOM 4493 C CA . ILE B 1 281 ? 9.414 -26.969 -8.031 1 98.75 281 ILE B CA 1
ATOM 4494 C C . ILE B 1 281 ? 9.836 -25.562 -8.469 1 98.75 281 ILE B C 1
ATOM 4496 O O . ILE B 1 281 ? 9.219 -24.578 -8.07 1 98.75 281 ILE B O 1
ATOM 4500 N N . ASP B 1 282 ? 10.836 -25.422 -9.242 1 98.69 282 ASP B N 1
ATOM 4501 C CA . ASP B 1 282 ? 11.414 -24.141 -9.648 1 98.69 282 ASP B CA 1
ATOM 4502 C C . ASP B 1 282 ? 10.867 -23.703 -11.008 1 98.69 282 ASP B C 1
ATOM 4504 O O . ASP B 1 282 ? 11.055 -24.391 -12.008 1 98.69 282 ASP B O 1
ATOM 4508 N N . LEU B 1 283 ? 10.25 -22.562 -11.055 1 98.81 283 LEU B N 1
ATOM 4509 C CA . LEU B 1 283 ? 9.617 -22.094 -12.281 1 98.81 283 LEU B CA 1
ATOM 4510 C C . LEU B 1 283 ? 10.445 -20.984 -12.922 1 98.81 283 LEU B C 1
ATOM 4512 O O . LEU B 1 283 ? 10.023 -20.375 -13.906 1 98.81 283 LEU B O 1
ATOM 4516 N N . SER B 1 284 ? 11.688 -20.688 -12.391 1 98.81 284 SER B N 1
ATOM 4517 C CA . SER B 1 284 ? 12.508 -19.594 -12.898 1 98.81 284 SER B CA 1
ATOM 4518 C C . SER B 1 284 ? 12.859 -19.797 -14.367 1 98.81 284 SER B C 1
ATOM 4520 O O . SER B 1 284 ? 12.945 -18.828 -15.133 1 98.81 284 SER B O 1
ATOM 4522 N N . GLY B 1 285 ? 13.07 -21.047 -14.805 1 98.62 285 GLY B N 1
ATOM 4523 C CA . GLY B 1 285 ? 13.375 -21.344 -16.188 1 98.62 285 GLY B CA 1
ATOM 4524 C C . GLY B 1 285 ? 12.273 -20.922 -17.156 1 98.62 285 GLY B C 1
ATOM 4525 O O . GLY B 1 285 ? 12.492 -20.078 -18.016 1 98.62 285 GLY B O 1
ATOM 4526 N N . PRO B 1 286 ? 11.062 -21.531 -16.953 1 98.81 286 PRO B N 1
ATOM 4527 C CA . PRO B 1 286 ? 9.938 -21.125 -17.797 1 98.81 286 PRO B CA 1
ATOM 4528 C C . PRO B 1 286 ? 9.664 -19.625 -17.75 1 98.81 286 PRO B C 1
ATOM 4530 O O . PRO B 1 286 ? 9.297 -19.031 -18.766 1 98.81 286 PRO B O 1
ATOM 4533 N N . VAL B 1 287 ? 9.812 -18.984 -16.641 1 98.88 287 VAL B N 1
ATOM 4534 C CA . VAL B 1 287 ? 9.594 -17.547 -16.516 1 98.88 287 VAL B CA 1
ATOM 4535 C C . VAL B 1 287 ? 10.633 -16.797 -17.344 1 98.88 287 VAL B C 1
ATOM 4537 O O . VAL B 1 287 ? 10.297 -15.836 -18.047 1 98.88 287 VAL B O 1
ATOM 4540 N N . ALA B 1 288 ? 11.883 -17.203 -17.297 1 98.81 288 ALA B N 1
ATOM 4541 C CA . ALA B 1 288 ? 12.93 -16.594 -18.094 1 98.81 288 ALA B CA 1
ATOM 4542 C C . ALA B 1 288 ? 12.602 -16.672 -19.594 1 98.81 288 ALA B C 1
ATOM 4544 O O . ALA B 1 288 ? 12.82 -15.719 -20.328 1 98.81 288 ALA B O 1
ATOM 4545 N N . ALA B 1 289 ? 12.109 -17.828 -19.984 1 98.62 289 ALA B N 1
ATOM 4546 C CA . ALA B 1 289 ? 11.734 -18 -21.391 1 98.62 289 ALA B CA 1
ATOM 4547 C C . ALA B 1 289 ? 10.641 -17 -21.781 1 98.62 289 ALA B C 1
ATOM 4549 O O . ALA B 1 289 ? 10.695 -16.422 -22.875 1 98.62 289 ALA B O 1
ATOM 4550 N N . ALA B 1 290 ? 9.664 -16.844 -20.906 1 98.75 290 ALA B N 1
ATOM 4551 C CA . ALA B 1 290 ? 8.586 -15.898 -21.156 1 98.75 290 ALA B CA 1
ATOM 4552 C C . ALA B 1 290 ? 9.125 -14.469 -21.25 1 98.75 290 ALA B C 1
ATOM 4554 O O . ALA B 1 290 ? 8.703 -13.688 -22.094 1 98.75 290 ALA B O 1
ATOM 4555 N N . VAL B 1 291 ? 10.039 -14.125 -20.375 1 98.69 291 VAL B N 1
ATOM 4556 C CA . VAL B 1 291 ? 10.648 -12.805 -20.375 1 98.69 291 VAL B CA 1
ATOM 4557 C C . VAL B 1 291 ? 11.375 -12.57 -21.688 1 98.69 291 VAL B C 1
ATOM 4559 O O . VAL B 1 291 ? 11.25 -11.5 -22.297 1 98.69 291 VAL B O 1
ATOM 4562 N N . ARG B 1 292 ? 12.125 -13.562 -22.219 1 97.75 292 ARG B N 1
ATOM 4563 C CA . ARG B 1 292 ? 12.82 -13.445 -23.5 1 97.75 292 ARG B CA 1
ATOM 4564 C C . ARG B 1 292 ? 11.836 -13.133 -24.625 1 97.75 292 ARG B C 1
ATOM 4566 O O . ARG B 1 292 ? 12.133 -12.32 -25.5 1 97.75 292 ARG B O 1
ATOM 4573 N N . SER B 1 293 ? 10.75 -13.773 -24.5 1 97 293 SER B N 1
ATOM 4574 C CA . SER B 1 293 ? 9.742 -13.586 -25.531 1 97 293 SER B CA 1
ATOM 4575 C C . SER B 1 293 ? 9.211 -12.156 -25.531 1 97 293 SER B C 1
ATOM 4577 O O . SER B 1 293 ? 8.93 -11.586 -26.594 1 97 293 SER B O 1
ATOM 4579 N N . VAL B 1 294 ? 9.055 -11.555 -24.375 1 96.5 294 VAL B N 1
ATOM 4580 C CA . VAL B 1 294 ? 8.555 -10.188 -24.266 1 96.5 294 VAL B CA 1
ATOM 4581 C C . VAL B 1 294 ? 9.625 -9.211 -24.766 1 96.5 294 VAL B C 1
ATOM 4583 O O . VAL B 1 294 ? 9.305 -8.227 -25.438 1 96.5 294 VAL B O 1
ATOM 4586 N N . LEU B 1 295 ? 10.883 -9.516 -24.422 1 94.88 295 LEU B N 1
ATOM 4587 C CA . LEU B 1 295 ? 11.984 -8.625 -24.766 1 94.88 295 LEU B CA 1
ATOM 4588 C C . LEU B 1 295 ? 12.211 -8.609 -26.266 1 94.88 295 LEU B C 1
ATOM 4590 O O . LEU B 1 295 ? 12.68 -7.609 -26.828 1 94.88 295 LEU B O 1
ATOM 4594 N N . GLU B 1 296 ? 11.828 -9.633 -26.984 1 89.69 296 GLU B N 1
ATOM 4595 C CA . GLU B 1 296 ? 12.008 -9.734 -28.438 1 89.69 296 GLU B CA 1
ATOM 4596 C C . GLU B 1 296 ? 10.836 -9.109 -29.188 1 89.69 296 GLU B C 1
ATOM 4598 O O . GLU B 1 296 ? 10.922 -8.875 -30.391 1 89.69 296 GLU B O 1
ATOM 4603 N N . SER B 1 297 ? 9.719 -8.812 -28.531 1 81.38 297 SER B N 1
ATOM 4604 C CA . SER B 1 297 ? 8.539 -8.227 -29.156 1 81.38 297 SER B CA 1
ATOM 4605 C C . SER B 1 297 ? 8.641 -6.707 -29.234 1 81.38 297 SER B C 1
ATOM 4607 O O . SER B 1 297 ? 8.219 -6.094 -30.203 1 81.38 297 SER B O 1
#

Organism: Persicimonas caeni (NCBI:txid2292766)

InterPro domains:
  IPR000836 Phosphoribosyltransferase domain [PF00156] (141-270)
  IPR000836 Phosphoribosyltransferase domain [cd06223] (148-273)
  IPR005946 Ribose-phosphate pyrophosphokinase [PTHR10210] (11-291)
  IPR005946 Ribose-phosphate pyrophosphokinase [TIGR01251] (6-292)
  IPR029057 Phosphoribosyltransferase-like [G3DSA:3.40.50.2020] (8-147)
  IPR029057 Phosphoribosyltransferase-like [G3DSA:3.40.50.2020] (148-279)
  IPR029057 Phosphoribosyltransferase-like [SSF53271] (6-157)
  IPR029057 Phosphoribosyltransferase-like [SSF53271] (160-282)
  IPR029099 Ribose-phosphate pyrophosphokinase, N-terminal domain [PF13793] (6-115)

Solvent-accessible surface area (backbone atoms only — not comparable to full-atom values): 30829 Å² total; per-residue (Å²): 130,75,66,40,35,37,32,49,46,92,89,23,51,69,59,37,51,48,29,24,62,70,62,71,24,54,78,48,52,67,50,76,48,65,46,83,60,47,47,75,43,46,28,40,75,51,92,43,59,70,22,42,33,35,38,26,45,47,28,71,46,36,49,73,45,48,59,59,50,43,47,47,33,45,31,42,49,73,58,38,27,64,43,38,30,36,37,19,38,29,52,62,54,41,83,38,72,59,63,88,48,88,45,37,32,42,46,22,48,54,50,28,49,54,50,39,76,44,36,55,30,40,37,31,34,64,55,57,69,77,91,48,95,50,67,66,80,45,28,85,38,56,69,46,78,34,74,59,44,64,62,52,14,51,49,45,59,74,72,40,69,58,45,29,30,30,9,68,30,72,86,25,38,67,58,32,51,52,23,17,59,70,40,74,34,54,68,48,66,26,50,80,42,74,52,72,104,82,39,73,48,69,58,70,82,68,51,80,81,44,55,86,28,31,37,29,39,34,36,64,64,33,39,60,39,61,65,54,33,54,46,40,45,44,39,49,74,71,63,39,50,62,27,35,36,37,24,46,33,41,64,39,21,88,62,16,63,61,50,36,45,72,46,45,36,67,46,62,40,18,21,54,35,32,86,53,92,42,42,77,41,80,55,44,61,62,47,34,54,50,50,51,55,56,71,75,101,130,74,64,40,36,37,33,51,46,93,89,24,52,68,58,36,51,50,29,25,62,70,62,69,23,54,76,49,51,67,49,75,49,64,46,81,60,45,49,77,44,46,28,40,76,52,92,44,58,70,23,42,33,35,39,25,43,47,28,73,47,36,49,71,44,49,59,58,51,41,47,46,35,46,31,42,48,73,57,38,25,65,42,38,32,36,38,16,40,29,50,61,54,42,82,38,70,58,64,89,49,89,46,38,32,42,45,23,48,55,49,28,48,54,51,40,74,45,35,54,29,39,37,33,35,63,55,56,70,76,92,47,93,50,68,66,80,46,27,84,37,56,68,44,78,37,73,60,44,63,63,52,13,52,49,45,60,74,72,40,70,59,46,28,31,31,9,67,29,72,86,24,38,70,60,32,52,52,23,17,60,70,40,72,34,55,67,48,64,26,49,80,42,72,53,72,103,80,39,71,49,69,58,70,81,68,52,79,80,45,54,84,28,30,37,30,41,34,38,64,66,32,39,60,38,60,66,54,34,55,47,42,45,46,40,48,75,72,64,39,50,61,26,37,38,39,23,46,35,41,64,40,22,87,62,16,64,63,50,36,45,71,46,44,36,68,45,61,40,17,22,55,33,30,86,54,92,42,43,78,42,80,56,43,61,62,47,35,55,51,50,53,54,60,75,73,105

Radius of gyration: 28.34 Å; Cα contacts (8 Å, |Δi|>4): 1333; chains: 2; bounding box: 63×87×61 Å

Nearest PDB structures (foldseek):
  8dbe-assembly1_A  TM=9.086E-01  e=1.277E-20  Homo sapiens
  8dbo-assembly1_A  TM=9.097E-01  e=1.510E-20  Homo sapiens
  7pn0-assembly1_A  TM=8.986E-01  e=7.299E-21  Thermus thermophilus
  1dkr-assembly1_B  TM=8.823E-01  e=1.889E-20  Bacillus subtilis
  6asv-assembly1_C  TM=8.955E-01  e=3.496E-20  Escherichia coli O157:H7

Sequence (594 aa):
MSAPLIFALPGQESFARALSEHLDAPMGETTLRRFPDGETYVRVEEACKGRETIIVCSLDGPDRKVLPLFFLADTLHDLGAERVGLVAPYLAYMRQDVRFQPGEGITSRYFAKMASTHVDWLVTVDPHLHRYDSLDEIYGIDSRVVHAAELVAAWIGAHIERPLLIGPDVESEQWVADVAGKAGAPSVVLEKVRRGDRDVEVSVPEVEQWREHTPVLFDDIISTGHTMIETIRHLREAGMKPPVVVGVHGILAEDAEKRLLEAGAERIVTTNTVAHETNQIDLSGPVAAAVRSVLESMSAPLIFALPGQESFARALSEHLDAPMGETTLRRFPDGETYVRVEEACKGRETIIVCSLDGPDRKVLPLFFLADTLHDLGAERVGLVAPYLAYMRQDVRFQPGEGITSRYFAKMASTHVDWLVTVDPHLHRYDSLDEIYGIDSRVVHAAELVAAWIGAHIERPLLIGPDVESEQWVADVAGKAGAPSVVLEKVRRGDRDVEVSVPEVEQWREHTPVLFDDIISTGHTMIETIRHLREAGMKPPVVVGVHGILAEDAEKRLLEAGAERIVTTNTVAHETNQIDLSGPVAAAVRSVLES